Protein AF-A0A9D9MWS8-F1 (afdb_monomer)

Structure (mmCIF, N/CA/C/O backbone):
data_AF-A0A9D9MWS8-F1
#
_entry.id   AF-A0A9D9MWS8-F1
#
loop_
_atom_site.group_PDB
_atom_site.id
_atom_site.type_symbol
_atom_site.label_atom_id
_atom_site.label_alt_id
_atom_site.label_comp_id
_atom_site.label_asym_id
_atom_site.label_entity_id
_atom_site.label_seq_id
_atom_site.pdbx_PDB_ins_code
_atom_site.Cartn_x
_atom_site.Cartn_y
_atom_site.Cartn_z
_atom_site.occupancy
_atom_site.B_iso_or_equiv
_atom_site.auth_seq_id
_atom_site.auth_comp_id
_atom_site.auth_asym_id
_atom_site.auth_atom_id
_atom_site.pdbx_PDB_model_num
ATOM 1 N N . MET A 1 1 ? -21.512 22.684 15.738 1.00 29.98 1 MET A N 1
ATOM 2 C CA . MET A 1 1 ? -21.610 21.349 15.102 1.00 29.98 1 MET A CA 1
ATOM 3 C C . MET A 1 1 ? -20.592 20.355 15.660 1.00 29.98 1 MET A C 1
ATOM 5 O O . MET A 1 1 ? -20.959 19.199 15.787 1.00 29.98 1 MET A O 1
ATOM 9 N N . LYS A 1 2 ? -19.398 20.793 16.096 1.00 26.00 2 LYS A N 1
ATOM 10 C CA . LYS A 1 2 ? -18.322 19.929 16.624 1.00 26.00 2 LYS A CA 1
ATOM 11 C C . LYS A 1 2 ? -18.652 19.120 17.903 1.00 26.00 2 LYS A C 1
ATOM 13 O O . LYS A 1 2 ? -18.223 17.983 18.006 1.00 26.00 2 LYS A O 1
ATOM 18 N N . SER A 1 3 ? -19.479 19.621 18.828 1.00 32.94 3 SER A N 1
ATOM 19 C CA . SER A 1 3 ? -19.775 18.904 20.092 1.00 32.94 3 SER A CA 1
ATOM 20 C C . SER A 1 3 ? -20.740 17.712 19.962 1.00 32.94 3 SER A C 1
ATOM 22 O O . SER A 1 3 ? -20.752 16.847 20.826 1.00 32.94 3 SER A O 1
ATOM 24 N N . PHE A 1 4 ? -21.554 17.656 18.899 1.00 36.56 4 PHE A N 1
ATOM 25 C CA . PHE A 1 4 ? -22.531 16.574 18.685 1.00 36.56 4 PHE A CA 1
ATOM 26 C C . PHE A 1 4 ? -21.878 15.312 18.102 1.00 36.56 4 PHE A C 1
ATOM 28 O O . PHE A 1 4 ? -22.317 14.208 18.400 1.00 36.56 4 PHE A O 1
ATOM 35 N N . PHE A 1 5 ? -20.807 15.478 17.320 1.00 36.72 5 PHE A N 1
ATOM 36 C CA . PHE A 1 5 ? -20.044 14.359 16.770 1.00 36.72 5 PHE A CA 1
ATOM 37 C C . PHE A 1 5 ? -19.173 13.678 17.828 1.00 36.72 5 PHE A C 1
ATOM 39 O O . PHE A 1 5 ? -19.108 12.460 17.830 1.00 36.72 5 PHE A O 1
ATOM 46 N N . LEU A 1 6 ? -18.621 14.423 18.791 1.00 35.22 6 LEU A N 1
ATOM 47 C CA . LEU A 1 6 ? -17.736 13.875 19.833 1.00 35.22 6 LEU A CA 1
ATOM 48 C C . LEU A 1 6 ? -18.439 12.897 20.803 1.00 35.22 6 LEU A C 1
ATOM 50 O O . LEU A 1 6 ? -17.805 12.003 21.348 1.00 35.22 6 LEU A O 1
ATOM 54 N N . LEU A 1 7 ? -19.758 13.042 20.988 1.00 34.09 7 LEU A N 1
ATOM 55 C CA . LEU A 1 7 ? -20.591 12.156 21.821 1.00 34.09 7 LEU A CA 1
ATOM 56 C C . LEU A 1 7 ? -21.142 10.937 21.051 1.00 34.09 7 LEU A C 1
ATOM 58 O O . LEU A 1 7 ? -21.549 9.958 21.666 1.00 34.09 7 LEU A O 1
ATOM 62 N N . LEU A 1 8 ? -21.165 10.978 19.713 1.00 32.19 8 LEU A N 1
ATOM 63 C CA . LEU A 1 8 ? -21.684 9.902 18.849 1.00 32.19 8 LEU A CA 1
ATOM 64 C C . LEU A 1 8 ? -20.576 9.089 18.156 1.00 32.19 8 LEU A C 1
ATOM 66 O O . LEU A 1 8 ? -20.808 7.930 17.802 1.00 32.19 8 LEU A O 1
ATOM 70 N N . SER A 1 9 ? -19.375 9.656 18.005 1.00 32.34 9 SER A N 1
ATOM 71 C CA . SER A 1 9 ? -18.248 9.076 17.260 1.00 32.34 9 SER A CA 1
ATOM 72 C C . SER A 1 9 ? -17.602 7.858 17.920 1.00 32.34 9 SER A C 1
ATOM 74 O O . SER A 1 9 ? -16.717 7.253 17.333 1.00 32.34 9 SER A O 1
ATOM 76 N N . LEU A 1 10 ? -18.033 7.455 19.117 1.00 34.16 10 LEU A N 1
ATOM 77 C CA . LEU A 1 10 ? -17.405 6.341 19.830 1.00 34.16 10 LEU A CA 1
ATOM 78 C C . LEU A 1 10 ? -17.952 4.956 19.438 1.00 34.16 10 LEU A C 1
ATOM 80 O O . LEU A 1 10 ? -17.378 3.959 19.858 1.00 34.16 10 LEU A O 1
ATOM 84 N N . THR A 1 11 ? -19.043 4.850 18.670 1.00 31.91 11 THR A N 1
ATOM 85 C CA . THR A 1 11 ? -19.777 3.574 18.443 1.00 31.91 11 THR A CA 1
ATOM 86 C C . THR A 1 11 ? -19.325 2.747 17.236 1.00 31.91 11 THR A C 1
ATOM 88 O O . THR A 1 11 ? -20.030 1.828 16.826 1.00 31.91 11 THR A O 1
ATOM 91 N N . TRP A 1 12 ? -18.169 3.042 16.654 1.00 33.47 12 TRP A N 1
ATOM 92 C CA . TRP A 1 12 ? -17.664 2.291 15.511 1.00 33.47 12 TRP A CA 1
ATOM 93 C C . TRP A 1 12 ? -16.475 1.440 15.909 1.00 33.47 12 TRP A C 1
ATOM 95 O O . TRP A 1 12 ? -15.436 1.982 16.254 1.00 33.47 12 TRP A O 1
ATOM 105 N N . LEU A 1 13 ? -16.713 0.128 15.918 1.00 32.06 13 LEU A N 1
ATOM 106 C CA . LEU A 1 13 ? -15.832 -0.997 15.587 1.00 32.06 13 LEU A CA 1
ATOM 107 C C . LEU A 1 13 ? -16.563 -2.236 16.127 1.00 32.06 13 LEU A C 1
ATOM 109 O O . LEU A 1 13 ? -16.697 -2.406 17.336 1.00 32.06 13 LEU A O 1
ATOM 113 N N . GLY A 1 14 ? -17.152 -3.028 15.232 1.00 27.34 14 GLY A N 1
ATOM 114 C CA . GLY A 1 14 ? -17.621 -4.365 15.587 1.00 27.34 14 GLY A CA 1
ATOM 115 C C . GLY A 1 14 ? -16.433 -5.319 15.520 1.00 27.34 14 GLY A C 1
ATOM 116 O O . GLY A 1 14 ? -15.636 -5.201 14.595 1.00 27.34 14 GLY A O 1
ATOM 117 N N . THR A 1 15 ? -16.313 -6.233 16.479 1.00 29.95 15 THR A N 1
ATOM 118 C CA . THR A 1 15 ? -15.372 -7.363 16.424 1.00 29.95 15 THR A CA 1
ATOM 119 C C . THR A 1 15 ? -16.076 -8.642 16.904 1.00 29.95 15 THR A C 1
ATOM 121 O O . THR A 1 15 ? -17.167 -8.592 17.477 1.00 29.95 15 THR A O 1
ATOM 124 N N . THR A 1 16 ? -15.515 -9.802 16.567 1.00 33.25 16 THR A N 1
ATOM 125 C CA . THR A 1 16 ? -16.221 -11.085 16.399 1.00 33.25 16 THR A CA 1
ATOM 126 C C . THR A 1 16 ? -16.035 -12.163 17.488 1.00 33.25 16 THR A C 1
ATOM 128 O O . THR A 1 16 ? -16.491 -13.295 17.326 1.00 33.25 16 THR A O 1
ATOM 131 N N . PHE A 1 17 ? -15.529 -11.834 18.672 1.00 34.12 17 PHE A N 1
ATOM 132 C CA . PHE A 1 17 ? -15.634 -12.626 19.909 1.00 34.12 17 PHE A CA 1
ATOM 133 C C . PHE A 1 17 ? -16.738 -12.078 20.813 1.00 34.12 17 PHE A C 1
ATOM 135 O O . PHE A 1 17 ? -16.500 -11.544 21.899 1.00 34.12 17 PHE A O 1
ATOM 142 N N . ALA A 1 18 ? -17.989 -12.215 20.389 1.00 34.97 18 ALA A N 1
ATOM 143 C CA . ALA A 1 18 ? -19.103 -11.797 21.225 1.00 34.97 18 ALA A CA 1
ATOM 144 C C . ALA A 1 18 ? -19.160 -12.637 22.522 1.00 34.97 18 ALA A C 1
ATOM 146 O O . ALA A 1 18 ? -19.543 -13.810 22.508 1.00 34.97 18 ALA A O 1
ATOM 147 N N . GLN A 1 19 ? -18.846 -12.017 23.666 1.00 47.06 19 GLN A N 1
ATOM 148 C CA . GLN A 1 19 ? -19.588 -12.322 24.892 1.00 47.06 19 GLN A CA 1
ATOM 149 C C . GLN A 1 19 ? -21.074 -12.010 24.627 1.00 47.06 19 GLN A C 1
ATOM 151 O O . GLN A 1 19 ? -21.406 -11.223 23.735 1.00 47.06 19 GLN A O 1
ATOM 156 N N . VAL A 1 20 ? -21.985 -12.661 25.355 1.00 54.88 20 VAL A N 1
ATOM 157 C CA . VAL A 1 20 ? -23.431 -12.419 25.210 1.00 54.88 20 VAL A CA 1
ATOM 158 C C . VAL A 1 20 ? -23.704 -10.914 25.317 1.00 54.88 20 VAL A C 1
ATOM 160 O O . VAL A 1 20 ? -23.041 -10.227 26.081 1.00 54.88 20 VAL A O 1
ATOM 163 N N . GLN A 1 21 ? -24.665 -10.401 24.545 1.00 64.31 21 GLN A N 1
ATOM 164 C CA . GLN A 1 21 ? -25.151 -9.026 24.672 1.00 64.31 21 GLN A CA 1
ATOM 165 C C . GLN A 1 21 ? -25.339 -8.649 26.151 1.00 64.31 21 GLN A C 1
ATOM 167 O O . GLN A 1 21 ? -26.147 -9.268 26.850 1.00 64.31 21 GLN A O 1
ATOM 172 N N . GLU A 1 22 ? -24.635 -7.610 26.600 1.00 74.06 22 GLU A N 1
ATOM 173 C CA . GLU A 1 22 ? -24.729 -7.111 27.968 1.00 74.06 22 GLU A CA 1
ATOM 174 C C . GLU A 1 22 ? -25.483 -5.784 28.007 1.00 74.06 22 GLU A C 1
ATOM 176 O O . GLU A 1 22 ? -25.303 -4.893 27.174 1.00 74.06 22 GLU A O 1
ATOM 181 N N . HIS A 1 23 ? -26.374 -5.663 28.986 1.00 84.56 23 HIS A N 1
ATOM 182 C CA . HIS A 1 23 ? -27.202 -4.484 29.167 1.00 84.56 23 HIS A CA 1
ATOM 183 C C . HIS A 1 23 ? -27.100 -4.031 30.618 1.00 84.56 23 HIS A C 1
ATOM 185 O O . HIS A 1 23 ? -27.729 -4.607 31.508 1.00 84.56 23 HIS A O 1
ATOM 191 N N . PHE A 1 24 ? -26.323 -2.974 30.845 1.00 86.94 24 PHE A N 1
ATOM 192 C CA . PHE A 1 24 ? -26.159 -2.392 32.169 1.00 86.94 24 PHE A CA 1
ATOM 193 C C . PHE A 1 24 ? -27.267 -1.375 32.440 1.00 86.94 24 PHE A C 1
ATOM 195 O O . PHE A 1 24 ? -27.476 -0.419 31.687 1.00 86.94 24 PHE A O 1
ATOM 202 N N . LEU A 1 25 ? -27.962 -1.567 33.556 1.00 92.62 25 LEU A N 1
ATOM 203 C CA . LEU A 1 25 ? -28.856 -0.573 34.124 1.00 92.62 25 LEU A CA 1
ATOM 204 C C . LEU A 1 25 ? -28.097 0.199 35.204 1.00 92.62 25 LEU A C 1
ATOM 206 O O . LEU A 1 25 ? -27.806 -0.351 36.264 1.00 92.62 25 LEU A O 1
ATOM 210 N N . VAL A 1 26 ? -27.790 1.469 34.948 1.00 92.56 26 VAL A N 1
ATOM 211 C CA . VAL A 1 26 ? -27.115 2.331 35.925 1.00 92.56 26 VAL A CA 1
ATOM 212 C C . VAL A 1 26 ? -28.159 3.196 36.630 1.00 92.56 26 VAL A C 1
ATOM 214 O O . VAL A 1 26 ? -28.892 3.961 35.996 1.00 92.56 26 VAL A O 1
ATOM 217 N N . THR A 1 27 ? -28.275 3.045 37.946 1.00 93.00 27 THR A N 1
ATOM 218 C CA . THR A 1 27 ? -29.312 3.690 38.766 1.00 93.00 27 THR A CA 1
ATOM 219 C C . THR A 1 27 ? -28.691 4.573 39.839 1.00 93.00 27 THR A C 1
ATOM 221 O O . THR A 1 27 ? -27.552 4.383 40.255 1.00 93.00 27 THR A O 1
ATOM 224 N N . SER A 1 28 ? -29.444 5.566 40.303 1.00 89.50 28 SER A N 1
ATOM 225 C CA . SER A 1 28 ? -29.121 6.283 41.536 1.00 89.50 28 SER A CA 1
ATOM 226 C C . SER A 1 28 ? -30.407 6.663 42.239 1.00 89.50 28 SER A C 1
ATOM 228 O O . SER A 1 28 ? -31.305 7.257 41.644 1.00 89.50 28 SER A O 1
ATOM 230 N N . ASN A 1 29 ? -30.495 6.279 43.505 1.00 70.81 29 ASN A N 1
ATOM 231 C CA . ASN A 1 29 ? -31.633 6.519 44.389 1.00 70.81 29 ASN A CA 1
ATOM 232 C C . ASN A 1 29 ? -31.274 7.504 45.522 1.00 70.81 29 ASN A C 1
ATOM 234 O O . ASN A 1 29 ? -32.112 7.802 46.374 1.00 70.81 29 ASN A O 1
ATOM 238 N N . SER A 1 30 ? -30.038 8.010 45.532 1.00 63.66 30 SER A N 1
ATOM 239 C CA . SER A 1 30 ? -29.488 8.841 46.597 1.00 63.66 30 SER A CA 1
ATOM 240 C C . SER A 1 30 ? -29.810 10.324 46.431 1.00 63.66 30 SER A C 1
ATOM 242 O O . SER A 1 30 ? -29.819 10.874 45.331 1.00 63.66 30 SER A O 1
ATOM 244 N N . SER A 1 31 ? -30.002 10.992 47.569 1.00 67.25 31 SER A N 1
ATOM 245 C CA . SER A 1 31 ? -29.924 12.453 47.651 1.00 67.25 31 SER A CA 1
ATOM 246 C C . SER A 1 31 ? -28.453 12.862 47.611 1.00 67.25 31 SER A C 1
ATOM 248 O O . SER A 1 31 ? -27.676 12.422 48.455 1.00 67.25 31 SER A O 1
ATOM 250 N N . ILE A 1 32 ? -28.061 13.682 46.634 1.00 81.50 32 ILE A N 1
ATOM 251 C CA . ILE A 1 32 ? -26.681 14.168 46.538 1.00 81.50 32 ILE A CA 1
ATOM 252 C C . ILE A 1 32 ? -26.457 15.248 47.597 1.00 81.50 32 ILE A C 1
ATOM 254 O O . ILE A 1 32 ? -27.187 16.240 47.654 1.00 81.50 32 ILE A O 1
ATOM 258 N N . ARG A 1 33 ? -25.429 15.083 48.434 1.00 87.56 33 ARG A N 1
ATOM 259 C CA . ARG A 1 33 ? -25.051 16.079 49.445 1.00 87.56 33 ARG A CA 1
ATOM 260 C C . ARG A 1 33 ? -23.820 16.853 48.995 1.00 87.56 33 ARG A C 1
ATOM 262 O O . ARG A 1 33 ? -22.699 16.415 49.227 1.00 87.56 33 ARG A O 1
ATOM 269 N N . ILE A 1 34 ? -24.039 18.020 48.389 1.00 90.56 34 ILE A N 1
ATOM 270 C CA . ILE A 1 34 ? -22.967 18.937 47.977 1.00 90.56 34 ILE A CA 1
ATOM 271 C C . ILE A 1 34 ? -22.855 20.075 48.996 1.00 90.56 34 ILE A C 1
ATOM 273 O O . ILE A 1 34 ? -23.722 20.951 49.064 1.00 90.56 34 ILE A O 1
ATOM 277 N N . THR A 1 35 ? -21.796 20.058 49.802 1.00 91.94 35 THR A N 1
ATOM 278 C CA . THR A 1 35 ? -21.471 21.121 50.765 1.00 91.94 35 THR A CA 1
ATOM 279 C C . THR A 1 35 ? -20.337 22.023 50.289 1.00 91.94 35 THR A C 1
ATOM 281 O O . THR A 1 35 ? -20.228 23.145 50.781 1.00 91.94 35 THR A O 1
ATOM 284 N N . ASP A 1 36 ? -19.540 21.584 49.309 1.00 92.38 36 ASP A N 1
ATOM 285 C CA . ASP A 1 36 ? -18.512 22.423 48.695 1.00 92.38 36 ASP A CA 1
ATOM 286 C C . ASP A 1 36 ? -19.131 23.526 47.803 1.00 92.38 36 ASP A C 1
ATOM 288 O O . ASP A 1 36 ? -19.902 23.212 46.887 1.00 92.38 36 ASP A O 1
ATOM 292 N N . PRO A 1 37 ? -18.819 24.818 48.030 1.00 89.25 37 PRO A N 1
ATOM 293 C CA . PRO A 1 37 ? -19.424 25.916 47.276 1.00 89.25 37 PRO A CA 1
ATOM 294 C C . PRO A 1 37 ? -19.090 25.930 45.778 1.00 89.25 37 PRO A C 1
ATOM 296 O O . PRO A 1 37 ? -19.945 26.318 44.979 1.00 89.25 37 PRO A O 1
ATOM 299 N N . ILE A 1 38 ? -17.874 25.523 45.392 1.00 89.94 38 ILE A N 1
ATOM 300 C CA . ILE A 1 38 ? -17.428 25.521 43.990 1.00 89.94 38 ILE A CA 1
ATOM 301 C C . ILE A 1 38 ? -18.165 24.415 43.242 1.00 89.94 38 ILE A C 1
ATOM 303 O O . ILE A 1 38 ? -18.804 24.671 42.222 1.00 89.94 38 ILE A O 1
ATOM 307 N N . CYS A 1 39 ? -18.166 23.209 43.809 1.00 90.69 39 CYS A N 1
ATOM 308 C CA . CYS A 1 39 ? -18.868 22.056 43.253 1.00 90.69 39 CYS A CA 1
ATOM 309 C C . CYS A 1 39 ? -20.378 22.311 43.145 1.00 90.69 39 CYS A C 1
ATOM 311 O O . CYS A 1 39 ? -21.006 21.978 42.142 1.00 90.69 39 CYS A O 1
ATOM 313 N N . LYS A 1 40 ? -20.971 22.971 44.149 1.00 91.69 40 LYS A N 1
ATOM 314 C CA . LYS A 1 40 ? -22.394 23.331 44.125 1.00 91.69 40 LYS A CA 1
ATOM 315 C C . LYS A 1 40 ? -22.723 24.277 42.972 1.00 91.69 40 LYS A C 1
ATOM 317 O O . LYS A 1 40 ? -23.732 24.086 42.299 1.00 91.69 40 LYS A O 1
ATOM 322 N N . LYS A 1 41 ? -21.878 25.283 42.734 1.00 89.75 41 LYS A N 1
ATOM 323 C CA . LYS A 1 41 ? -22.038 26.202 41.602 1.00 89.75 41 LYS A CA 1
ATOM 324 C C . LYS A 1 41 ? -21.905 25.457 40.267 1.00 89.75 41 LYS A C 1
ATOM 326 O O . LYS A 1 41 ? -22.779 25.590 39.416 1.00 89.75 41 LYS A O 1
ATOM 331 N N . MET A 1 42 ? -20.876 24.620 40.137 1.00 89.69 42 MET A N 1
ATOM 332 C CA . MET A 1 42 ? -20.604 23.811 38.946 1.00 89.69 42 MET A CA 1
ATOM 333 C C . MET A 1 42 ? -21.784 22.896 38.576 1.00 89.69 42 MET A C 1
ATOM 335 O O . MET A 1 42 ? -22.166 22.808 37.405 1.00 89.69 42 MET A O 1
ATOM 339 N N . ALA A 1 43 ? -22.399 22.256 39.576 1.00 89.75 43 ALA A N 1
ATOM 340 C CA . ALA A 1 43 ? -23.573 21.406 39.403 1.00 89.75 43 ALA A CA 1
ATOM 341 C C . ALA A 1 43 ? -24.799 22.185 38.887 1.00 89.75 43 ALA A C 1
ATOM 343 O O . ALA A 1 43 ? -25.473 21.723 37.963 1.00 89.75 43 ALA A O 1
ATOM 344 N N . GLU A 1 44 ? -25.081 23.372 39.436 1.00 90.50 44 GLU A N 1
ATOM 345 C CA . GLU A 1 44 ? -26.219 24.206 39.009 1.00 90.50 44 GLU A CA 1
ATOM 346 C C . GLU A 1 44 ? -26.024 24.813 37.609 1.00 90.50 44 GLU A C 1
ATOM 348 O O . GLU A 1 44 ? -26.963 24.863 36.805 1.00 90.50 44 GLU A O 1
ATOM 353 N N . GLU A 1 45 ? -24.801 25.233 37.277 1.00 89.75 45 GLU A N 1
ATOM 354 C CA . GLU A 1 45 ? -24.467 25.732 35.937 1.00 89.75 45 GLU A CA 1
ATOM 355 C C . GLU A 1 45 ? -24.600 24.609 34.897 1.00 89.75 45 GLU A C 1
ATOM 357 O O . GLU A 1 45 ? -25.357 24.743 33.931 1.00 89.75 45 GLU A O 1
ATOM 362 N N . SER A 1 46 ? -23.999 23.444 35.159 1.00 88.88 46 SER A N 1
ATOM 363 C CA . SER A 1 46 ? -24.074 22.279 34.263 1.00 88.88 46 SER A CA 1
ATOM 364 C C . SER A 1 46 ? -25.508 21.775 34.072 1.00 88.88 46 SER A C 1
ATOM 366 O O . SER A 1 46 ? -25.881 21.349 32.978 1.00 88.88 46 SER A O 1
ATOM 368 N N . LYS A 1 47 ? -26.348 21.849 35.115 1.00 90.19 47 LYS A N 1
ATOM 369 C CA . LYS A 1 47 ? -27.784 21.524 35.045 1.00 90.19 47 LYS A CA 1
ATOM 370 C C . LYS A 1 47 ? -28.516 22.412 34.041 1.00 90.19 47 LYS A C 1
ATOM 372 O O . LYS A 1 47 ? -29.327 21.913 33.261 1.00 90.19 47 LYS A O 1
ATOM 377 N N . THR A 1 48 ? -28.237 23.712 34.054 1.00 88.19 48 THR A N 1
ATOM 378 C CA . THR A 1 48 ? -28.851 24.659 33.115 1.00 88.19 48 THR A CA 1
ATOM 379 C C . THR A 1 48 ? -28.405 24.354 31.687 1.00 88.19 48 THR A C 1
ATOM 381 O O . THR A 1 48 ? -29.229 24.250 30.776 1.00 88.19 48 THR A O 1
ATOM 384 N N . GLU A 1 49 ? -27.108 24.126 31.498 1.00 86.75 49 GLU A N 1
ATOM 385 C CA . GLU A 1 49 ? -26.519 23.866 30.187 1.00 86.75 49 GLU A CA 1
ATOM 386 C C . GLU A 1 49 ? -27.016 22.565 29.548 1.00 86.75 49 GLU A C 1
ATOM 388 O O . GLU A 1 49 ? -27.402 22.567 28.375 1.00 86.75 49 GLU A O 1
ATOM 393 N N . ILE A 1 50 ? -27.083 21.461 30.304 1.00 86.25 50 ILE A N 1
ATOM 394 C CA . ILE A 1 50 ? -27.563 20.185 29.755 1.00 86.25 50 ILE A CA 1
ATOM 395 C C . ILE A 1 50 ? -29.040 20.271 29.360 1.00 86.25 50 ILE A C 1
ATOM 397 O O . ILE A 1 50 ? -29.442 19.741 28.324 1.00 86.25 50 ILE A O 1
ATOM 401 N N . GLN A 1 51 ? -29.858 21.004 30.123 1.00 88.06 51 GLN A N 1
ATOM 402 C CA . GLN A 1 51 ? -31.264 21.229 29.784 1.00 88.06 51 GLN A CA 1
ATOM 403 C C . GLN A 1 51 ? -31.429 22.048 28.499 1.00 88.06 51 GLN A C 1
ATOM 405 O O . GLN A 1 51 ? -32.342 21.783 27.709 1.00 88.06 51 GLN A O 1
ATOM 410 N N . GLU A 1 52 ? -30.569 23.041 28.262 1.00 84.50 52 GLU A N 1
ATOM 411 C CA . GLU A 1 52 ? -30.544 23.761 26.988 1.00 84.50 52 GLU A CA 1
ATOM 412 C C . GLU A 1 52 ? -30.159 22.850 25.823 1.00 84.50 52 GLU A C 1
ATOM 414 O O . GLU A 1 52 ? -30.780 22.921 24.756 1.00 84.50 52 GLU A O 1
ATOM 419 N N . GLU A 1 53 ? -29.182 21.969 26.024 1.00 80.62 53 GLU A N 1
ATOM 420 C CA . GLU A 1 53 ? -28.737 21.051 24.982 1.00 80.62 53 GLU A CA 1
ATOM 421 C C . GLU A 1 53 ? -29.815 20.008 24.650 1.00 80.62 53 GLU A C 1
ATOM 423 O O . GLU A 1 53 ? -30.133 19.818 23.474 1.00 80.62 53 GLU A O 1
ATOM 428 N N . ILE A 1 54 ? -30.513 19.452 25.649 1.00 83.75 54 ILE A N 1
ATOM 429 C CA . ILE A 1 54 ? -31.684 18.587 25.418 1.00 83.75 54 ILE A CA 1
ATOM 430 C C . ILE A 1 54 ? -32.784 19.321 24.645 1.00 83.75 54 ILE A C 1
ATOM 432 O O . ILE A 1 54 ? -33.372 18.765 23.713 1.00 83.75 54 ILE A O 1
ATOM 436 N N . LYS A 1 55 ? -33.065 20.592 24.963 1.00 85.12 55 LYS A N 1
ATOM 437 C CA . LYS A 1 55 ? -34.043 21.388 24.198 1.00 85.12 55 LYS A CA 1
ATOM 438 C C . LYS A 1 55 ? -33.624 21.535 22.734 1.00 85.12 55 LYS A C 1
ATOM 440 O O . LYS A 1 55 ? -34.479 21.438 21.847 1.00 85.12 55 LYS A O 1
ATOM 445 N N . ARG A 1 56 ? -32.332 21.752 22.460 1.00 80.25 56 ARG A N 1
ATOM 446 C CA . ARG A 1 56 ? -31.793 21.813 21.090 1.00 80.25 56 ARG A CA 1
ATOM 447 C C . ARG A 1 56 ? -31.921 20.466 20.379 1.00 80.25 56 ARG A C 1
ATOM 449 O O . ARG A 1 56 ? -32.394 20.446 19.241 1.00 80.25 56 ARG A O 1
ATOM 456 N N . LEU A 1 57 ? -31.582 19.363 21.047 1.00 75.69 57 LEU A N 1
ATOM 457 C CA . LEU A 1 57 ? -31.712 18.001 20.519 1.00 75.69 57 LEU A CA 1
ATOM 458 C C . LEU A 1 57 ? -33.163 17.670 20.156 1.00 75.69 57 LEU A C 1
ATOM 460 O O . LEU A 1 57 ? -33.448 17.287 19.022 1.00 75.69 57 LEU A O 1
ATOM 464 N N . ASN A 1 58 ? -34.103 17.939 21.062 1.00 80.75 58 ASN A N 1
ATOM 465 C CA . ASN A 1 58 ? -35.529 17.702 20.832 1.00 80.75 58 ASN A CA 1
ATOM 466 C C . ASN A 1 58 ? -36.082 18.554 19.680 1.00 80.75 58 ASN A C 1
ATOM 468 O O . ASN A 1 58 ? -36.971 18.119 18.946 1.00 80.75 58 ASN A O 1
ATOM 472 N N . LYS A 1 59 ? -35.553 19.768 19.477 1.00 81.56 59 LYS A N 1
ATOM 473 C CA . LYS A 1 59 ? -35.922 20.618 18.336 1.00 81.56 59 LYS A CA 1
ATOM 474 C C . LYS A 1 59 ? -35.420 20.043 17.008 1.00 81.56 59 LYS A C 1
ATOM 476 O O . LYS A 1 59 ? -36.180 20.064 16.044 1.00 81.56 59 LYS A O 1
ATOM 481 N N . LYS A 1 60 ? -34.186 19.531 16.960 1.00 75.12 60 LYS A N 1
ATOM 482 C CA . LYS A 1 60 ? -33.620 18.857 15.776 1.00 75.12 60 LYS A CA 1
ATOM 483 C C . LYS A 1 60 ? -34.392 17.587 15.426 1.00 75.12 60 LYS A C 1
ATOM 485 O O . LYS A 1 60 ? -34.795 17.410 14.283 1.00 75.12 60 LYS A O 1
ATOM 490 N N . GLN A 1 61 ? -34.700 16.763 16.426 1.00 76.06 61 GLN A N 1
ATOM 491 C CA . GLN A 1 61 ? -35.508 15.559 16.236 1.00 76.06 61 GLN A CA 1
ATOM 492 C C . GLN A 1 61 ? -36.894 15.886 15.656 1.00 76.06 61 GLN A C 1
ATOM 494 O O . GLN A 1 61 ? -37.322 15.272 14.684 1.00 76.06 61 GLN A O 1
ATOM 499 N N . LYS A 1 62 ? -37.584 16.907 16.189 1.00 83.81 62 LYS A N 1
ATOM 500 C CA . LYS A 1 62 ? -38.892 17.353 15.665 1.00 83.81 62 LYS A CA 1
ATOM 501 C C . LYS A 1 62 ? -38.839 17.872 14.227 1.00 83.81 62 LYS A C 1
ATOM 503 O O . LYS A 1 62 ? -39.849 17.809 13.536 1.00 83.81 62 LYS A O 1
ATOM 508 N N . LYS A 1 63 ? -37.699 18.412 13.794 1.00 77.62 63 LYS A N 1
ATOM 509 C CA . LYS A 1 63 ? -37.487 18.896 12.423 1.00 77.62 63 LYS A CA 1
ATOM 510 C C . LYS A 1 63 ? -37.167 17.784 11.424 1.00 77.62 63 LYS A C 1
ATOM 512 O O . LYS A 1 63 ? -37.173 18.052 10.231 1.00 77.62 63 LYS A O 1
ATOM 517 N N . GLY A 1 64 ? -36.916 16.564 11.898 1.00 73.12 64 GLY A N 1
ATOM 518 C CA . GLY A 1 64 ? -36.460 15.454 11.064 1.00 73.12 64 GLY A CA 1
ATOM 519 C C . GLY A 1 64 ? -34.943 15.412 10.861 1.00 73.12 64 GLY A C 1
ATOM 520 O O . GLY A 1 64 ? -34.464 14.460 10.259 1.00 73.12 64 GLY A O 1
ATOM 521 N N . ASP A 1 65 ? -34.188 16.367 11.421 1.00 68.31 65 ASP A N 1
ATOM 522 C CA . ASP A 1 65 ? -32.717 16.410 11.341 1.00 68.31 65 ASP A CA 1
ATOM 523 C C . ASP A 1 65 ? -32.064 15.214 12.069 1.00 68.31 65 ASP A C 1
ATOM 525 O O . ASP A 1 65 ? -30.915 14.871 11.811 1.00 68.31 65 ASP A O 1
ATOM 529 N N . ILE A 1 66 ? -32.784 14.592 13.013 1.00 64.56 66 ILE A N 1
ATOM 530 C CA . ILE A 1 66 ? -32.384 13.363 13.712 1.00 64.56 66 ILE A CA 1
ATOM 531 C C . ILE A 1 66 ? -33.551 12.378 13.636 1.00 64.56 66 ILE A C 1
ATOM 533 O O . ILE A 1 66 ? -34.600 12.608 14.244 1.00 64.56 66 ILE A O 1
ATOM 537 N N . ASN A 1 67 ? -33.362 11.258 12.938 1.00 75.69 67 ASN A N 1
ATOM 538 C CA . ASN A 1 67 ? -34.335 10.171 12.891 1.00 75.69 67 ASN A CA 1
ATOM 539 C C . ASN A 1 67 ? -33.840 8.964 13.699 1.00 75.69 67 ASN A C 1
ATOM 541 O O . ASN A 1 67 ? -33.085 8.137 13.195 1.00 75.69 67 ASN A O 1
ATOM 545 N N . LEU A 1 68 ? -34.313 8.842 14.944 1.00 68.50 68 LEU A N 1
ATOM 546 C CA . LEU A 1 68 ? -33.905 7.771 15.865 1.00 68.50 68 LEU A CA 1
ATOM 547 C C . LEU A 1 68 ? -34.139 6.359 15.311 1.00 68.50 68 LEU A C 1
ATOM 549 O O . LEU A 1 68 ? -33.391 5.453 15.654 1.00 68.50 68 LEU A O 1
ATOM 553 N N . LYS A 1 69 ? -35.143 6.160 14.445 1.00 73.75 69 LYS A N 1
ATOM 554 C CA . LYS A 1 69 ? -35.435 4.839 13.862 1.00 73.75 69 LYS A CA 1
ATOM 555 C C . LYS A 1 69 ? -34.375 4.371 12.867 1.00 73.75 69 LYS A C 1
ATOM 557 O O . LYS A 1 69 ? -34.295 3.176 12.611 1.00 73.75 69 LYS A O 1
ATOM 562 N N . ASN A 1 70 ? -33.596 5.301 12.320 1.00 71.69 70 ASN A N 1
ATOM 563 C CA . ASN A 1 70 ? -32.522 5.008 11.375 1.00 71.69 70 ASN A CA 1
ATOM 564 C C . ASN A 1 70 ? -31.169 4.818 12.081 1.00 71.69 70 ASN A C 1
ATOM 566 O O . ASN A 1 70 ? -30.195 4.463 11.427 1.00 71.69 70 ASN A O 1
ATOM 570 N N . LEU A 1 71 ? -31.094 5.065 13.394 1.00 65.75 71 LEU A N 1
ATOM 571 C CA . LEU A 1 71 ? -29.882 4.855 14.183 1.00 65.75 71 LEU A CA 1
ATOM 572 C C . LEU A 1 71 ? -29.751 3.389 14.603 1.00 65.75 71 LEU A C 1
ATOM 574 O O . LEU A 1 71 ? -30.758 2.708 14.823 1.00 65.75 71 LEU A O 1
ATOM 578 N N . ARG A 1 72 ? -28.513 2.921 14.798 1.00 69.62 72 ARG A N 1
ATOM 579 C CA . ARG A 1 72 ? -28.253 1.609 15.413 1.00 69.62 72 ARG A CA 1
ATOM 580 C C . ARG A 1 72 ? -28.781 1.583 16.848 1.00 69.62 72 ARG A C 1
ATOM 582 O O . ARG A 1 72 ? -28.890 2.618 17.507 1.00 69.62 72 ARG A O 1
ATOM 589 N N . LEU A 1 73 ? -29.099 0.395 17.356 1.00 73.38 73 LEU A N 1
ATOM 590 C CA . LEU A 1 73 ? -29.719 0.244 18.674 1.00 73.38 73 LEU A CA 1
ATOM 591 C C . LEU A 1 73 ? -28.847 0.805 19.820 1.00 73.38 73 LEU A C 1
ATOM 593 O O . LEU A 1 73 ? -29.380 1.360 20.778 1.00 73.38 73 LEU A O 1
ATOM 597 N N . GLU A 1 74 ? -27.518 0.750 19.697 1.00 72.12 74 GLU A N 1
ATOM 598 C CA . GLU A 1 74 ? -26.582 1.322 20.681 1.00 72.12 74 GLU A CA 1
ATOM 599 C C . GLU A 1 74 ? -26.671 2.851 20.712 1.00 72.12 74 GLU A C 1
ATOM 601 O O . GLU A 1 74 ? -26.764 3.456 21.780 1.00 72.12 74 GLU A O 1
ATOM 606 N N . GLN A 1 75 ? -26.723 3.480 19.536 1.00 71.44 75 GLN A N 1
ATOM 607 C CA . GLN A 1 75 ? -26.867 4.929 19.394 1.00 71.44 75 GLN A CA 1
ATOM 608 C C . GLN A 1 75 ? -28.213 5.405 19.951 1.00 71.44 75 GLN A C 1
ATOM 610 O O . GLN A 1 75 ? -28.284 6.444 20.607 1.00 71.44 75 GLN A O 1
ATOM 615 N N . GLN A 1 76 ? -29.277 4.620 19.744 1.00 78.25 76 GLN A N 1
ATOM 616 C CA . GLN A 1 76 ? -30.572 4.874 20.376 1.00 78.25 76 GLN A CA 1
ATOM 617 C C . GLN A 1 76 ? -30.465 4.798 21.908 1.00 78.25 76 GLN A C 1
ATOM 619 O O . GLN A 1 76 ? -30.983 5.680 22.591 1.00 78.25 76 GLN A O 1
ATOM 624 N N . SER A 1 77 ? -29.761 3.795 22.449 1.00 80.50 77 SER A N 1
ATOM 625 C CA . SER A 1 77 ? -29.570 3.644 23.901 1.00 80.50 77 SER A CA 1
ATOM 626 C C . SER A 1 77 ? -28.813 4.818 24.526 1.00 80.50 77 SER A C 1
ATOM 628 O O . SER A 1 77 ? -29.226 5.348 25.556 1.00 80.50 77 SER A O 1
ATOM 630 N N . TYR A 1 78 ? -27.779 5.316 23.843 1.00 77.81 78 TYR A N 1
ATOM 631 C CA . TYR A 1 78 ? -27.013 6.473 24.300 1.00 77.81 78 TYR A CA 1
ATOM 632 C C . TYR A 1 78 ? -27.842 7.762 24.258 1.00 77.81 78 TYR A C 1
ATOM 634 O O . TYR A 1 78 ? -27.828 8.558 25.198 1.00 77.81 78 TYR A O 1
ATOM 642 N N . PHE A 1 79 ? -28.634 7.945 23.195 1.00 78.38 79 PHE A N 1
ATOM 643 C CA . PHE A 1 79 ? -29.546 9.081 23.090 1.00 78.38 79 PHE A CA 1
ATOM 644 C C . PHE A 1 79 ? -30.557 9.103 24.247 1.00 78.38 79 PHE A C 1
ATOM 646 O O . PHE A 1 79 ? -30.803 10.154 24.838 1.00 78.38 79 PHE A O 1
ATOM 653 N N . GLU A 1 80 ? -31.113 7.950 24.616 1.00 84.56 80 GLU A N 1
ATOM 654 C CA . GLU A 1 80 ? -32.045 7.824 25.743 1.00 84.56 80 GLU A CA 1
ATOM 655 C C . GLU A 1 80 ? -31.375 8.062 27.104 1.00 84.56 80 GLU A C 1
ATOM 657 O O . GLU A 1 80 ? -31.978 8.682 27.988 1.00 84.56 80 GLU A O 1
ATOM 662 N N . ALA A 1 81 ? -30.115 7.650 27.273 1.00 85.00 81 ALA A N 1
ATOM 663 C CA . ALA A 1 81 ? -29.327 7.978 28.459 1.00 85.00 81 ALA A CA 1
ATOM 664 C C . ALA A 1 81 ? -29.141 9.502 28.600 1.00 85.00 81 ALA A C 1
ATOM 666 O O . ALA A 1 81 ? -29.425 10.064 29.660 1.00 85.00 81 ALA A O 1
ATOM 667 N N . ILE A 1 82 ? -28.781 10.198 27.515 1.00 84.00 82 ILE A N 1
ATOM 668 C CA . ILE A 1 82 ? -28.665 11.667 27.487 1.00 84.00 82 ILE A CA 1
ATOM 669 C C . ILE A 1 82 ? -30.007 12.344 27.823 1.00 84.00 82 ILE A C 1
ATOM 671 O O . ILE A 1 82 ? -30.053 13.287 28.617 1.00 84.00 82 ILE A O 1
ATOM 675 N N . GLN A 1 83 ? -31.122 11.858 27.267 1.00 85.56 83 GLN A N 1
ATOM 676 C CA . GLN A 1 83 ? -32.457 12.382 27.587 1.00 85.56 83 GLN A CA 1
ATOM 677 C C . GLN A 1 83 ? -32.804 12.185 29.069 1.00 85.56 83 GLN A C 1
ATOM 679 O O . GLN A 1 83 ? -33.349 13.084 29.711 1.00 85.56 83 GLN A O 1
ATOM 684 N N . THR A 1 84 ? -32.461 11.026 29.633 1.00 88.94 84 THR A N 1
ATOM 685 C CA . THR A 1 84 ? -32.682 10.721 31.053 1.00 88.94 84 THR A CA 1
ATOM 686 C C . THR A 1 84 ? -31.858 11.635 31.957 1.00 88.94 84 THR A C 1
ATOM 688 O O . THR A 1 84 ? -32.404 12.178 32.923 1.00 88.94 84 THR A O 1
ATOM 691 N N . LEU A 1 85 ? -30.593 11.884 31.599 1.00 88.50 85 LEU A N 1
ATOM 692 C CA . LEU A 1 85 ? -29.747 12.872 32.261 1.00 88.50 85 LEU A CA 1
ATOM 693 C C . LEU A 1 85 ? -30.420 14.247 32.263 1.00 88.50 85 LEU A C 1
ATOM 695 O O . LEU A 1 85 ? -30.628 14.816 33.328 1.00 88.50 85 LEU A O 1
ATOM 699 N N . GLY A 1 86 ? -30.826 14.771 31.106 1.00 86.44 86 GLY A N 1
ATOM 700 C CA . GLY A 1 86 ? -31.411 16.112 31.050 1.00 86.44 86 GLY A CA 1
ATOM 701 C C . GLY A 1 86 ? -32.782 16.251 31.722 1.00 86.44 86 GLY A C 1
ATOM 702 O O . GLY A 1 86 ? -33.124 17.345 32.175 1.00 86.44 86 GLY A O 1
ATOM 703 N N . ASN A 1 87 ? -33.555 15.165 31.829 1.00 87.69 87 ASN A N 1
ATOM 704 C CA . ASN A 1 87 ? -34.840 15.155 32.535 1.00 87.69 87 ASN A CA 1
ATOM 705 C C . ASN A 1 87 ? -34.679 15.292 34.053 1.00 87.69 87 ASN A C 1
ATOM 707 O O . ASN A 1 87 ? -35.506 15.935 34.698 1.00 87.69 87 ASN A O 1
ATOM 711 N N . ASN A 1 88 ? -33.630 14.697 34.626 1.00 88.38 88 ASN A N 1
ATOM 712 C CA . ASN A 1 88 ? -33.311 14.854 36.041 1.00 88.38 88 ASN A CA 1
ATOM 713 C C . ASN A 1 88 ? -31.788 14.922 36.257 1.00 88.38 88 ASN A C 1
ATOM 715 O O . ASN A 1 88 ? -31.193 13.932 36.687 1.00 88.38 88 ASN A O 1
ATOM 719 N N . PRO A 1 89 ? -31.148 16.067 35.947 1.00 86.69 89 PRO A N 1
ATOM 720 C CA . PRO A 1 89 ? -29.689 16.168 35.970 1.00 86.69 89 PRO A CA 1
ATOM 721 C C . PRO A 1 89 ? -29.113 15.950 37.364 1.00 86.69 89 PRO A C 1
ATOM 723 O O . PRO A 1 89 ? -28.071 15.320 37.510 1.00 86.69 89 PRO A O 1
ATOM 726 N N . GLU A 1 90 ? -29.838 16.407 38.388 1.00 84.56 90 GLU A N 1
ATOM 727 C CA . GLU A 1 90 ? -29.399 16.420 39.783 1.00 84.56 90 GLU A CA 1
ATOM 728 C C . GLU A 1 90 ? -28.944 15.049 40.277 1.00 84.56 90 GLU A C 1
ATOM 730 O O . GLU A 1 90 ? -27.929 14.978 40.947 1.00 84.56 90 GLU A O 1
ATOM 735 N N . ILE A 1 91 ? -29.626 13.968 39.893 1.00 87.12 91 ILE A N 1
ATOM 736 C CA . ILE A 1 91 ? -29.266 12.604 40.314 1.00 87.12 91 ILE A CA 1
ATOM 737 C C . ILE A 1 91 ? -28.518 11.808 39.239 1.00 87.12 91 ILE A C 1
ATOM 739 O O . ILE A 1 91 ? -28.041 10.716 39.523 1.00 87.12 91 ILE A O 1
ATOM 743 N N . ASN A 1 92 ? -28.441 12.304 37.998 1.00 89.44 92 ASN A N 1
ATOM 744 C CA . ASN A 1 92 ? -27.978 11.516 36.851 1.00 89.44 92 ASN A CA 1
ATOM 745 C C . ASN A 1 92 ? -26.592 11.898 36.328 1.00 89.44 92 ASN A C 1
ATOM 747 O O . ASN A 1 92 ? -26.059 11.152 35.515 1.00 89.44 92 ASN A O 1
ATOM 751 N N . PHE A 1 93 ? -25.981 12.996 36.783 1.00 89.75 93 PHE A N 1
ATOM 752 C CA . PHE A 1 93 ? -24.629 13.370 36.344 1.00 89.75 93 PHE A CA 1
ATOM 753 C C . PHE A 1 93 ? -23.576 12.292 36.650 1.00 89.75 93 PHE A C 1
ATOM 755 O O . PHE A 1 93 ? -22.856 11.869 35.743 1.00 89.75 93 PHE A O 1
ATOM 762 N N . ALA A 1 94 ? -23.521 11.808 37.895 1.00 90.00 94 ALA A N 1
ATOM 763 C CA . ALA A 1 94 ? -22.612 10.729 38.288 1.00 90.00 94 ALA A CA 1
ATOM 764 C C . ALA A 1 94 ? -22.955 9.394 37.593 1.00 90.00 94 ALA A C 1
ATOM 766 O O . ALA A 1 94 ? -22.065 8.834 36.953 1.00 90.00 94 ALA A O 1
ATOM 767 N N . PRO A 1 95 ? -24.221 8.913 37.606 1.00 90.38 95 PRO A N 1
ATOM 768 C CA . PRO A 1 95 ? -24.627 7.740 36.833 1.00 90.38 95 PRO A CA 1
ATOM 769 C C . PRO A 1 95 ? -24.256 7.794 35.364 1.00 90.38 95 PRO A C 1
ATOM 771 O O . PRO A 1 95 ? -23.693 6.830 34.866 1.00 90.38 95 PRO A O 1
ATOM 774 N N . TYR A 1 96 ? -24.529 8.906 34.680 1.00 88.56 96 TYR A N 1
ATOM 775 C CA . TYR A 1 96 ? -24.200 9.067 33.268 1.00 88.56 96 TYR A CA 1
ATOM 776 C C . TYR A 1 96 ? -22.692 8.977 33.034 1.00 88.56 96 TYR A C 1
ATOM 778 O O . TYR A 1 96 ? -22.262 8.235 32.158 1.00 88.56 96 TYR A O 1
ATOM 786 N N . SER A 1 97 ? -21.895 9.685 33.837 1.00 87.75 97 SER A N 1
ATOM 787 C CA . SER A 1 97 ? -20.433 9.697 33.693 1.00 87.75 97 SER A CA 1
ATOM 788 C C . SER A 1 97 ? -19.827 8.314 33.948 1.00 87.75 97 SER A C 1
ATOM 790 O O . SER A 1 97 ? -18.927 7.896 33.222 1.00 87.75 97 SER A O 1
ATOM 792 N N . LEU A 1 98 ? -20.369 7.565 34.918 1.00 86.81 98 LEU A N 1
ATOM 793 C CA . LEU A 1 98 ? -19.964 6.183 35.161 1.00 86.81 98 LEU A CA 1
ATOM 794 C C . LEU A 1 98 ? -20.352 5.272 33.994 1.00 86.81 98 LEU A C 1
ATOM 796 O O . LEU A 1 98 ? -19.542 4.472 33.543 1.00 86.81 98 LEU A O 1
ATOM 800 N N . ALA A 1 99 ? -21.583 5.401 33.497 1.00 84.12 99 ALA A N 1
ATOM 801 C CA . ALA A 1 99 ? -22.076 4.651 32.345 1.00 84.12 99 ALA A CA 1
ATOM 802 C C . ALA A 1 99 ? -21.185 4.874 31.111 1.00 84.12 99 ALA A C 1
ATOM 804 O O . ALA A 1 99 ? -20.775 3.930 30.443 1.00 84.12 99 ALA A O 1
ATOM 805 N N . ASP A 1 100 ? -20.856 6.130 30.833 1.00 77.19 100 ASP A N 1
ATOM 806 C CA . ASP A 1 100 ? -20.018 6.547 29.714 1.00 77.19 100 ASP A CA 1
ATOM 807 C C . ASP A 1 100 ? -18.580 6.005 29.847 1.00 77.19 100 ASP A C 1
ATOM 809 O O . ASP A 1 100 ? -18.010 5.499 28.878 1.00 77.19 100 ASP A O 1
ATOM 813 N N . ALA A 1 101 ? -18.021 6.013 31.063 1.00 75.44 101 ALA A N 1
ATOM 814 C CA . ALA A 1 101 ? -16.744 5.367 31.368 1.00 75.44 101 ALA A CA 1
ATOM 815 C C . ALA A 1 101 ? -16.805 3.839 31.179 1.00 75.44 101 ALA A C 1
ATOM 817 O O . ALA A 1 101 ? -15.922 3.267 30.542 1.00 75.44 101 ALA A O 1
ATOM 818 N N . LEU A 1 102 ? -17.872 3.189 31.657 1.00 75.25 102 LEU A N 1
ATOM 819 C CA . LEU A 1 102 ? -18.096 1.753 31.489 1.00 75.25 102 LEU A CA 1
ATOM 820 C C . LEU A 1 102 ? -18.189 1.368 30.015 1.00 75.25 102 LEU A C 1
ATOM 822 O O . LEU A 1 102 ? -17.535 0.412 29.625 1.00 75.25 102 LEU A O 1
ATOM 826 N N . ILE A 1 103 ? -18.928 2.111 29.181 1.00 71.38 103 ILE A N 1
ATOM 827 C CA . ILE A 1 103 ? -18.940 1.858 27.732 1.00 71.38 103 ILE A CA 1
ATOM 828 C C . ILE A 1 103 ? -17.532 1.959 27.169 1.00 71.38 103 ILE A C 1
ATOM 830 O O . ILE A 1 103 ? -17.143 1.081 26.414 1.00 71.38 103 ILE A O 1
ATOM 834 N N . ARG A 1 104 ? -16.778 3.020 27.478 1.00 66.94 104 ARG A N 1
ATOM 835 C CA . ARG A 1 104 ? -15.450 3.210 26.878 1.00 66.94 104 ARG A CA 1
ATOM 836 C C . ARG A 1 104 ? -14.506 2.065 27.216 1.00 66.94 104 ARG A C 1
ATOM 838 O O . ARG A 1 104 ? -13.841 1.556 26.323 1.00 66.94 104 ARG A O 1
ATOM 845 N N . THR A 1 105 ? -14.492 1.641 28.474 1.00 65.31 105 THR A N 1
ATOM 846 C CA . THR A 1 105 ? -13.633 0.547 28.928 1.00 65.31 105 THR A CA 1
ATOM 847 C C . THR A 1 105 ? -14.141 -0.797 28.444 1.00 65.31 105 THR A C 1
ATOM 849 O O . THR A 1 105 ? -13.391 -1.544 27.832 1.00 65.31 105 THR A O 1
ATOM 852 N N . TYR A 1 106 ? -15.422 -1.104 28.644 1.00 64.56 106 TYR A N 1
ATOM 853 C CA . TYR A 1 106 ? -15.943 -2.410 28.270 1.00 64.56 106 TYR A CA 1
ATOM 854 C C . TYR A 1 106 ? -16.120 -2.587 26.769 1.00 64.56 106 TYR A C 1
ATOM 856 O O . TYR A 1 106 ? -16.039 -3.709 26.299 1.00 64.56 106 TYR A O 1
ATOM 864 N N . ARG A 1 107 ? -16.288 -1.526 25.974 1.00 60.62 107 ARG A N 1
ATOM 865 C CA . ARG A 1 107 ? -16.248 -1.640 24.504 1.00 60.62 107 ARG A CA 1
ATOM 866 C C . ARG A 1 107 ? -14.893 -2.165 24.029 1.00 60.62 107 ARG A C 1
ATOM 868 O O . ARG A 1 107 ? -14.834 -2.837 23.010 1.00 60.62 107 ARG A O 1
ATOM 875 N N . GLN A 1 108 ? -13.818 -1.898 24.771 1.00 50.78 108 GLN A N 1
ATOM 876 C CA . GLN A 1 108 ? -12.508 -2.481 24.488 1.00 50.78 108 GLN A CA 1
ATOM 877 C C . GLN A 1 108 ? -12.392 -3.939 24.955 1.00 50.78 108 GLN A C 1
ATOM 879 O O . GLN A 1 108 ? -11.436 -4.602 24.561 1.00 50.78 108 GLN A O 1
ATOM 884 N N . THR A 1 109 ? -13.320 -4.459 25.770 1.00 49.22 109 THR A N 1
ATOM 885 C CA . THR A 1 109 ? -13.243 -5.796 26.404 1.00 49.22 109 THR A CA 1
ATOM 886 C C . THR A 1 109 ? -14.369 -6.767 26.010 1.00 49.22 109 THR A C 1
ATOM 888 O O . THR A 1 109 ? -14.187 -7.981 26.089 1.00 49.22 109 THR A O 1
ATOM 891 N N . VAL A 1 110 ? -15.508 -6.259 25.535 1.00 51.31 110 VAL A N 1
ATOM 892 C CA . VAL A 1 110 ? -16.740 -6.989 25.208 1.00 51.31 110 VAL A CA 1
ATOM 893 C C . VAL A 1 110 ? -17.109 -6.683 23.766 1.00 51.31 110 VAL A C 1
ATOM 895 O O . VAL A 1 110 ? -17.366 -5.537 23.410 1.00 51.31 110 VAL A O 1
ATOM 898 N N . GLU A 1 111 ? -17.154 -7.722 22.938 1.00 51.47 111 GLU A N 1
ATOM 899 C CA . GLU A 1 111 ? -17.341 -7.558 21.490 1.00 51.47 111 GLU A CA 1
ATOM 900 C C . GLU A 1 111 ? -18.818 -7.631 21.059 1.00 51.47 111 GLU A C 1
ATOM 902 O O . GLU A 1 111 ? -19.173 -7.334 19.922 1.00 51.47 111 GLU A O 1
ATOM 907 N N . GLY A 1 112 ? -19.709 -7.983 21.994 1.00 55.44 112 GLY A N 1
ATOM 908 C CA . GLY A 1 112 ? -21.150 -7.817 21.830 1.00 55.44 112 GLY A CA 1
ATOM 909 C C . GLY A 1 112 ? -21.580 -6.362 22.066 1.00 55.44 112 GLY A C 1
ATOM 910 O O . GLY A 1 112 ? -20.913 -5.628 22.798 1.00 55.44 112 GLY A O 1
ATOM 911 N N . PRO A 1 113 ? -22.718 -5.926 21.498 1.00 58.66 113 PRO A N 1
ATOM 912 C CA . PRO A 1 113 ? -23.222 -4.585 21.742 1.00 58.66 113 PRO A CA 1
ATOM 913 C C . PRO A 1 113 ? -23.497 -4.393 23.238 1.00 58.66 113 PRO A C 1
ATOM 915 O O . PRO A 1 113 ? -24.300 -5.115 23.837 1.00 58.66 113 PRO A O 1
ATOM 918 N N . ILE A 1 114 ? -22.822 -3.409 23.833 1.00 70.31 114 ILE A N 1
ATOM 919 C CA . ILE A 1 114 ? -23.074 -2.977 25.206 1.00 70.31 114 ILE A CA 1
ATOM 920 C C . ILE A 1 114 ? -24.195 -1.957 25.175 1.00 70.31 114 ILE A C 1
ATOM 922 O O . ILE A 1 114 ? -24.064 -0.874 24.596 1.00 70.31 114 ILE A O 1
ATOM 926 N N . TYR A 1 115 ? -25.286 -2.288 25.847 1.00 78.19 115 TYR A N 1
ATOM 927 C CA . TYR A 1 115 ? -26.401 -1.378 26.016 1.00 78.19 115 TYR A CA 1
ATOM 928 C C . TYR A 1 115 ? -26.381 -0.755 27.397 1.00 78.19 115 TYR A C 1
ATOM 930 O O . TYR A 1 115 ? -26.084 -1.411 28.397 1.00 78.19 115 TYR A O 1
ATOM 938 N N . LEU A 1 116 ? -26.762 0.515 27.451 1.00 80.31 116 LEU A N 1
ATOM 939 C CA . LEU A 1 116 ? -26.945 1.225 28.701 1.00 80.31 116 LEU A CA 1
ATOM 940 C C . LEU A 1 116 ? -28.367 1.737 28.822 1.00 80.31 116 LEU A C 1
ATOM 942 O O . LEU A 1 116 ? -28.930 2.301 27.883 1.00 80.31 116 LEU A O 1
ATOM 946 N N . SER A 1 117 ? -28.895 1.621 30.030 1.00 88.31 117 SER A N 1
ATOM 947 C CA . SER A 1 117 ? -30.071 2.358 30.467 1.00 88.31 117 SER A CA 1
ATOM 948 C C . SER A 1 117 ? -29.734 3.132 31.734 1.00 88.31 117 SER A C 1
ATOM 950 O O . SER A 1 117 ? -29.080 2.606 32.632 1.00 88.31 117 SER A O 1
ATOM 952 N N . LEU A 1 118 ? -30.222 4.368 31.833 1.00 90.31 118 LEU A N 1
ATOM 953 C CA . LEU A 1 118 ? -30.164 5.150 33.066 1.00 90.31 118 LEU A CA 1
ATOM 954 C C . LEU A 1 118 ? -31.509 5.105 33.779 1.00 90.31 118 LEU A C 1
ATOM 956 O O . LEU A 1 118 ? -32.538 5.371 33.164 1.00 90.31 118 LEU A O 1
ATOM 960 N N . GLN A 1 119 ? -31.494 4.819 35.083 1.00 91.06 119 GLN A N 1
ATOM 961 C CA . GLN A 1 119 ? -32.644 4.764 36.004 1.00 91.06 119 GLN A CA 1
ATOM 962 C C . GLN A 1 119 ? -33.704 3.694 35.695 1.00 91.06 119 GLN A C 1
ATOM 964 O O . GLN A 1 119 ? -34.196 3.026 36.601 1.00 91.06 119 GLN A O 1
ATOM 969 N N . LYS A 1 120 ? -34.091 3.524 34.431 1.00 90.12 120 LYS A N 1
ATOM 970 C CA . LYS A 1 120 ? -35.042 2.520 33.956 1.00 90.12 120 LYS A CA 1
ATOM 971 C C . LYS A 1 120 ? -34.804 2.217 32.481 1.00 90.12 120 LYS A C 1
ATOM 973 O O . LYS A 1 120 ? -34.330 3.061 31.729 1.00 90.12 120 LYS A O 1
ATOM 978 N N . ILE A 1 121 ? -35.241 1.041 32.054 1.00 88.50 121 ILE A N 1
ATOM 979 C CA . ILE A 1 121 ? -35.194 0.631 30.650 1.00 88.50 121 ILE A CA 1
ATOM 980 C C . ILE A 1 121 ? -36.390 1.250 29.912 1.00 88.50 121 ILE A C 1
ATOM 982 O O . ILE A 1 121 ? -37.541 0.908 30.193 1.00 88.50 121 ILE A O 1
ATOM 986 N N . THR A 1 122 ? -36.137 2.175 28.982 1.00 83.19 122 THR A N 1
ATOM 987 C CA . THR A 1 122 ? -37.181 2.833 28.167 1.00 83.19 122 THR A CA 1
ATOM 988 C C . THR A 1 122 ? -37.311 2.227 26.770 1.00 83.19 122 THR A C 1
ATOM 990 O O . THR A 1 122 ? -38.422 2.116 26.242 1.00 83.19 122 THR A O 1
ATOM 993 N N . LEU A 1 123 ? -36.202 1.767 26.187 1.00 82.75 123 LEU A N 1
ATOM 994 C CA . LEU A 1 123 ? -36.167 1.118 24.878 1.00 82.75 123 LEU A CA 1
ATOM 995 C C . LEU A 1 123 ? -36.472 -0.375 24.996 1.00 82.75 123 LEU A C 1
ATOM 997 O O . LEU A 1 123 ? -35.628 -1.175 25.391 1.00 82.75 123 LEU A O 1
ATOM 1001 N N . LYS A 1 124 ? -37.680 -0.770 24.583 1.00 82.88 124 LYS A N 1
ATOM 1002 C CA . LYS A 1 124 ? -38.122 -2.177 24.610 1.00 82.88 124 LYS A CA 1
ATOM 1003 C C . LYS A 1 124 ? -37.225 -3.117 23.798 1.00 82.88 124 LYS A C 1
ATOM 1005 O O . LYS A 1 124 ? -37.125 -4.291 24.135 1.00 82.88 124 LYS A O 1
ATOM 1010 N N . SER A 1 125 ? -36.595 -2.608 22.742 1.00 80.62 125 SER A N 1
ATOM 1011 C CA . SER A 1 125 ? -35.678 -3.351 21.872 1.00 80.62 125 SER A CA 1
ATOM 1012 C C . SER A 1 125 ? -34.398 -3.812 22.576 1.00 80.62 125 SER A C 1
ATOM 1014 O O . SER A 1 125 ? -33.772 -4.742 22.085 1.00 80.62 125 SER A O 1
ATOM 1016 N N . LEU A 1 126 ? -34.030 -3.218 23.720 1.00 79.81 126 LEU A N 1
ATOM 1017 C CA . LEU A 1 126 ? -32.847 -3.616 24.496 1.00 79.81 126 LEU A CA 1
ATOM 1018 C C . LEU A 1 126 ? -33.051 -4.902 25.310 1.00 79.81 126 LEU A C 1
ATOM 1020 O O . LEU A 1 126 ? -32.081 -5.482 25.788 1.00 79.81 126 LEU A O 1
ATOM 1024 N N . GLY A 1 127 ? -34.299 -5.341 25.499 1.00 83.31 127 GLY A N 1
ATOM 1025 C CA . GLY A 1 127 ? -34.609 -6.443 26.407 1.00 83.31 127 GLY A CA 1
ATOM 1026 C C . GLY A 1 127 ? -34.350 -6.095 27.880 1.00 83.31 127 GLY A C 1
ATOM 1027 O O . GLY A 1 127 ? -34.268 -4.926 28.262 1.00 83.31 127 GLY A O 1
ATOM 1028 N N . ALA A 1 128 ? -34.277 -7.121 28.729 1.00 86.38 128 ALA A N 1
ATOM 1029 C CA . ALA A 1 128 ? -34.004 -6.954 30.156 1.00 86.38 128 ALA A CA 1
ATOM 1030 C C . ALA A 1 128 ? -32.527 -6.610 30.403 1.00 86.38 128 ALA A C 1
ATOM 1032 O O . ALA A 1 128 ? -31.651 -7.091 29.688 1.00 86.38 128 ALA A O 1
ATOM 1033 N N . ALA A 1 129 ? -32.260 -5.794 31.425 1.00 87.75 129 ALA A N 1
ATOM 1034 C CA . ALA A 1 129 ? -30.899 -5.549 31.884 1.00 87.75 129 ALA A CA 1
ATOM 1035 C C . ALA A 1 129 ? -30.328 -6.803 32.550 1.00 87.75 129 ALA A C 1
ATOM 1037 O O . ALA A 1 129 ? -31.047 -7.573 33.192 1.00 87.75 129 ALA A O 1
ATOM 1038 N N . THR A 1 130 ? -29.030 -6.993 32.377 1.00 86.50 130 THR A N 1
ATOM 1039 C CA . THR A 1 130 ? -28.280 -8.151 32.855 1.00 86.50 130 THR A CA 1
ATOM 1040 C C . THR A 1 130 ? -27.656 -7.870 34.218 1.00 86.50 130 THR A C 1
ATOM 1042 O O . THR A 1 130 ? -27.714 -8.710 35.119 1.00 86.50 130 THR A O 1
ATOM 1045 N N . LEU A 1 131 ? -27.165 -6.644 34.391 1.00 88.81 131 LEU A N 1
ATOM 1046 C CA . LEU A 1 131 ? -26.556 -6.125 35.606 1.00 88.81 131 LEU A CA 1
ATOM 1047 C C . LEU A 1 131 ? -27.203 -4.792 35.996 1.00 88.81 131 LEU A C 1
ATOM 1049 O O . LEU A 1 131 ? -27.501 -3.956 35.140 1.00 88.81 131 LEU A O 1
ATOM 1053 N N . GLU A 1 132 ? -27.397 -4.586 37.297 1.00 93.06 132 GLU A N 1
ATOM 1054 C CA . GLU A 1 132 ? -27.709 -3.273 37.868 1.00 93.06 132 GLU A CA 1
ATOM 1055 C C . GLU A 1 132 ? -26.469 -2.729 38.579 1.00 93.06 132 GLU A C 1
ATOM 1057 O O . GLU A 1 132 ? -25.884 -3.420 39.413 1.00 93.06 132 GLU A O 1
ATOM 1062 N N . ILE A 1 133 ? -26.096 -1.489 38.264 1.00 93.19 133 ILE A N 1
ATOM 1063 C CA . ILE A 1 133 ? -25.030 -0.739 38.931 1.00 93.19 133 ILE A CA 1
ATOM 1064 C C . ILE A 1 133 ? -25.676 0.484 39.583 1.00 93.19 133 ILE A C 1
ATOM 1066 O O . ILE A 1 133 ? -26.018 1.458 38.911 1.00 93.19 133 ILE A O 1
ATOM 1070 N N . SER A 1 134 ? -25.887 0.422 40.893 1.00 93.56 134 SER A N 1
ATOM 1071 C CA . SER A 1 134 ? -26.532 1.488 41.661 1.00 93.56 134 SER A CA 1
ATOM 1072 C C . SER A 1 134 ? -25.497 2.365 42.353 1.00 93.56 134 SER A C 1
ATOM 1074 O O . SER A 1 134 ? -24.674 1.850 43.104 1.00 93.56 134 SER A O 1
ATOM 1076 N N . ILE A 1 135 ? -25.575 3.679 42.159 1.00 93.19 135 ILE A N 1
ATOM 1077 C CA . ILE A 1 135 ? -24.783 4.664 42.904 1.00 93.19 135 ILE A CA 1
ATOM 1078 C C . ILE A 1 135 ? -25.618 5.222 44.057 1.00 93.19 135 ILE A C 1
ATOM 1080 O O . ILE A 1 135 ? -26.703 5.775 43.836 1.00 93.19 135 ILE A O 1
ATOM 1084 N N . ASN A 1 136 ? -25.066 5.122 45.263 1.00 91.44 136 ASN A N 1
ATOM 1085 C CA . ASN A 1 136 ? -25.668 5.544 46.518 1.00 91.44 136 ASN A CA 1
ATOM 1086 C C . ASN A 1 136 ? -24.726 6.485 47.290 1.00 91.44 136 ASN A C 1
ATOM 1088 O O . ASN A 1 136 ? -23.541 6.603 46.982 1.00 91.44 136 ASN A O 1
ATOM 1092 N N . ASP A 1 137 ? -25.281 7.147 48.309 1.00 89.25 137 ASP A N 1
ATOM 1093 C CA . ASP A 1 137 ? -24.538 7.907 49.324 1.00 89.25 137 ASP A CA 1
ATOM 1094 C C . ASP A 1 137 ? -23.521 8.924 48.772 1.00 89.25 137 ASP A C 1
ATOM 1096 O O . ASP A 1 137 ? -22.455 9.145 49.340 1.00 89.25 137 ASP A O 1
ATOM 1100 N N . ILE A 1 138 ? -23.881 9.595 47.670 1.00 92.50 138 ILE A N 1
ATOM 1101 C CA . ILE A 1 138 ? -23.027 10.609 47.043 1.00 92.50 138 ILE A CA 1
ATOM 1102 C C . ILE A 1 138 ? -22.851 11.815 47.976 1.00 92.50 138 ILE A C 1
ATOM 1104 O O . ILE A 1 138 ? -23.801 12.559 48.261 1.00 92.50 138 ILE A O 1
ATOM 1108 N N . GLN A 1 139 ? -21.606 12.060 48.376 1.00 93.25 139 GLN A N 1
ATOM 1109 C CA . GLN A 1 139 ? -21.200 13.195 49.193 1.00 93.25 139 GLN A CA 1
ATOM 1110 C C . GLN A 1 139 ? -20.065 13.957 48.513 1.00 93.25 139 GLN A C 1
ATOM 1112 O O . GLN A 1 139 ? -19.065 13.373 48.117 1.00 93.25 139 GLN A O 1
ATOM 1117 N N . VAL A 1 140 ? -20.202 15.280 48.421 1.00 93.44 140 VAL A N 1
ATOM 1118 C CA . VAL A 1 140 ? -19.158 16.180 47.919 1.00 93.44 140 VAL A CA 1
ATOM 1119 C C . VAL A 1 140 ? -18.969 17.317 48.912 1.00 93.44 140 VAL A C 1
ATOM 1121 O O . VAL A 1 140 ? -19.851 18.154 49.109 1.00 93.44 140 VAL A O 1
ATOM 1124 N N . SER A 1 141 ? -17.806 17.347 49.545 1.00 94.06 141 SER A N 1
ATOM 1125 C CA . SER A 1 141 ? -17.393 18.359 50.516 1.00 94.06 141 SER A CA 1
ATOM 1126 C C . SER A 1 141 ? -16.047 18.953 50.122 1.00 94.06 141 SER A C 1
ATOM 1128 O O . SER A 1 141 ? -15.367 18.415 49.256 1.00 94.06 141 SER A O 1
ATOM 1130 N N . SER A 1 142 ? -15.617 20.037 50.766 1.00 89.94 142 SER A N 1
ATOM 1131 C CA . SER A 1 142 ? -14.322 20.649 50.440 1.00 89.94 142 SER A CA 1
ATOM 1132 C C . SER A 1 142 ? -13.123 19.741 50.748 1.00 89.94 142 SER A C 1
ATOM 1134 O O . SER A 1 142 ? -12.055 19.928 50.172 1.00 89.94 142 SER A O 1
ATOM 1136 N N . SER A 1 143 ? -13.278 18.752 51.636 1.00 92.06 143 SER A N 1
ATOM 1137 C CA . SER A 1 143 ? -12.225 17.782 51.954 1.00 92.06 143 SER A CA 1
ATOM 1138 C C . SER A 1 143 ? -12.274 16.533 51.081 1.00 92.06 143 SER A C 1
ATOM 1140 O O . SER A 1 143 ? -11.226 16.018 50.704 1.00 92.06 143 SER A O 1
ATOM 1142 N N . GLU A 1 144 ? -13.470 16.033 50.778 1.00 95.31 144 GLU A N 1
ATOM 1143 C CA . GLU A 1 144 ? -13.666 14.688 50.231 1.00 95.31 144 GLU A CA 1
ATOM 1144 C C . GLU A 1 144 ? -14.905 14.614 49.340 1.00 95.31 144 GLU A C 1
ATOM 1146 O O . GLU A 1 144 ? -15.954 15.191 49.665 1.00 95.31 144 GLU A O 1
ATOM 1151 N N . SER A 1 145 ? -14.758 13.882 48.237 1.00 95.19 145 SER A N 1
ATOM 1152 C CA . SER A 1 145 ? -15.836 13.434 47.366 1.00 95.19 145 SER A CA 1
ATOM 1153 C C . SER A 1 145 ? -15.900 11.917 47.434 1.00 95.19 145 SER A C 1
ATOM 1155 O O . SER A 1 145 ? -14.869 11.263 47.298 1.00 95.19 145 SER A O 1
ATOM 1157 N N . ALA A 1 146 ? -17.087 11.365 47.671 1.00 95.12 146 ALA A N 1
ATOM 1158 C CA . ALA A 1 146 ? -17.271 9.937 47.877 1.00 95.12 146 ALA A CA 1
ATOM 1159 C C . ALA A 1 146 ? -18.640 9.446 47.391 1.00 95.12 146 ALA A C 1
ATOM 1161 O O . ALA A 1 146 ? -19.601 10.217 47.306 1.00 95.12 146 ALA A O 1
ATOM 1162 N N . MET A 1 147 ? -18.717 8.152 47.081 1.00 94.56 147 MET A N 1
ATOM 1163 C CA . MET A 1 147 ? -19.954 7.440 46.762 1.00 94.56 147 MET A CA 1
ATOM 1164 C C . MET A 1 147 ? -19.808 5.938 47.011 1.00 94.56 147 MET A C 1
ATOM 1166 O O . MET A 1 147 ? -18.707 5.392 46.924 1.00 94.56 147 MET A O 1
ATOM 1170 N N . ASP A 1 148 ? -20.936 5.266 47.216 1.00 93.81 148 ASP A N 1
ATOM 1171 C CA . ASP A 1 148 ? -21.013 3.809 47.217 1.00 93.81 148 ASP A CA 1
ATOM 1172 C C . ASP A 1 148 ? -21.590 3.312 45.893 1.00 93.81 148 ASP A C 1
ATOM 1174 O O . ASP A 1 148 ? -22.615 3.803 45.420 1.00 93.81 148 ASP A O 1
ATOM 1178 N N . VAL A 1 149 ? -20.960 2.303 45.300 1.00 94.06 149 VAL A N 1
ATOM 1179 C CA . VAL A 1 149 ? -21.434 1.648 44.079 1.00 94.06 149 VAL A CA 1
ATOM 1180 C C . VAL A 1 149 ? -21.777 0.202 44.381 1.00 94.06 149 VAL A C 1
ATOM 1182 O O . VAL A 1 149 ? -20.941 -0.560 44.859 1.00 94.06 149 VAL A O 1
ATOM 1185 N N . VAL A 1 150 ? -23.017 -0.183 44.094 1.00 94.38 150 VAL A N 1
ATOM 1186 C CA . VAL A 1 150 ? -23.542 -1.529 44.319 1.00 94.38 150 VAL A CA 1
ATOM 1187 C C . VAL A 1 150 ? -23.785 -2.211 42.983 1.00 94.38 150 VAL A C 1
ATOM 1189 O O . VAL A 1 150 ? -24.545 -1.704 42.163 1.00 94.38 150 VAL A O 1
ATOM 1192 N N . VAL A 1 151 ? -23.194 -3.384 42.785 1.00 93.56 151 VAL A N 1
ATOM 1193 C CA . VAL A 1 151 ? -23.358 -4.197 41.575 1.00 93.56 151 VAL A CA 1
ATOM 1194 C C . VAL A 1 151 ? -24.211 -5.422 41.892 1.00 93.56 151 VAL A C 1
ATOM 1196 O O . VAL A 1 151 ? -23.936 -6.154 42.847 1.00 93.56 151 VAL A O 1
ATOM 1199 N N . LYS A 1 152 ? -25.256 -5.654 41.092 1.00 93.19 152 LYS A N 1
ATOM 1200 C CA . LYS A 1 152 ? -26.189 -6.780 41.242 1.00 93.19 152 LYS A CA 1
ATOM 1201 C C . LYS A 1 152 ? -26.361 -7.545 39.941 1.00 93.19 152 LYS A C 1
ATOM 1203 O O . LYS A 1 152 ? -26.544 -6.941 38.885 1.00 93.19 152 LYS A O 1
ATOM 1208 N N . ASN A 1 153 ? -26.419 -8.872 40.048 1.00 90.38 153 ASN A N 1
ATOM 1209 C CA . ASN A 1 153 ? -26.796 -9.730 38.933 1.00 90.38 153 ASN A CA 1
ATOM 1210 C C . ASN A 1 153 ? -28.319 -9.806 38.807 1.00 90.38 153 ASN A C 1
ATOM 1212 O O . ASN A 1 153 ? -28.991 -10.373 39.669 1.00 90.38 153 ASN A O 1
ATOM 1216 N N . LEU A 1 154 ? -28.867 -9.249 37.727 1.00 89.44 154 LEU A N 1
ATOM 1217 C CA . LEU A 1 154 ? -30.304 -9.308 37.460 1.00 89.44 154 LEU A CA 1
ATOM 1218 C C . LEU A 1 154 ? -30.714 -10.628 36.792 1.00 89.44 154 LEU A C 1
ATOM 1220 O O . LEU A 1 154 ? -31.855 -11.057 36.964 1.00 89.44 154 LEU A O 1
ATOM 1224 N N . LYS A 1 155 ? -29.798 -11.307 36.081 1.00 85.94 155 LYS A N 1
ATOM 1225 C CA . LYS A 1 155 ? -30.032 -12.661 35.539 1.00 85.94 155 LYS A CA 1
ATOM 1226 C C . LYS A 1 155 ? -30.075 -13.708 36.653 1.00 85.94 155 LYS A C 1
ATOM 1228 O O . LYS A 1 155 ? -30.867 -14.646 36.582 1.00 85.94 155 LYS A O 1
ATOM 1233 N N . ASN A 1 156 ? -29.239 -13.549 37.679 1.00 85.19 156 ASN A N 1
ATOM 1234 C CA . ASN A 1 156 ? -29.174 -14.439 38.833 1.00 85.19 156 ASN A CA 1
ATOM 1235 C C . ASN A 1 156 ? -29.296 -13.666 40.161 1.00 85.19 156 ASN A C 1
ATOM 1237 O O . ASN A 1 156 ? -28.290 -13.426 40.831 1.00 85.19 156 ASN A O 1
ATOM 1241 N N . PRO A 1 157 ? -30.528 -13.345 40.600 1.00 84.19 157 PRO A N 1
ATOM 1242 C CA . PRO A 1 157 ? -30.765 -12.575 41.824 1.00 84.19 157 PRO A CA 1
ATOM 1243 C C . PRO A 1 157 ? -30.282 -13.249 43.118 1.00 84.19 157 PRO A C 1
ATOM 1245 O O . PRO A 1 157 ? -30.294 -12.618 44.171 1.00 84.19 157 PRO A O 1
ATOM 1248 N N . SER A 1 158 ? -29.907 -14.534 43.068 1.00 85.75 158 SER A N 1
ATOM 1249 C CA . SER A 1 158 ? -29.345 -15.247 44.221 1.00 85.75 158 SER A CA 1
ATOM 1250 C C . SER A 1 158 ? -27.872 -14.909 44.481 1.00 85.75 158 SER A C 1
ATOM 1252 O O . SER A 1 158 ? -27.388 -15.143 45.589 1.00 85.75 158 SER A O 1
ATOM 1254 N N . THR A 1 159 ? -27.169 -14.330 43.499 1.00 87.88 159 THR A N 1
ATOM 1255 C CA . THR A 1 159 ? -25.794 -13.856 43.672 1.00 87.88 159 THR A CA 1
ATOM 1256 C C . THR A 1 159 ? -25.773 -12.641 44.609 1.00 87.88 159 THR A C 1
ATOM 1258 O O . THR A 1 159 ? -26.477 -11.663 44.342 1.00 87.88 159 THR A O 1
ATOM 1261 N N . PRO A 1 160 ? -24.973 -12.656 45.694 1.00 89.56 160 PRO A N 1
ATOM 1262 C CA . PRO A 1 160 ? -24.868 -11.520 46.602 1.00 89.56 160 PRO A CA 1
ATOM 1263 C C . PRO A 1 160 ? -24.415 -10.253 45.877 1.00 89.56 160 PRO A C 1
ATOM 1265 O O . PRO A 1 160 ? -23.424 -10.271 45.144 1.00 89.56 160 PRO A O 1
ATOM 1268 N N . ALA A 1 161 ? -25.125 -9.151 46.125 1.00 91.00 161 ALA A N 1
ATOM 1269 C CA . ALA A 1 161 ? -24.709 -7.835 45.668 1.00 91.00 161 ALA A CA 1
ATOM 1270 C C . ALA A 1 161 ? -23.334 -7.487 46.248 1.00 91.00 161 ALA A C 1
ATOM 1272 O O . ALA A 1 161 ? -23.060 -7.771 47.416 1.00 91.00 161 ALA A O 1
ATOM 1273 N N . GLN A 1 162 ? -22.496 -6.851 45.440 1.00 93.88 162 GLN A N 1
ATOM 1274 C CA . GLN A 1 162 ? -21.188 -6.369 45.868 1.00 93.88 162 GLN A CA 1
ATOM 1275 C C . GLN A 1 162 ? -21.224 -4.852 45.975 1.00 93.88 162 GLN A C 1
ATOM 1277 O O . GLN A 1 162 ? -21.784 -4.193 45.102 1.00 93.88 162 GLN A O 1
ATOM 1282 N N . THR A 1 163 ? -20.618 -4.309 47.027 1.00 92.75 163 THR A N 1
ATOM 1283 C CA . THR A 1 163 ? -20.550 -2.865 47.269 1.00 92.75 163 THR A CA 1
ATOM 1284 C C . THR A 1 163 ? -19.099 -2.411 47.254 1.00 92.75 163 THR A C 1
ATOM 1286 O O . THR A 1 163 ? -18.252 -3.026 47.901 1.00 92.75 163 THR A O 1
ATOM 1289 N N . ILE A 1 164 ? -18.830 -1.318 46.549 1.00 94.31 164 ILE A N 1
ATOM 1290 C CA . ILE A 1 164 ? -17.531 -0.652 46.482 1.00 94.31 164 ILE A CA 1
ATOM 1291 C C . ILE A 1 164 ? -17.703 0.762 47.020 1.00 94.31 164 ILE A C 1
ATOM 1293 O O . ILE A 1 164 ? -18.592 1.480 46.567 1.00 94.31 164 ILE A O 1
ATOM 1297 N N . HIS A 1 165 ? -16.845 1.162 47.952 1.00 95.50 165 HIS A N 1
ATOM 1298 C CA . HIS A 1 165 ? -16.767 2.544 48.405 1.00 95.50 165 HIS A CA 1
ATOM 1299 C C . HIS A 1 165 ? -15.671 3.271 47.624 1.00 95.50 165 HIS A C 1
ATOM 1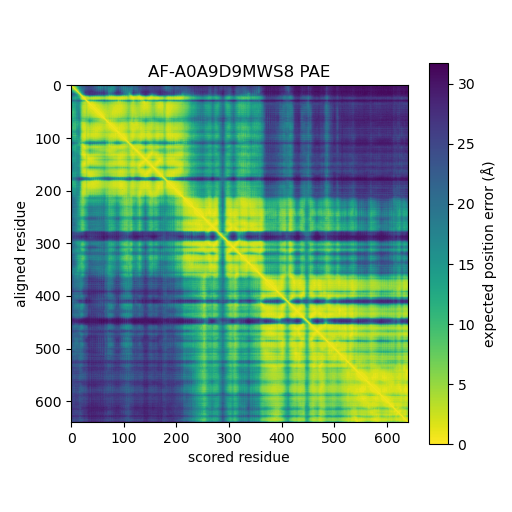301 O O . HIS A 1 165 ? -14.504 2.879 47.690 1.00 95.50 165 HIS A O 1
ATOM 1307 N N . PHE A 1 166 ? -16.036 4.327 46.902 1.00 95.69 166 PHE A N 1
ATOM 1308 C CA . PHE A 1 166 ? -15.089 5.212 46.231 1.00 95.69 166 PHE A CA 1
ATOM 1309 C C . PHE A 1 166 ? -14.973 6.522 46.996 1.00 95.69 166 PHE A C 1
ATOM 1311 O O . PHE A 1 166 ? -15.984 7.140 47.320 1.00 95.69 166 PHE A O 1
ATOM 1318 N N . SER A 1 167 ? -13.740 6.969 47.231 1.00 95.75 167 SER A N 1
ATOM 1319 C CA . SER A 1 167 ? -13.456 8.265 47.839 1.00 95.75 167 SER A CA 1
ATOM 1320 C C . SER A 1 167 ? -12.126 8.829 47.336 1.00 95.75 167 SER A C 1
ATOM 1322 O O . SER A 1 167 ? -11.153 8.089 47.165 1.00 95.75 167 SER A O 1
ATOM 1324 N N . CYS A 1 168 ? -12.075 10.147 47.136 1.00 94.88 168 CYS A N 1
ATOM 1325 C CA . CYS A 1 168 ? -10.832 10.887 46.957 1.00 94.88 168 CYS A CA 1
ATOM 1326 C C . CYS A 1 168 ? -10.942 12.330 47.488 1.00 94.88 168 CYS A C 1
ATOM 1328 O O . CYS A 1 168 ? -12.044 12.871 47.647 1.00 94.88 168 CYS A O 1
ATOM 1330 N N . PRO A 1 169 ? -9.805 13.011 47.735 1.00 94.44 169 PRO A N 1
ATOM 1331 C CA . PRO A 1 169 ? -9.824 14.417 48.116 1.00 94.44 169 PRO A CA 1
ATOM 1332 C C . PRO A 1 169 ? -10.404 15.297 47.001 1.00 94.44 169 PRO A C 1
ATOM 1334 O O . PRO A 1 169 ? -9.864 15.324 45.896 1.00 94.44 169 PRO A O 1
ATOM 1337 N N . THR A 1 170 ? -11.447 16.079 47.297 1.00 92.50 170 THR A N 1
ATOM 1338 C CA . THR A 1 170 ? -12.119 16.950 46.305 1.00 92.50 170 THR A CA 1
ATOM 1339 C C . THR A 1 170 ? -11.156 17.932 45.652 1.00 92.50 170 THR A C 1
ATOM 1341 O O . THR A 1 170 ? -11.254 18.199 44.460 1.00 92.50 170 THR A O 1
ATOM 1344 N N . GLY A 1 171 ? -10.177 18.428 46.415 1.00 87.56 171 GLY A N 1
ATOM 1345 C CA . GLY A 1 171 ? -9.162 19.343 45.903 1.00 87.56 171 GLY A CA 1
ATOM 1346 C C . GLY A 1 171 ? -8.395 18.791 44.700 1.00 87.56 171 GLY A C 1
ATOM 1347 O O . GLY A 1 171 ? -8.080 19.574 43.816 1.00 87.56 171 GLY A O 1
ATOM 1348 N N . ARG A 1 172 ? -8.156 17.471 44.614 1.00 84.69 172 ARG A N 1
ATOM 1349 C CA . ARG A 1 172 ? -7.470 16.862 43.458 1.00 84.69 172 ARG A CA 1
ATOM 1350 C C . ARG A 1 172 ? -8.281 17.000 42.174 1.00 84.69 172 ARG A C 1
ATOM 1352 O O . ARG A 1 172 ? -7.735 17.389 41.154 1.00 84.69 172 ARG A O 1
ATOM 1359 N N . LEU A 1 173 ? -9.589 16.787 42.266 1.00 87.94 173 LEU A N 1
ATOM 1360 C CA . LEU A 1 173 ? -10.523 16.880 41.140 1.00 87.94 173 LEU A CA 1
ATOM 1361 C C . LEU A 1 173 ? -10.686 18.314 40.626 1.00 87.94 173 LEU A C 1
ATOM 1363 O O . LEU A 1 173 ? -11.097 18.528 39.489 1.00 87.94 173 LEU A O 1
ATOM 1367 N N . LEU A 1 174 ? -10.409 19.302 41.482 1.00 84.00 174 LEU A N 1
ATOM 1368 C CA . LEU A 1 174 ? -10.537 20.724 41.169 1.00 84.00 174 LEU A CA 1
ATOM 1369 C C . LEU A 1 174 ? -9.251 21.340 40.596 1.00 84.00 174 LEU A C 1
ATOM 1371 O O . LEU A 1 174 ? -9.329 22.447 40.067 1.00 84.00 174 LEU A O 1
ATOM 1375 N N . LEU A 1 175 ? -8.099 20.658 40.683 1.00 73.56 175 LEU A N 1
ATOM 1376 C CA . LEU A 1 175 ? -6.833 21.151 40.120 1.00 73.56 175 LEU A CA 1
ATOM 1377 C C . LEU A 1 175 ? -6.933 21.286 38.593 1.00 73.56 175 LEU A C 1
ATOM 1379 O O . LEU A 1 175 ? -6.658 22.363 38.067 1.00 73.56 175 LEU A O 1
ATOM 1383 N N . ASP A 1 176 ? -7.447 20.252 37.923 1.00 60.16 176 ASP A N 1
ATOM 1384 C CA . ASP A 1 176 ? -7.564 20.204 36.457 1.00 60.16 176 ASP A CA 1
ATOM 1385 C C . ASP A 1 176 ? -8.894 20.777 35.928 1.00 60.16 176 ASP A C 1
ATOM 1387 O O . ASP A 1 176 ? -9.009 21.141 34.761 1.00 60.16 176 ASP A O 1
ATOM 1391 N N . ASN A 1 177 ? -9.906 20.932 36.792 1.00 58.38 177 ASN A N 1
ATOM 1392 C CA . ASN A 1 177 ? -11.229 21.451 36.412 1.00 58.38 177 ASN A CA 1
ATOM 1393 C C . ASN A 1 177 ? -11.418 22.962 36.642 1.00 58.38 177 ASN A C 1
ATOM 1395 O O . ASN A 1 177 ? -12.503 23.479 36.360 1.00 58.38 177 ASN A O 1
ATOM 1399 N N . SER A 1 178 ? -10.411 23.683 37.147 1.00 48.31 178 SER A N 1
ATOM 1400 C CA . SER A 1 178 ? -10.544 25.110 37.498 1.00 48.31 178 SER A CA 1
ATOM 1401 C C . SER A 1 178 ? -10.843 26.041 36.305 1.00 48.31 178 SER A C 1
ATOM 1403 O O . SER A 1 178 ? -11.445 27.093 36.519 1.00 48.31 178 SER A O 1
ATOM 1405 N N . ASP A 1 179 ? -10.550 25.601 35.073 1.00 51.19 179 ASP A N 1
ATOM 1406 C CA . ASP A 1 179 ? -10.887 26.262 33.794 1.00 51.19 179 ASP A CA 1
ATOM 1407 C C . ASP A 1 179 ? -11.878 25.454 32.922 1.00 51.19 179 ASP A C 1
ATOM 1409 O O . ASP A 1 179 ? -12.085 25.750 31.740 1.00 51.19 179 ASP A O 1
ATOM 1413 N N . SER A 1 180 ? -12.510 24.411 33.476 1.00 53.44 180 SER A N 1
ATOM 1414 C CA . SER A 1 180 ? -13.430 23.563 32.710 1.00 53.44 180 SER A CA 1
ATOM 1415 C C . SER A 1 180 ? -14.633 24.379 32.205 1.00 53.44 180 SER A C 1
ATOM 1417 O O . SER A 1 180 ? -15.365 24.997 32.974 1.00 53.44 180 SER A O 1
ATOM 1419 N N . GLY A 1 181 ? -14.793 24.429 30.877 1.00 64.75 181 GLY A N 1
ATOM 1420 C CA . GLY A 1 181 ? -15.860 25.161 30.190 1.00 64.75 181 GLY A CA 1
ATOM 1421 C C . GLY A 1 181 ? -17.257 24.553 30.401 1.00 64.75 181 GLY A C 1
ATOM 1422 O O . GLY A 1 181 ? -17.634 24.149 31.496 1.00 64.75 181 GLY A O 1
ATOM 1423 N N . ARG A 1 182 ? -18.072 24.489 29.338 1.00 68.31 182 ARG A N 1
ATOM 1424 C CA . ARG A 1 182 ? -19.430 23.911 29.414 1.00 68.31 182 ARG A CA 1
ATOM 1425 C C . ARG A 1 182 ? -19.425 22.493 30.005 1.00 68.31 182 ARG A C 1
ATOM 1427 O O . ARG A 1 182 ? -18.584 21.680 29.637 1.00 68.31 182 ARG A O 1
ATOM 1434 N N . LEU A 1 183 ? -20.440 22.183 30.809 1.00 79.06 183 LEU A N 1
ATOM 1435 C CA . LEU A 1 183 ? -20.723 20.900 31.455 1.00 79.06 183 LEU A CA 1
ATOM 1436 C C . LEU A 1 183 ? -19.632 20.434 32.433 1.00 79.06 183 LEU A C 1
ATOM 1438 O O . LEU A 1 183 ? -19.426 19.234 32.603 1.00 79.06 183 LEU A O 1
ATOM 1442 N N . ALA A 1 184 ? -18.982 21.371 33.123 1.00 83.81 184 ALA A N 1
ATOM 1443 C CA . ALA A 1 184 ? -17.926 21.119 34.105 1.00 83.81 184 ALA A CA 1
ATOM 1444 C C . ALA A 1 184 ? -18.258 20.024 35.144 1.00 83.81 184 ALA A C 1
ATOM 1446 O O . ALA A 1 184 ? -17.386 19.255 35.539 1.00 83.81 184 ALA A O 1
ATOM 1447 N N . TRP A 1 185 ? -19.527 19.870 35.541 1.00 89.75 185 TRP A N 1
ATOM 1448 C CA . TRP A 1 185 ? -19.930 18.839 36.504 1.00 89.75 185 TRP A CA 1
ATOM 1449 C C . TRP A 1 185 ? -19.890 17.411 35.936 1.00 89.75 185 TRP A C 1
ATOM 1451 O O . TRP A 1 185 ? -19.729 16.465 36.700 1.00 89.75 185 TRP A O 1
ATOM 1461 N N . LEU A 1 186 ? -20.003 17.228 34.613 1.00 85.25 186 LEU A N 1
ATOM 1462 C CA . LEU A 1 186 ? -19.734 15.930 33.974 1.00 85.25 186 LEU A CA 1
ATOM 1463 C C . LEU A 1 186 ? -18.237 15.612 34.004 1.00 85.25 186 LEU A C 1
ATOM 1465 O O . LEU A 1 186 ? -17.864 14.493 34.350 1.00 85.25 186 LEU A O 1
ATOM 1469 N N . ASN A 1 187 ? -17.391 16.600 33.702 1.00 83.12 187 ASN A N 1
ATOM 1470 C CA . ASN A 1 187 ? -15.937 16.432 33.736 1.00 83.12 187 ASN A CA 1
ATOM 1471 C C . ASN A 1 187 ? -15.455 16.096 35.150 1.00 83.12 187 ASN A C 1
ATOM 1473 O O . ASN A 1 187 ? -14.676 15.166 35.317 1.00 83.12 187 ASN A O 1
ATOM 1477 N N . PHE A 1 188 ? -15.999 16.766 36.171 1.00 90.00 188 PHE A N 1
ATOM 1478 C CA . PHE A 1 188 ? -15.723 16.456 37.575 1.00 90.00 188 PHE A CA 1
ATOM 1479 C C . PHE A 1 188 ? -15.928 14.969 37.905 1.00 90.00 188 PHE A C 1
ATOM 1481 O O . PHE A 1 188 ? -15.065 14.349 38.524 1.00 90.00 188 PHE A O 1
ATOM 1488 N N . TRP A 1 189 ? -17.048 14.374 37.478 1.00 90.25 189 TRP A N 1
ATOM 1489 C CA . TRP A 1 189 ? -17.298 12.948 37.709 1.00 90.25 189 TRP A CA 1
ATOM 1490 C C . TRP A 1 189 ? -16.425 12.044 36.838 1.00 90.25 189 TRP A C 1
ATOM 1492 O O . TRP A 1 189 ? -16.018 10.983 37.303 1.00 90.25 189 TRP A O 1
ATOM 1502 N N . GLY A 1 190 ? -16.109 12.456 35.608 1.00 86.50 190 GLY A N 1
ATOM 1503 C CA . GLY A 1 190 ? -15.122 11.775 34.768 1.00 86.50 190 GLY A CA 1
ATOM 1504 C C . GLY A 1 190 ? -13.769 11.648 35.472 1.00 86.50 190 GLY A C 1
ATOM 1505 O O . GLY A 1 190 ? -13.269 10.534 35.625 1.00 86.50 190 GLY A O 1
ATOM 1506 N N . GLU A 1 191 ? -13.244 12.763 35.983 1.00 86.50 191 GLU A N 1
ATOM 1507 C CA . GLU A 1 191 ? -11.994 12.806 36.753 1.00 86.50 191 GLU A CA 1
ATOM 1508 C C . GLU A 1 191 ? -12.085 12.002 38.049 1.00 86.50 191 GLU A C 1
ATOM 1510 O O . GLU A 1 191 ? -11.172 11.248 38.378 1.00 86.50 191 GLU A O 1
ATOM 1515 N N . PHE A 1 192 ? -13.214 12.083 38.764 1.00 92.00 192 PHE A N 1
ATOM 1516 C CA . PHE A 1 192 ? -13.431 11.279 39.967 1.00 92.00 192 PHE A CA 1
ATOM 1517 C C . PHE A 1 192 ? -13.250 9.785 39.688 1.00 92.00 192 PHE A C 1
ATOM 1519 O O . PHE A 1 192 ? -12.526 9.106 40.417 1.00 92.00 192 PHE A O 1
ATOM 1526 N N . PHE A 1 193 ? -13.872 9.268 38.624 1.00 90.25 193 PHE A N 1
ATOM 1527 C CA . PHE A 1 193 ? -13.779 7.850 38.281 1.00 90.25 193 PHE A CA 1
ATOM 1528 C C . PHE A 1 193 ? -12.385 7.431 37.805 1.00 90.25 193 PHE A C 1
ATOM 1530 O O . PHE A 1 193 ? -11.998 6.285 38.046 1.00 90.25 193 PHE A O 1
ATOM 1537 N N . GLN A 1 194 ? -11.628 8.334 37.178 1.00 86.19 194 GLN A N 1
ATOM 1538 C CA . GLN A 1 194 ? -10.229 8.092 36.823 1.00 86.19 194 GLN A CA 1
ATOM 1539 C C . GLN A 1 194 ? -9.332 8.046 38.067 1.00 86.19 194 GLN A C 1
ATOM 1541 O O . GLN A 1 194 ? -8.626 7.060 38.274 1.00 86.19 194 GLN A O 1
ATOM 1546 N N . GLU A 1 195 ? -9.421 9.049 38.945 1.00 89.88 195 GLU A N 1
ATOM 1547 C CA . GLU A 1 195 ? -8.579 9.173 40.145 1.00 89.88 195 GLU A CA 1
ATOM 1548 C C . GLU A 1 195 ? -8.763 7.989 41.106 1.00 89.88 195 GLU A C 1
ATOM 1550 O O . GLU A 1 195 ? -7.792 7.436 41.626 1.00 89.88 195 GLU A O 1
ATOM 1555 N N . VAL A 1 196 ? -10.007 7.540 41.315 1.00 91.56 196 VAL A N 1
ATOM 1556 C CA . VAL A 1 196 ? -10.292 6.373 42.174 1.00 91.56 196 VAL A CA 1
ATOM 1557 C C . VAL A 1 196 ? -10.088 5.035 41.458 1.00 91.56 196 VAL A C 1
ATOM 1559 O O . VAL A 1 196 ? -10.322 3.979 42.053 1.00 91.56 196 VAL A O 1
ATOM 1562 N N . LYS A 1 197 ? -9.673 5.053 40.183 1.00 89.25 197 LYS A N 1
ATOM 1563 C CA . LYS A 1 197 ? -9.540 3.868 39.325 1.00 89.25 197 LYS A CA 1
ATOM 1564 C C . LYS A 1 197 ? -10.804 3.009 39.336 1.00 89.25 197 LYS A C 1
ATOM 1566 O O . LYS A 1 197 ? -10.750 1.788 39.509 1.00 89.25 197 LYS A O 1
ATOM 1571 N N . ALA A 1 198 ? -11.962 3.657 39.205 1.00 87.56 198 ALA A N 1
ATOM 1572 C CA . ALA A 1 198 ? -13.261 3.019 39.393 1.00 87.56 198 ALA A CA 1
ATOM 1573 C C . ALA A 1 198 ? -13.444 1.804 38.479 1.00 87.56 198 ALA A C 1
ATOM 1575 O O . ALA A 1 198 ? -13.985 0.790 38.907 1.00 87.56 198 ALA A O 1
ATOM 1576 N N . LEU A 1 199 ? -12.954 1.890 37.242 1.00 82.56 199 LEU A N 1
ATOM 1577 C CA . LEU A 1 199 ? -13.123 0.856 36.225 1.00 82.56 199 LEU A CA 1
ATOM 1578 C C . LEU A 1 199 ? -12.324 -0.419 36.533 1.00 82.56 199 LEU A C 1
ATOM 1580 O O . LEU A 1 199 ? -12.900 -1.499 36.472 1.00 82.56 199 LEU A O 1
ATOM 1584 N N . GLU A 1 200 ? -11.062 -0.312 36.970 1.00 81.31 200 GLU A N 1
ATOM 1585 C CA . GLU A 1 200 ? -10.255 -1.478 37.389 1.00 81.31 200 GLU A CA 1
ATOM 1586 C C . GLU A 1 200 ? -10.908 -2.241 38.557 1.00 81.31 200 GLU A C 1
ATOM 1588 O O . GLU A 1 200 ? -10.790 -3.463 38.685 1.00 81.31 200 GLU A O 1
ATOM 1593 N N . GLN A 1 201 ? -11.575 -1.511 39.455 1.00 86.94 201 GLN A N 1
ATOM 1594 C CA . GLN A 1 201 ? -12.257 -2.091 40.611 1.00 86.94 201 GLN A CA 1
ATOM 1595 C C . GLN A 1 201 ? -13.622 -2.673 40.230 1.00 86.94 201 GLN A C 1
ATOM 1597 O O . GLN A 1 201 ? -13.956 -3.784 40.650 1.00 86.94 201 GLN A O 1
ATOM 1602 N N . LEU A 1 202 ? -14.391 -1.951 39.411 1.00 85.94 202 LEU A N 1
ATOM 1603 C CA . LEU A 1 202 ? -15.685 -2.402 38.911 1.00 85.94 202 LEU A CA 1
ATOM 1604 C C . LEU A 1 202 ? -15.551 -3.645 38.044 1.00 85.94 202 LEU A C 1
ATOM 1606 O O . LEU A 1 202 ? -16.395 -4.522 38.174 1.00 85.94 202 LEU A O 1
ATOM 1610 N N . GLU A 1 203 ? -14.488 -3.777 37.249 1.00 79.94 203 GLU A N 1
ATOM 1611 C CA . GLU A 1 203 ? -14.249 -4.978 36.446 1.00 79.94 203 GLU A CA 1
ATOM 1612 C C . GLU A 1 203 ? -14.161 -6.235 37.308 1.00 79.94 203 GLU A C 1
ATOM 1614 O O . GLU A 1 203 ? -14.897 -7.201 37.094 1.00 79.94 203 GLU A O 1
ATOM 1619 N N . LYS A 1 204 ? -13.354 -6.180 38.371 1.00 81.31 204 LYS A N 1
ATOM 1620 C CA . LYS A 1 204 ? -13.210 -7.285 39.329 1.00 81.31 204 LYS A CA 1
ATOM 1621 C C . LYS A 1 204 ? -14.537 -7.639 39.992 1.00 81.31 204 LYS A C 1
ATOM 1623 O O . LYS A 1 204 ? -14.842 -8.817 40.166 1.00 81.31 204 LYS A O 1
ATOM 1628 N N . VAL A 1 205 ? -15.321 -6.633 40.369 1.00 87.00 205 VAL A N 1
ATOM 1629 C CA . VAL A 1 205 ? -16.606 -6.839 41.042 1.00 87.00 205 VAL A CA 1
ATOM 1630 C C . VAL A 1 205 ? -17.669 -7.377 40.090 1.00 87.00 205 VAL A C 1
ATOM 1632 O O . VAL A 1 205 ? -18.376 -8.320 40.436 1.00 87.00 205 VAL A O 1
ATOM 1635 N N . ILE A 1 206 ? -17.759 -6.832 38.880 1.00 83.69 206 ILE A N 1
ATOM 1636 C CA . ILE A 1 206 ? -18.676 -7.303 37.843 1.00 83.69 206 ILE A CA 1
ATOM 1637 C C . ILE A 1 206 ? -18.391 -8.774 37.526 1.00 83.69 206 ILE A C 1
ATOM 1639 O O . ILE A 1 206 ? -19.330 -9.560 37.499 1.00 83.69 206 ILE A O 1
ATOM 1643 N N . MET A 1 207 ? -17.125 -9.184 37.412 1.00 77.88 207 MET A N 1
ATOM 1644 C CA . MET A 1 207 ? -16.762 -10.592 37.190 1.00 77.88 207 MET A CA 1
ATOM 1645 C C . MET A 1 207 ? -17.081 -11.521 38.367 1.00 77.88 207 MET A C 1
ATOM 1647 O O . MET A 1 207 ? -17.371 -12.699 38.170 1.00 77.88 207 MET A O 1
ATOM 1651 N N . GLN A 1 208 ? -17.031 -11.025 39.605 1.00 82.19 208 GLN A N 1
ATOM 1652 C CA . GLN A 1 208 ? -17.472 -11.805 40.768 1.00 82.19 208 GLN A CA 1
ATOM 1653 C C . GLN A 1 208 ? -18.990 -12.016 40.761 1.00 82.19 208 GLN A C 1
ATOM 1655 O O . GLN A 1 208 ? -19.478 -13.063 41.190 1.00 82.19 208 GLN A O 1
ATOM 1660 N N . VAL A 1 209 ? -19.731 -11.011 40.294 1.00 84.12 209 VAL A N 1
ATOM 1661 C CA . VAL A 1 209 ? -21.196 -11.003 40.259 1.00 84.12 209 VAL A CA 1
ATOM 1662 C C . VAL A 1 209 ? -21.740 -11.745 39.031 1.00 84.12 209 VAL A C 1
ATOM 1664 O O . VAL A 1 209 ? -22.789 -12.391 39.114 1.00 84.12 209 VAL A O 1
ATOM 1667 N N . ASP A 1 210 ? -21.028 -11.706 37.908 1.00 79.38 210 ASP A N 1
ATOM 1668 C CA . ASP A 1 210 ? -21.301 -12.470 36.695 1.00 79.38 210 ASP A CA 1
ATOM 1669 C C . ASP A 1 210 ? -20.015 -13.144 36.170 1.00 79.38 210 ASP A C 1
ATOM 1671 O O . ASP A 1 210 ? -19.268 -12.551 35.387 1.00 79.38 210 ASP A O 1
ATOM 1675 N N . PRO A 1 211 ? -19.753 -14.406 36.564 1.00 71.00 211 PRO A N 1
ATOM 1676 C CA . PRO A 1 211 ? -18.557 -15.134 36.147 1.00 71.00 211 PRO A CA 1
ATOM 1677 C C . PRO A 1 211 ? -18.594 -15.585 34.678 1.00 71.00 211 PRO A C 1
ATOM 1679 O O . PRO A 1 211 ? -17.666 -16.258 34.233 1.00 71.00 211 PRO A O 1
ATOM 1682 N N . SER A 1 212 ? -19.660 -15.276 33.925 1.00 70.56 212 SER A N 1
ATOM 1683 C CA . SER A 1 212 ? -19.689 -15.512 32.476 1.00 70.56 212 SER A CA 1
ATOM 1684 C C . SER A 1 212 ? -18.896 -14.468 31.681 1.00 70.56 212 SER A C 1
ATOM 1686 O O . SER A 1 212 ? -18.565 -14.715 30.521 1.00 70.56 212 SER A O 1
ATOM 1688 N N . LEU A 1 213 ? -18.544 -13.344 32.311 1.00 70.38 213 LEU A N 1
ATOM 1689 C CA . LEU A 1 213 ? -17.702 -12.298 31.738 1.00 70.38 213 LEU A CA 1
ATOM 1690 C C . LEU A 1 213 ? -16.215 -12.624 31.966 1.00 70.38 213 LEU A C 1
ATOM 1692 O O . LEU A 1 213 ? -15.833 -13.111 33.031 1.00 70.38 213 LEU A O 1
ATOM 1696 N N . VAL A 1 214 ? -15.362 -12.338 30.979 1.00 68.75 214 VAL A N 1
ATOM 1697 C CA . VAL A 1 214 ? -13.892 -12.452 31.089 1.00 68.75 214 VAL A CA 1
ATOM 1698 C C . VAL A 1 214 ? -13.218 -11.079 31.002 1.00 68.75 214 VAL A C 1
ATOM 1700 O O . VAL A 1 214 ? -13.755 -10.188 30.342 1.00 68.75 214 VAL A O 1
ATOM 1703 N N . THR A 1 215 ? -12.056 -10.914 31.655 1.00 66.69 215 THR A N 1
ATOM 1704 C CA . THR A 1 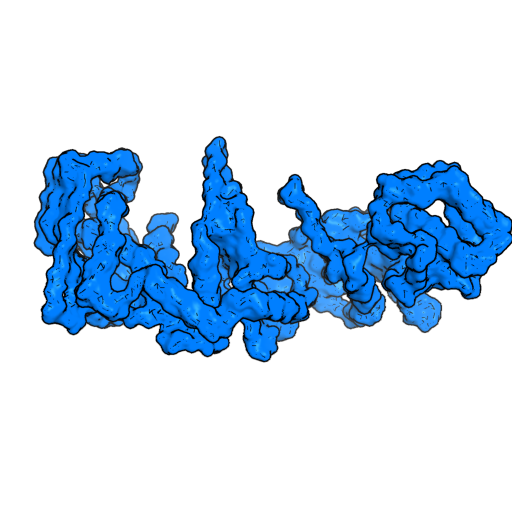215 ? -11.240 -9.685 31.560 1.00 66.69 215 THR A CA 1
ATOM 1705 C C . THR A 1 215 ? -10.690 -9.477 30.151 1.00 66.69 215 THR A C 1
ATOM 1707 O O . THR A 1 215 ? -10.579 -10.430 29.372 1.00 66.69 215 THR A O 1
ATOM 1710 N N . ALA A 1 216 ? -10.240 -8.248 29.870 1.00 68.88 216 ALA A N 1
ATOM 1711 C CA . ALA A 1 216 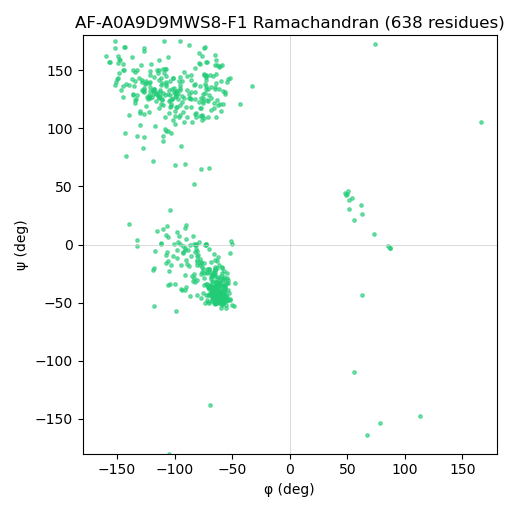? -9.424 -7.937 28.693 1.00 68.88 216 ALA A CA 1
ATOM 1712 C C . ALA A 1 216 ? -8.233 -8.902 28.553 1.00 68.88 216 ALA A C 1
ATOM 1714 O O . ALA A 1 216 ? -8.087 -9.560 27.527 1.00 68.88 216 ALA A O 1
ATOM 1715 N N . ASP A 1 217 ? -7.445 -9.053 29.623 1.00 71.50 217 ASP A N 1
ATOM 1716 C CA . ASP A 1 217 ? -6.246 -9.898 29.645 1.00 71.50 217 ASP A CA 1
ATOM 1717 C C . ASP A 1 217 ? -6.559 -11.371 29.351 1.00 71.50 217 ASP A C 1
ATOM 1719 O O . ASP A 1 217 ? -5.844 -12.034 28.599 1.00 71.50 217 ASP A O 1
ATOM 1723 N N . GLU A 1 218 ? -7.633 -11.909 29.938 1.00 74.19 218 GLU A N 1
ATOM 1724 C CA . GLU A 1 218 ? -8.017 -13.306 29.740 1.00 74.19 218 GLU A CA 1
ATOM 1725 C C . GLU A 1 218 ? -8.546 -13.539 28.323 1.00 74.19 218 GLU A C 1
ATOM 1727 O O . GLU A 1 218 ? -8.258 -14.573 27.718 1.00 74.19 218 GLU A O 1
ATOM 1732 N N . ARG A 1 219 ? -9.279 -12.580 27.755 1.00 73.56 219 ARG A N 1
ATOM 1733 C CA . ARG A 1 219 ? -9.699 -12.640 26.353 1.00 73.56 219 ARG A CA 1
ATOM 1734 C C . ARG A 1 219 ? -8.500 -12.565 25.413 1.00 73.56 219 ARG A C 1
ATOM 1736 O O . ARG A 1 219 ? -8.425 -13.366 24.482 1.00 73.56 219 ARG A O 1
ATOM 1743 N N . ASP A 1 220 ? -7.571 -11.646 25.638 1.00 76.88 220 ASP A N 1
ATOM 1744 C CA . ASP A 1 220 ? -6.373 -11.497 24.811 1.00 76.88 220 ASP A CA 1
ATOM 1745 C C . ASP A 1 220 ? -5.536 -12.782 24.854 1.00 76.88 220 ASP A C 1
ATOM 1747 O O . ASP A 1 220 ? -5.141 -13.305 23.813 1.00 76.88 220 ASP A O 1
ATOM 1751 N N . ARG A 1 221 ? -5.402 -13.390 26.040 1.00 82.38 221 ARG A N 1
ATOM 1752 C CA . ARG A 1 221 ? -4.791 -14.714 26.218 1.00 82.38 221 ARG A CA 1
ATOM 1753 C C . ARG A 1 221 ? -5.522 -15.801 25.426 1.00 82.38 221 ARG A C 1
ATOM 1755 O O . ARG A 1 221 ? -4.882 -16.613 24.759 1.00 82.38 221 ARG A O 1
ATOM 1762 N N . GLN A 1 222 ? -6.854 -15.840 25.482 1.00 80.88 222 GLN A N 1
ATOM 1763 C CA . GLN A 1 222 ? -7.657 -16.801 24.715 1.00 80.88 222 GLN A CA 1
ATOM 1764 C C . GLN A 1 222 ? -7.546 -16.579 23.202 1.00 80.88 222 GLN A C 1
ATOM 1766 O O . GLN A 1 222 ? -7.534 -17.551 22.446 1.00 80.88 222 GLN A O 1
ATOM 1771 N N . THR A 1 223 ? -7.452 -15.326 22.764 1.00 80.06 223 THR A N 1
ATOM 1772 C CA . THR A 1 223 ? -7.246 -14.946 21.363 1.00 80.06 223 THR A CA 1
ATOM 1773 C C . THR A 1 223 ? -5.885 -15.434 20.888 1.00 80.06 223 THR A C 1
ATOM 1775 O O . THR A 1 223 ? -5.808 -16.172 19.906 1.00 80.06 223 THR A O 1
ATOM 1778 N N . ASP A 1 224 ? -4.825 -15.138 21.639 1.00 84.19 224 ASP A N 1
ATOM 1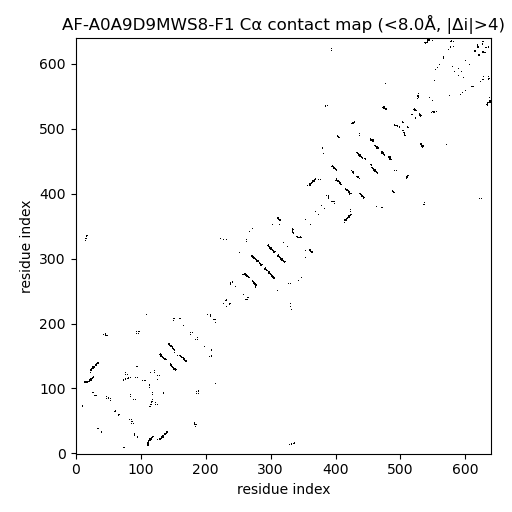779 C CA . ASP A 1 224 ? -3.463 -15.583 21.338 1.00 84.19 224 ASP A 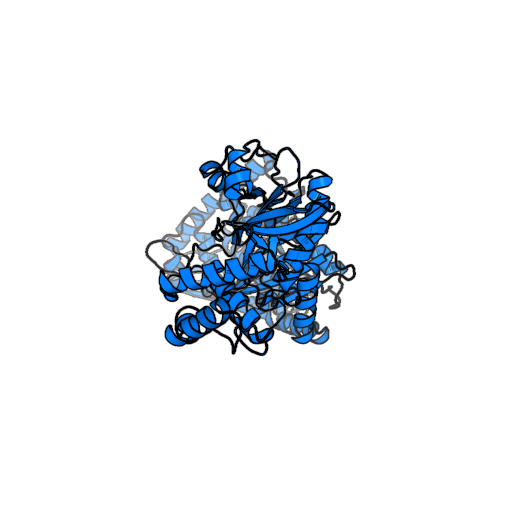CA 1
ATOM 1780 C C . ASP A 1 224 ? -3.372 -17.116 21.259 1.00 84.19 224 ASP A C 1
ATOM 1782 O O . ASP A 1 224 ? -2.726 -17.660 20.360 1.00 84.19 224 ASP A O 1
ATOM 1786 N N . GLU A 1 225 ? -4.071 -17.838 22.142 1.00 86.88 225 GLU A N 1
ATOM 1787 C CA . GLU A 1 225 ? -4.168 -19.299 22.074 1.00 86.88 225 GLU A CA 1
ATOM 1788 C C . GLU A 1 225 ? -4.840 -19.797 20.788 1.00 86.88 225 GLU A C 1
ATOM 1790 O O . GLU A 1 225 ? -4.390 -20.789 20.209 1.00 86.88 225 GLU A O 1
ATOM 1795 N N . VAL A 1 226 ? -5.928 -19.156 20.350 1.00 88.06 226 VAL A N 1
ATOM 1796 C CA . VAL A 1 226 ? -6.638 -19.523 19.114 1.00 88.06 226 VAL A CA 1
ATOM 1797 C C . VAL A 1 226 ? -5.764 -19.226 17.898 1.00 88.06 226 VAL A C 1
ATOM 1799 O O . VAL A 1 226 ? -5.559 -20.115 17.071 1.00 88.06 226 VAL A O 1
ATOM 1802 N N . LEU A 1 227 ? -5.182 -18.028 17.819 1.00 87.69 227 LEU A N 1
ATOM 1803 C CA . LEU A 1 227 ? -4.287 -17.624 16.732 1.00 87.69 227 LEU A CA 1
ATOM 1804 C C . LEU A 1 227 ? -3.068 -18.542 16.622 1.00 87.69 227 LEU A C 1
ATOM 1806 O O . LEU A 1 227 ? -2.705 -18.964 15.522 1.00 87.69 227 LEU A O 1
ATOM 1810 N N . SER A 1 228 ? -2.482 -18.908 17.765 1.00 88.12 228 SER A N 1
ATOM 1811 C CA . SER A 1 228 ? -1.367 -19.851 17.842 1.00 88.12 228 SER A CA 1
ATOM 1812 C C . SER A 1 228 ? -1.766 -21.248 17.355 1.00 88.12 228 SER A C 1
ATOM 1814 O O . SER A 1 228 ? -1.075 -21.827 16.517 1.00 88.12 228 SER A O 1
ATOM 1816 N N . LYS A 1 229 ? -2.923 -21.771 17.792 1.00 90.69 229 LYS A N 1
ATOM 1817 C CA . LYS A 1 229 ? -3.452 -23.072 17.333 1.00 90.69 229 LYS A CA 1
ATOM 1818 C C . LYS A 1 229 ? -3.750 -23.098 15.833 1.00 90.69 229 LYS A C 1
ATOM 1820 O O . LYS A 1 229 ? -3.571 -24.139 15.206 1.00 90.69 229 LYS A O 1
ATOM 1825 N N . LEU A 1 230 ? -4.207 -21.980 15.271 1.00 88.06 230 LEU A N 1
ATOM 1826 C CA . LEU A 1 230 ? -4.472 -21.828 13.838 1.00 88.06 230 LEU A CA 1
ATOM 1827 C C . LEU A 1 230 ? -3.199 -21.556 13.017 1.00 88.06 230 LEU A C 1
ATOM 1829 O O . LEU A 1 230 ? -3.233 -21.656 11.795 1.00 88.06 230 LEU A O 1
ATOM 1833 N N . GLY A 1 231 ? -2.080 -21.218 13.665 1.00 88.62 231 GLY A N 1
ATOM 1834 C CA . GLY A 1 231 ? -0.807 -20.920 13.009 1.00 88.62 231 GLY A CA 1
ATOM 1835 C C . GLY A 1 231 ? -0.753 -19.569 12.283 1.00 88.62 231 GLY A C 1
ATOM 1836 O O . GLY A 1 231 ? 0.231 -19.309 11.587 1.00 88.62 231 GLY A O 1
ATOM 1837 N N . LEU A 1 232 ? -1.760 -18.704 12.458 1.00 86.06 232 LEU A N 1
ATOM 1838 C CA . LEU A 1 232 ? -1.906 -17.424 11.742 1.00 86.06 232 LEU A CA 1
ATOM 1839 C C . LEU A 1 232 ? -0.828 -16.398 12.118 1.00 86.06 232 LEU A C 1
ATOM 1841 O O . LEU A 1 232 ? -0.446 -15.563 11.310 1.00 86.06 232 LEU A O 1
ATOM 1845 N N . THR A 1 233 ? -0.281 -16.484 13.329 1.00 83.38 233 THR A N 1
ATOM 1846 C CA . THR A 1 233 ? 0.799 -15.600 13.802 1.00 83.38 233 THR A CA 1
ATOM 1847 C C . THR A 1 233 ? 2.191 -16.215 13.633 1.00 83.38 233 THR A C 1
ATOM 1849 O O . THR A 1 233 ? 3.187 -15.666 14.107 1.00 83.38 233 THR A O 1
ATOM 1852 N N . SER A 1 234 ? 2.300 -17.367 12.961 1.00 87.38 234 SER A N 1
ATOM 1853 C CA . SER A 1 234 ? 3.595 -18.002 12.717 1.00 87.38 234 SER A CA 1
ATOM 1854 C C . SER A 1 234 ? 4.405 -17.242 11.660 1.00 87.38 234 SER A C 1
ATOM 1856 O O . SER A 1 234 ? 3.868 -16.749 10.667 1.00 87.38 234 SER A O 1
ATOM 1858 N N . LYS A 1 235 ? 5.735 -17.207 11.828 1.00 88.88 235 LYS A N 1
ATOM 1859 C CA . LYS A 1 235 ? 6.647 -16.606 10.836 1.00 88.88 235 LYS A CA 1
ATOM 1860 C C . LYS A 1 235 ? 6.509 -17.249 9.454 1.00 88.88 235 LYS A C 1
ATOM 1862 O O . LYS A 1 235 ? 6.649 -16.566 8.446 1.00 88.88 235 LYS A O 1
ATOM 1867 N N . GLU A 1 236 ? 6.246 -18.555 9.411 1.00 91.81 236 GLU A N 1
ATOM 1868 C CA . GLU A 1 236 ? 6.070 -19.293 8.160 1.00 91.81 236 GLU A CA 1
ATOM 1869 C C . GLU A 1 236 ? 4.792 -18.870 7.427 1.00 91.81 236 GLU A C 1
ATOM 1871 O O . GLU A 1 236 ? 4.850 -18.610 6.226 1.00 91.81 236 GLU A O 1
ATOM 1876 N N . TYR A 1 237 ? 3.664 -18.764 8.139 1.00 91.50 237 TYR A N 1
ATOM 1877 C CA . TYR A 1 237 ? 2.402 -18.297 7.563 1.00 91.50 237 TYR A CA 1
ATOM 1878 C C . TYR A 1 237 ? 2.548 -16.882 6.998 1.00 91.50 237 TYR A C 1
ATOM 1880 O O . TYR A 1 237 ? 2.249 -16.658 5.826 1.00 91.50 237 TYR A O 1
ATOM 1888 N N . LEU A 1 238 ? 3.099 -15.961 7.796 1.00 91.56 238 LEU A N 1
ATOM 1889 C CA . LEU A 1 238 ? 3.313 -14.577 7.382 1.00 91.56 238 LEU A CA 1
ATOM 1890 C C . LEU A 1 238 ? 4.239 -14.486 6.162 1.00 91.56 238 LEU A C 1
ATOM 1892 O O . LEU A 1 238 ? 3.896 -13.835 5.184 1.00 91.56 238 LEU A O 1
ATOM 1896 N N . SER A 1 239 ? 5.380 -15.184 6.173 1.00 88.75 239 SER A N 1
ATOM 1897 C CA . SER A 1 239 ? 6.327 -15.156 5.051 1.00 88.75 239 SER A CA 1
ATOM 1898 C C . SER A 1 239 ? 5.702 -15.672 3.754 1.00 88.75 239 SER A C 1
ATOM 1900 O O . SER A 1 239 ? 5.869 -15.042 2.711 1.00 88.75 239 SER A O 1
ATOM 1902 N N . LYS A 1 240 ? 4.979 -16.801 3.804 1.00 95.06 240 LYS A N 1
ATOM 1903 C CA . LYS A 1 240 ? 4.322 -17.378 2.620 1.00 95.06 240 LYS A CA 1
ATOM 1904 C C . LYS A 1 240 ? 3.191 -16.488 2.114 1.00 95.06 240 LYS A C 1
ATOM 1906 O O . LYS A 1 240 ? 3.095 -16.258 0.911 1.00 95.06 240 LYS A O 1
ATOM 1911 N N . GLY A 1 241 ? 2.363 -15.971 3.023 1.00 94.50 241 GLY A N 1
ATOM 1912 C CA . GLY A 1 241 ? 1.265 -15.071 2.679 1.00 94.50 241 GLY A CA 1
ATOM 1913 C C . GLY A 1 241 ? 1.769 -13.772 2.054 1.00 94.50 241 GLY A C 1
ATOM 1914 O O . GLY A 1 241 ? 1.282 -13.374 1.002 1.00 94.50 241 GLY A O 1
ATOM 1915 N N . THR A 1 242 ? 2.805 -13.151 2.620 1.00 93.00 242 THR A N 1
ATOM 1916 C CA . THR A 1 242 ? 3.407 -11.929 2.064 1.00 93.00 242 THR A CA 1
ATOM 1917 C C . THR A 1 242 ? 4.026 -12.164 0.683 1.00 93.00 242 THR A C 1
ATOM 1919 O O . THR A 1 242 ? 3.872 -11.329 -0.208 1.00 93.00 242 THR A O 1
ATOM 1922 N N . GLU A 1 243 ? 4.693 -13.301 0.458 1.00 91.94 243 GLU A N 1
ATOM 1923 C CA . GLU A 1 243 ? 5.229 -13.654 -0.865 1.00 91.94 243 GLU A CA 1
ATOM 1924 C C . GLU A 1 243 ? 4.110 -13.871 -1.898 1.00 91.94 243 GLU A C 1
ATOM 1926 O O . GLU A 1 243 ? 4.190 -13.367 -3.023 1.00 91.94 243 GLU A O 1
ATOM 1931 N N . GLN A 1 244 ? 3.030 -14.557 -1.511 1.00 96.38 244 GLN A N 1
ATOM 1932 C CA . GLN A 1 244 ? 1.859 -14.753 -2.366 1.00 96.38 244 GLN A CA 1
ATOM 1933 C C . GLN A 1 244 ? 1.160 -13.424 -2.682 1.00 96.38 244 GLN A C 1
ATOM 1935 O O . GLN A 1 244 ? 0.857 -13.162 -3.846 1.00 96.38 244 GLN A O 1
ATOM 1940 N N . ALA A 1 245 ? 0.974 -12.552 -1.689 1.00 95.06 245 ALA A N 1
ATOM 1941 C CA . ALA A 1 245 ? 0.410 -11.219 -1.882 1.00 95.06 245 ALA A CA 1
ATOM 1942 C C . ALA A 1 245 ? 1.262 -10.382 -2.846 1.00 95.06 245 ALA A C 1
ATOM 1944 O O . ALA A 1 245 ? 0.730 -9.820 -3.801 1.00 95.06 245 ALA A O 1
ATOM 1945 N N . ARG A 1 246 ? 2.593 -10.378 -2.677 1.00 89.69 246 ARG A N 1
ATOM 1946 C CA . ARG A 1 246 ? 3.526 -9.702 -3.595 1.00 89.69 246 ARG A CA 1
ATOM 1947 C C . ARG A 1 246 ? 3.371 -10.202 -5.031 1.00 89.69 246 ARG A C 1
ATOM 1949 O O . ARG A 1 246 ? 3.405 -9.410 -5.966 1.00 89.69 246 ARG A O 1
ATOM 1956 N N . LYS A 1 247 ? 3.186 -11.511 -5.222 1.00 88.94 247 LYS A N 1
ATOM 1957 C CA . LYS A 1 247 ? 2.966 -12.106 -6.547 1.00 88.94 247 LYS A CA 1
ATOM 1958 C C . LYS A 1 247 ? 1.620 -11.695 -7.156 1.00 88.94 247 LYS A C 1
ATOM 1960 O O . LYS A 1 247 ? 1.573 -11.430 -8.355 1.00 88.94 247 LYS A O 1
ATOM 1965 N N . LEU A 1 248 ? 0.546 -11.673 -6.364 1.00 91.31 248 LEU A N 1
ATOM 1966 C CA . LEU A 1 248 ? -0.812 -11.329 -6.814 1.00 91.31 248 LEU A CA 1
ATOM 1967 C C . LEU A 1 248 ? -0.965 -9.840 -7.144 1.00 91.31 248 LEU A C 1
ATOM 1969 O O . LEU A 1 248 ? -1.651 -9.483 -8.103 1.00 91.31 248 LEU A O 1
ATOM 1973 N N . LEU A 1 249 ? -0.292 -8.989 -6.372 1.00 88.50 249 LEU A N 1
ATOM 1974 C CA . LEU A 1 249 ? -0.366 -7.533 -6.470 1.00 88.50 249 LEU A CA 1
ATOM 1975 C C . LEU A 1 249 ? 0.796 -6.928 -7.275 1.00 88.50 249 LEU A C 1
ATOM 1977 O O . LEU A 1 249 ? 0.951 -5.715 -7.300 1.00 88.50 249 LEU A O 1
ATOM 1981 N N . LYS A 1 250 ? 1.601 -7.744 -7.968 1.00 79.56 250 LYS A N 1
ATOM 1982 C CA . LYS A 1 250 ? 2.774 -7.288 -8.741 1.00 79.56 250 LYS A CA 1
ATOM 1983 C C . LYS A 1 250 ? 2.456 -6.236 -9.816 1.00 79.56 250 LYS A C 1
ATOM 1985 O O . LYS A 1 250 ? 3.332 -5.470 -10.191 1.00 79.56 250 LYS A O 1
ATOM 1990 N N . ASP A 1 251 ? 1.226 -6.254 -10.333 1.00 72.81 251 ASP A N 1
ATOM 1991 C CA . ASP A 1 251 ? 0.764 -5.375 -11.412 1.00 72.81 251 ASP A CA 1
ATOM 1992 C C . ASP A 1 251 ? 0.002 -4.153 -10.856 1.00 72.81 251 ASP A C 1
ATOM 1994 O O . ASP A 1 251 ? -0.514 -3.346 -11.627 1.00 72.81 251 ASP A O 1
ATOM 1998 N N . VAL A 1 252 ? -0.103 -4.020 -9.526 1.00 79.44 252 VAL A N 1
ATOM 1999 C CA . VAL A 1 252 ? -0.707 -2.857 -8.869 1.00 79.44 252 VAL A CA 1
ATOM 2000 C C . VAL A 1 252 ? 0.313 -1.715 -8.882 1.00 79.44 252 VAL A C 1
ATOM 2002 O O . VAL A 1 252 ? 1.368 -1.846 -8.263 1.00 79.44 252 VAL A O 1
ATOM 2005 N N . PRO A 1 253 ? 0.030 -0.584 -9.553 1.00 70.31 253 PRO A N 1
ATOM 2006 C CA . PRO A 1 253 ? 0.968 0.527 -9.690 1.00 70.31 253 PRO A CA 1
ATOM 2007 C C . PRO A 1 253 ? 0.933 1.439 -8.452 1.00 70.31 253 PRO A C 1
ATOM 2009 O O . PRO A 1 253 ? 0.735 2.649 -8.563 1.00 70.31 253 PRO A O 1
ATOM 2012 N N . TYR A 1 254 ? 1.073 0.846 -7.266 1.00 74.19 254 TYR A N 1
ATOM 2013 C CA . TYR A 1 254 ? 1.057 1.532 -5.978 1.00 74.19 254 TYR A CA 1
ATOM 2014 C C . TYR A 1 254 ? 2.027 0.852 -5.019 1.00 74.19 254 TYR A C 1
ATOM 2016 O O . TYR A 1 254 ? 2.087 -0.377 -4.944 1.00 74.19 254 TYR A O 1
ATOM 2024 N N . GLN A 1 255 ? 2.799 1.654 -4.290 1.00 72.50 255 GLN A N 1
ATOM 2025 C CA . GLN A 1 255 ? 3.828 1.139 -3.399 1.00 72.50 255 GLN A CA 1
ATOM 2026 C C . GLN A 1 255 ? 3.183 0.545 -2.143 1.00 72.50 255 GLN A C 1
ATOM 2028 O O . GLN A 1 255 ? 2.681 1.262 -1.284 1.00 72.50 255 GLN A O 1
ATOM 2033 N N . ILE A 1 256 ? 3.215 -0.783 -2.034 1.00 79.31 256 ILE A N 1
ATOM 2034 C CA . ILE A 1 256 ? 2.751 -1.513 -0.850 1.00 79.31 256 ILE A CA 1
ATOM 2035 C C . ILE A 1 256 ? 3.983 -1.891 -0.012 1.00 79.31 256 ILE A C 1
ATOM 2037 O O . ILE A 1 256 ? 4.899 -2.530 -0.546 1.00 79.31 256 ILE A O 1
ATOM 2041 N N . PRO A 1 257 ? 4.036 -1.556 1.292 1.00 81.38 257 PRO A N 1
ATOM 2042 C CA . PRO A 1 257 ? 5.201 -1.800 2.146 1.00 81.38 257 PRO A CA 1
ATOM 2043 C C . PRO A 1 257 ? 5.294 -3.275 2.579 1.00 81.38 257 PRO A C 1
ATOM 2045 O O . PRO A 1 257 ? 5.178 -3.622 3.752 1.00 81.38 257 PRO A O 1
ATOM 2048 N N . PHE A 1 258 ? 5.513 -4.183 1.622 1.00 84.25 258 PHE A N 1
ATOM 2049 C CA . PHE A 1 258 ? 5.560 -5.634 1.855 1.00 84.25 258 PHE A CA 1
ATOM 2050 C C . PHE A 1 258 ? 6.629 -6.072 2.872 1.00 84.25 258 PHE A C 1
ATOM 2052 O O . PHE A 1 258 ? 6.512 -7.143 3.461 1.00 84.25 258 PHE A O 1
ATOM 2059 N N . ASN A 1 259 ? 7.685 -5.280 3.068 1.00 81.62 259 ASN A N 1
ATOM 2060 C CA . ASN A 1 259 ? 8.730 -5.515 4.071 1.00 81.62 259 ASN A CA 1
ATOM 2061 C C . ASN A 1 259 ? 8.283 -5.199 5.511 1.00 81.62 259 ASN A C 1
ATOM 2063 O O . ASN A 1 259 ? 8.940 -5.645 6.447 1.00 81.62 259 ASN A O 1
ATOM 2067 N N . GLN A 1 260 ? 7.183 -4.465 5.684 1.00 87.12 260 GLN A N 1
ATOM 2068 C CA . GLN A 1 260 ? 6.621 -4.068 6.978 1.00 87.12 260 GLN A CA 1
ATOM 2069 C C . GLN A 1 260 ? 5.327 -4.828 7.316 1.00 87.12 260 GLN A C 1
ATOM 2071 O O . GLN A 1 260 ? 4.640 -4.488 8.279 1.00 87.12 260 GLN A O 1
ATOM 2076 N N . VAL A 1 261 ? 4.959 -5.843 6.524 1.00 90.12 261 VAL A N 1
ATOM 2077 C CA . VAL A 1 261 ? 3.729 -6.621 6.729 1.00 90.12 261 VAL A CA 1
ATOM 2078 C C . VAL A 1 261 ? 3.860 -7.513 7.964 1.00 90.12 261 VAL A C 1
ATOM 2080 O O . VAL A 1 261 ? 4.752 -8.355 8.050 1.00 90.12 261 VAL A O 1
ATOM 2083 N N . ILE A 1 262 ? 2.926 -7.343 8.896 1.00 91.25 262 ILE A N 1
ATOM 2084 C CA . ILE A 1 262 ? 2.805 -8.066 10.169 1.00 91.25 262 ILE A CA 1
ATOM 2085 C C . ILE A 1 262 ? 1.505 -8.881 10.276 1.00 91.25 262 ILE A C 1
ATOM 2087 O O . ILE A 1 262 ? 1.341 -9.653 11.220 1.00 91.25 262 ILE A O 1
ATOM 2091 N N . GLY A 1 263 ? 0.597 -8.759 9.303 1.00 92.62 263 GLY A N 1
ATOM 2092 C CA . GLY A 1 263 ? -0.620 -9.566 9.205 1.00 92.62 263 GLY A CA 1
ATOM 2093 C C . GLY A 1 263 ? -1.056 -9.787 7.758 1.00 92.62 263 GLY A C 1
ATOM 2094 O O . GLY A 1 263 ? -0.894 -8.893 6.928 1.00 92.62 263 GLY A O 1
ATOM 2095 N N . VAL A 1 264 ? -1.586 -10.975 7.444 1.00 95.94 264 VAL A N 1
ATOM 2096 C CA . VAL A 1 264 ? -2.031 -11.319 6.083 1.00 95.94 264 VAL A CA 1
ATOM 2097 C C . VAL A 1 264 ? -3.243 -12.256 6.062 1.00 95.94 264 VAL A C 1
ATOM 2099 O O . VAL A 1 264 ? -3.256 -13.306 6.710 1.00 95.94 264 VAL A O 1
ATOM 2102 N N . PHE A 1 265 ? -4.231 -11.904 5.242 1.00 96.06 265 PHE A N 1
ATOM 2103 C CA . PHE A 1 265 ? -5.294 -12.789 4.777 1.00 96.06 265 PHE A CA 1
ATOM 2104 C C . PHE A 1 265 ? -5.358 -12.775 3.251 1.00 96.06 265 PHE A C 1
ATOM 2106 O O . PHE A 1 265 ? -5.259 -11.723 2.621 1.00 96.06 265 PHE A O 1
ATOM 2113 N N . ILE A 1 266 ? -5.535 -13.957 2.663 1.00 96.00 266 ILE A N 1
ATOM 2114 C CA . ILE A 1 266 ? -5.738 -14.152 1.227 1.00 96.00 266 ILE A CA 1
ATOM 2115 C C . ILE A 1 266 ? -6.900 -15.128 1.076 1.00 96.00 266 ILE A C 1
ATOM 2117 O O . ILE A 1 266 ? -6.885 -16.221 1.646 1.00 96.00 266 ILE A O 1
ATOM 2121 N N . SER A 1 267 ? -7.913 -14.708 0.330 1.00 94.88 267 SER A N 1
ATOM 2122 C CA . SER A 1 267 ? -9.062 -15.542 -0.032 1.00 94.88 267 SER A CA 1
ATOM 2123 C C . SER A 1 267 ? -8.652 -16.717 -0.921 1.00 94.88 267 SER A C 1
ATOM 2125 O O . SER A 1 267 ? -7.662 -16.656 -1.653 1.00 94.88 267 SER A O 1
ATOM 2127 N N . LYS A 1 268 ? -9.428 -17.802 -0.895 1.00 93.38 268 LYS A N 1
ATOM 2128 C CA . LYS A 1 268 ? -9.154 -19.008 -1.699 1.00 93.38 268 LYS A CA 1
ATOM 2129 C C . LYS A 1 268 ? -9.207 -18.763 -3.203 1.00 93.38 268 LYS A C 1
ATOM 2131 O O . LYS A 1 268 ? -8.547 -19.487 -3.943 1.00 93.38 268 LYS A O 1
ATOM 2136 N N . ASP A 1 269 ? -10.013 -17.803 -3.648 1.00 93.75 269 ASP A N 1
ATOM 2137 C CA . ASP A 1 269 ? -10.125 -17.407 -5.056 1.00 93.75 269 ASP A CA 1
ATOM 2138 C C . ASP A 1 269 ? -9.085 -16.350 -5.473 1.00 93.75 269 ASP A C 1
ATOM 2140 O O . ASP A 1 269 ? -9.042 -15.941 -6.638 1.00 93.75 269 ASP A O 1
ATOM 2144 N N . GLU A 1 270 ? -8.237 -15.928 -4.528 1.00 94.50 270 GLU A N 1
ATOM 2145 C CA . GLU A 1 270 ? -7.195 -14.920 -4.697 1.00 94.50 270 GLU A CA 1
ATOM 2146 C C . GLU A 1 270 ? -7.726 -13.568 -5.214 1.00 94.50 270 GLU A C 1
ATOM 2148 O O . GLU A 1 270 ? -6.958 -12.780 -5.766 1.00 94.50 270 GLU A O 1
ATOM 2153 N N . GLN A 1 271 ? -9.028 -13.282 -5.058 1.00 93.62 271 GLN A N 1
ATOM 2154 C CA . GLN A 1 271 ? -9.638 -12.012 -5.478 1.00 93.62 271 GLN A CA 1
ATOM 2155 C C . GLN A 1 271 ? -9.701 -10.983 -4.346 1.00 93.62 271 GLN A C 1
ATOM 2157 O O . GLN A 1 271 ? -9.876 -9.795 -4.611 1.00 93.62 271 GLN A O 1
ATOM 2162 N N . LYS A 1 272 ? -9.566 -11.422 -3.091 1.00 95.19 272 LYS A N 1
ATOM 2163 C CA . LYS A 1 272 ? -9.572 -10.572 -1.891 1.00 95.19 272 LYS A CA 1
ATOM 2164 C C . LYS A 1 272 ? -8.343 -10.815 -1.028 1.00 95.19 272 LYS A C 1
ATOM 2166 O O . LYS A 1 272 ? -7.995 -11.971 -0.761 1.00 95.19 272 LYS A O 1
ATOM 2171 N N . LEU A 1 273 ? -7.695 -9.739 -0.594 1.00 96.44 273 LEU A N 1
ATOM 2172 C CA . LEU A 1 273 ? -6.563 -9.776 0.328 1.00 96.44 273 LEU A CA 1
ATOM 2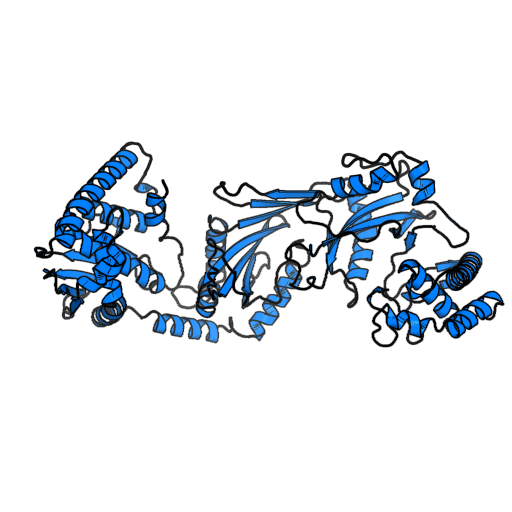173 C C . LEU A 1 273 ? -6.744 -8.719 1.419 1.00 96.44 273 LEU A C 1
ATOM 2175 O O . LEU A 1 273 ? -7.278 -7.645 1.159 1.00 96.44 273 LEU A O 1
ATOM 2179 N N . SER A 1 274 ? -6.237 -9.000 2.614 1.00 96.00 274 SER A N 1
ATOM 2180 C CA . SER A 1 274 ? -6.015 -7.991 3.649 1.00 96.00 274 SER A CA 1
ATOM 2181 C C . SER A 1 274 ? -4.574 -8.084 4.118 1.00 96.00 274 SER A C 1
ATOM 2183 O O . SER A 1 274 ? -4.092 -9.180 4.404 1.00 96.00 274 SER A O 1
ATOM 2185 N N . LEU A 1 275 ? -3.888 -6.951 4.209 1.00 95.25 275 LEU A N 1
ATOM 2186 C CA . LEU A 1 275 ? -2.539 -6.838 4.748 1.00 95.25 275 LEU A CA 1
ATOM 2187 C C . LEU A 1 275 ? -2.554 -5.849 5.910 1.00 95.25 275 LEU A C 1
ATOM 2189 O O . LEU A 1 275 ? -3.177 -4.796 5.826 1.00 95.25 275 LEU A O 1
ATOM 2193 N N . LEU A 1 276 ? -1.835 -6.165 6.978 1.00 93.00 276 LEU A N 1
ATOM 2194 C CA . LEU A 1 276 ? -1.532 -5.224 8.049 1.00 93.00 276 LEU A CA 1
ATOM 2195 C C . LEU A 1 276 ? -0.046 -4.898 7.979 1.00 93.00 276 LEU A C 1
ATOM 2197 O O . LEU A 1 276 ? 0.772 -5.808 8.112 1.00 93.00 276 LEU A O 1
ATOM 2201 N N . SER A 1 277 ? 0.305 -3.630 7.783 1.00 90.50 277 SER A N 1
ATOM 2202 C CA . SER A 1 277 ? 1.685 -3.144 7.881 1.00 90.50 277 SER A CA 1
ATOM 2203 C C . SER A 1 277 ? 1.873 -2.299 9.135 1.00 90.50 277 SER A C 1
ATOM 2205 O O . SER A 1 277 ? 0.926 -1.656 9.583 1.00 90.50 277 SER A O 1
ATOM 2207 N N . GLY A 1 278 ? 3.084 -2.275 9.690 1.00 83.62 278 GLY A N 1
ATOM 2208 C CA . GLY A 1 278 ? 3.413 -1.413 10.825 1.00 83.62 278 GLY A CA 1
ATOM 2209 C C . GLY A 1 278 ? 4.816 -0.827 10.742 1.00 83.62 278 GLY A C 1
ATOM 2210 O O . GLY A 1 278 ? 5.760 -1.544 10.408 1.00 83.62 278 GLY A O 1
ATOM 2211 N N . SER A 1 279 ? 4.942 0.457 11.077 1.00 69.69 279 SER A N 1
ATOM 2212 C CA . SER A 1 279 ? 6.217 1.159 11.233 1.00 69.69 279 SER A CA 1
ATOM 2213 C C . SER A 1 279 ? 6.492 1.416 12.718 1.00 69.69 279 SER A C 1
ATOM 2215 O O . SER A 1 279 ? 5.589 1.624 13.529 1.00 69.69 279 SER A O 1
ATOM 2217 N N . SER A 1 280 ? 7.766 1.358 13.100 1.00 55.94 280 SER A N 1
ATOM 2218 C CA . SER A 1 280 ? 8.221 1.693 14.455 1.00 55.94 280 SER A CA 1
ATOM 2219 C C . SER A 1 280 ? 8.586 3.171 14.615 1.00 55.94 280 SER A C 1
ATOM 2221 O O . SER A 1 280 ? 9.120 3.542 15.658 1.00 55.94 280 SER A O 1
ATOM 2223 N N . GLU A 1 281 ? 8.374 3.997 13.588 1.00 50.34 281 GLU A N 1
ATOM 2224 C CA . GLU A 1 281 ? 8.801 5.394 13.608 1.00 50.34 281 GLU A CA 1
ATOM 2225 C C . GLU A 1 281 ? 7.727 6.294 14.232 1.00 50.34 281 GLU A C 1
ATOM 2227 O O . GLU A 1 281 ? 6.575 6.256 13.799 1.00 50.34 281 GLU A O 1
ATOM 2232 N N . PRO A 1 282 ? 8.076 7.087 15.260 1.00 46.44 282 PRO A N 1
ATOM 2233 C CA . PRO A 1 282 ? 7.147 8.021 15.874 1.00 46.44 282 PRO A CA 1
ATOM 2234 C C . PRO A 1 282 ? 6.851 9.181 14.917 1.00 46.44 282 PRO A C 1
ATOM 2236 O O . PRO A 1 282 ? 7.762 9.847 14.427 1.00 46.44 282 PRO A O 1
ATOM 2239 N N . GLU A 1 283 ? 5.571 9.464 14.691 1.00 41.12 283 GLU A N 1
ATOM 2240 C CA . GLU A 1 283 ? 5.154 10.684 14.003 1.00 41.12 283 GLU A CA 1
ATOM 2241 C C . GLU A 1 283 ? 5.271 11.861 14.987 1.00 41.12 283 GLU A C 1
ATOM 2243 O O . GLU A 1 283 ? 4.557 11.928 15.991 1.00 41.12 283 GLU A O 1
ATOM 2248 N N . ILE A 1 284 ? 6.213 12.773 14.734 1.00 45.06 284 ILE A N 1
ATOM 2249 C CA . ILE A 1 284 ? 6.371 14.000 15.523 1.00 45.06 284 ILE A CA 1
ATOM 2250 C C . ILE A 1 284 ? 5.271 14.969 15.091 1.00 45.06 284 ILE A C 1
ATOM 2252 O O . ILE A 1 284 ? 5.296 15.489 13.975 1.00 45.06 284 ILE A O 1
ATOM 2256 N N . GLN A 1 285 ? 4.299 15.218 15.969 1.00 38.28 285 GLN A N 1
ATOM 2257 C CA . GLN A 1 285 ? 3.315 16.275 15.758 1.00 38.28 285 GLN A CA 1
ATOM 2258 C C . GLN A 1 285 ? 3.789 17.560 16.438 1.00 38.28 285 GLN A C 1
ATOM 2260 O O . GLN A 1 285 ? 4.115 17.575 17.624 1.00 38.28 285 GLN A O 1
ATOM 2265 N N . TYR A 1 286 ? 3.814 18.647 15.669 1.00 36.84 286 TYR A N 1
ATOM 2266 C CA . TYR A 1 286 ? 4.082 19.986 16.181 1.00 36.84 286 TYR A CA 1
ATOM 2267 C C . TYR A 1 286 ? 2.752 20.687 16.461 1.00 36.84 286 TYR A C 1
ATOM 2269 O O . TYR A 1 286 ? 2.026 21.025 15.524 1.00 36.84 286 TYR A O 1
ATOM 2277 N N . ASP A 1 287 ? 2.446 20.927 17.736 1.00 30.50 287 ASP A N 1
ATOM 2278 C CA . ASP A 1 287 ? 1.379 21.844 18.150 1.00 30.50 287 ASP A CA 1
ATOM 2279 C C . ASP A 1 287 ? 2.027 23.081 18.796 1.00 30.50 287 ASP A C 1
ATOM 2281 O O . ASP A 1 287 ? 2.318 23.121 19.989 1.00 30.50 287 ASP A O 1
ATOM 2285 N N . GLY A 1 288 ? 2.350 24.088 17.977 1.00 48.47 288 GLY A N 1
ATOM 2286 C CA . GLY A 1 288 ? 3.090 25.277 18.421 1.00 48.47 288 GLY A CA 1
ATOM 2287 C C . GLY A 1 288 ? 4.604 25.063 18.582 1.00 48.47 288 GLY A C 1
ATOM 2288 O O . GLY A 1 288 ? 5.201 24.244 17.889 1.00 48.47 288 GLY A O 1
ATOM 2289 N N . GLU A 1 289 ? 5.243 25.859 19.453 1.00 39.97 289 GLU A N 1
ATOM 2290 C CA . GLU A 1 289 ? 6.692 25.783 19.749 1.00 39.97 289 GLU A CA 1
ATOM 2291 C C . GLU A 1 289 ? 7.083 24.561 20.609 1.00 39.97 289 GLU A C 1
ATOM 2293 O O . GLU A 1 289 ? 8.264 24.384 20.905 1.00 39.97 289 GLU A O 1
ATOM 2298 N N . GLU A 1 290 ? 6.130 23.713 21.011 1.00 37.34 290 GLU A N 1
ATOM 2299 C CA . GLU A 1 290 ? 6.406 22.511 21.799 1.00 37.34 290 GLU A CA 1
ATOM 2300 C C . GLU A 1 290 ? 6.342 21.247 20.932 1.00 37.34 290 GLU A C 1
ATOM 2302 O O . GLU A 1 290 ? 5.338 20.918 20.301 1.00 37.34 290 GLU A O 1
ATOM 2307 N N . GLU A 1 291 ? 7.464 20.533 20.906 1.00 39.91 291 GLU A N 1
ATOM 2308 C CA . GLU A 1 291 ? 7.607 19.227 20.275 1.00 39.91 291 GLU A CA 1
ATOM 2309 C C . GLU A 1 291 ? 6.960 18.165 21.174 1.00 39.91 291 GLU A C 1
ATOM 2311 O O . GLU A 1 291 ? 7.492 17.825 22.234 1.00 39.91 291 GLU A O 1
ATOM 2316 N N . ILE A 1 292 ? 5.803 17.635 20.766 1.00 42.25 292 ILE A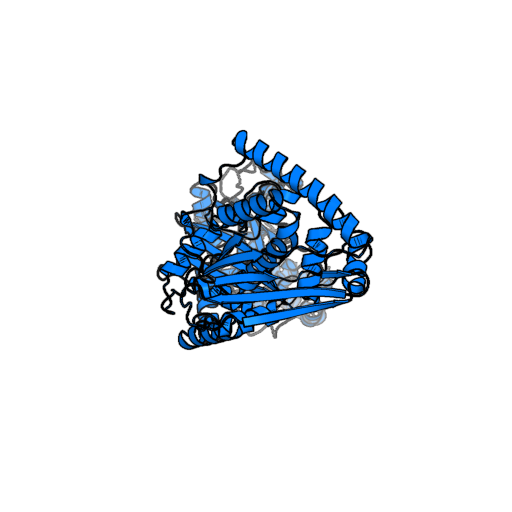 N 1
ATOM 2317 C CA . ILE A 1 292 ? 5.139 16.539 21.477 1.00 42.25 292 ILE A CA 1
ATOM 2318 C C . ILE A 1 292 ? 5.337 15.253 20.672 1.00 42.25 292 ILE A C 1
ATOM 2320 O O . ILE A 1 292 ? 4.625 14.957 19.715 1.00 42.25 292 ILE A O 1
ATOM 2324 N N . SER A 1 293 ? 6.334 14.466 21.073 1.00 43.12 293 SER A N 1
ATOM 2325 C CA . SER A 1 293 ? 6.556 13.115 20.551 1.00 43.12 293 SER A CA 1
ATOM 2326 C C . SER A 1 293 ? 5.629 12.131 21.274 1.00 43.12 293 SER A C 1
ATOM 2328 O O . SER A 1 293 ? 5.866 11.798 22.440 1.00 43.12 293 SER A O 1
ATOM 2330 N N . TYR A 1 294 ? 4.621 11.601 20.581 1.00 48.00 294 TYR A N 1
ATOM 2331 C CA . TYR A 1 294 ? 3.909 10.409 21.039 1.00 48.00 294 TYR A CA 1
ATOM 2332 C C . TYR A 1 294 ? 4.602 9.165 20.470 1.00 48.00 294 TYR A C 1
ATOM 2334 O O . TYR A 1 294 ? 4.658 8.974 19.258 1.00 48.00 294 TYR A O 1
ATOM 2342 N N . LEU A 1 295 ? 5.121 8.299 21.347 1.00 52.47 295 LEU A N 1
ATOM 2343 C CA . LEU A 1 295 ? 5.611 6.955 21.006 1.00 52.47 295 LEU A CA 1
ATOM 2344 C C . LEU A 1 295 ? 4.421 6.044 20.650 1.00 52.47 295 LEU A C 1
ATOM 2346 O O . LEU A 1 295 ? 4.095 5.117 21.388 1.00 52.47 295 LEU A O 1
ATOM 2350 N N . ASN A 1 296 ? 3.733 6.337 19.550 1.00 63.38 296 ASN A N 1
ATOM 2351 C CA . ASN A 1 296 ? 2.632 5.523 19.054 1.00 63.38 296 ASN A CA 1
ATOM 2352 C C . ASN A 1 296 ? 3.139 4.630 17.921 1.00 63.38 296 ASN A C 1
ATOM 2354 O O . ASN A 1 296 ? 3.771 5.097 16.979 1.00 63.38 296 ASN A O 1
ATOM 2358 N N . PHE A 1 297 ? 2.837 3.339 18.010 1.00 70.88 297 PHE A N 1
ATOM 2359 C CA . PHE A 1 297 ? 2.961 2.407 16.903 1.00 70.88 297 PHE A CA 1
ATOM 2360 C C . PHE A 1 297 ? 1.960 2.799 15.814 1.00 70.88 297 PHE A C 1
ATOM 2362 O O . PHE A 1 297 ? 0.748 2.858 16.059 1.00 70.88 297 PHE A O 1
ATOM 2369 N N . GLN A 1 298 ? 2.476 3.068 14.617 1.00 79.81 298 GLN A N 1
ATOM 2370 C CA . GLN A 1 298 ? 1.669 3.366 13.446 1.00 79.81 298 GLN A CA 1
ATOM 2371 C C . GLN A 1 298 ? 1.475 2.088 12.637 1.00 79.81 298 GLN A C 1
ATOM 2373 O O . GLN A 1 298 ? 2.412 1.337 12.359 1.00 79.81 298 GLN A O 1
ATOM 2378 N N . SER A 1 299 ? 0.233 1.839 12.246 1.00 85.25 299 SER A N 1
ATOM 2379 C CA . SER A 1 299 ? -0.116 0.711 11.395 1.00 85.25 299 SER A CA 1
ATOM 2380 C C . SER A 1 299 ? -1.093 1.115 10.311 1.00 85.25 299 SER A C 1
ATOM 2382 O O . SER A 1 299 ? -1.916 2.010 10.498 1.00 85.25 299 SER A O 1
ATOM 2384 N N . THR A 1 300 ? -1.015 0.423 9.182 1.00 87.25 300 THR A N 1
ATOM 2385 C CA . THR A 1 300 ? -1.948 0.593 8.074 1.00 87.25 300 THR A CA 1
ATOM 2386 C C . THR A 1 300 ? -2.583 -0.747 7.762 1.00 87.25 300 THR A C 1
ATOM 2388 O O . THR A 1 300 ? -1.893 -1.745 7.530 1.00 87.25 300 THR A O 1
ATOM 2391 N N . ARG A 1 301 ? -3.914 -0.769 7.764 1.00 90.31 301 ARG A N 1
ATOM 2392 C CA . ARG A 1 301 ? -4.696 -1.904 7.285 1.00 90.31 301 ARG A CA 1
ATOM 2393 C C . ARG A 1 301 ? -5.030 -1.654 5.825 1.00 90.31 301 ARG A C 1
ATOM 2395 O O . ARG A 1 301 ? -5.627 -0.634 5.506 1.00 90.31 301 ARG A O 1
ATOM 2402 N N . TRP A 1 302 ? -4.636 -2.583 4.968 1.00 92.75 302 TRP A N 1
ATOM 2403 C CA . TRP A 1 302 ? -4.845 -2.557 3.528 1.00 92.75 302 TRP A CA 1
ATOM 2404 C C . TRP A 1 302 ? -5.800 -3.677 3.148 1.00 92.75 302 TRP A C 1
ATOM 2406 O O . TRP A 1 302 ? -5.536 -4.835 3.459 1.00 92.75 302 TRP A O 1
ATOM 2416 N N . ASN A 1 303 ? -6.862 -3.358 2.431 1.00 94.12 303 ASN A N 1
ATOM 2417 C CA . ASN A 1 303 ? -7.780 -4.317 1.846 1.00 94.12 303 ASN A CA 1
ATOM 2418 C C . ASN A 1 303 ? -7.700 -4.189 0.323 1.00 94.12 303 ASN A C 1
ATOM 2420 O O . ASN A 1 303 ? -7.761 -3.091 -0.224 1.00 94.12 303 ASN A O 1
ATOM 2424 N N . PHE A 1 304 ? -7.557 -5.317 -0.362 1.00 93.81 304 PHE A N 1
ATOM 2425 C CA . PHE A 1 304 ? -7.489 -5.398 -1.815 1.00 93.81 304 PHE A CA 1
ATOM 2426 C C . PHE A 1 304 ? -8.645 -6.242 -2.313 1.00 93.81 304 PHE A C 1
ATOM 2428 O O . PHE A 1 304 ? -8.863 -7.348 -1.816 1.00 93.81 304 PHE A O 1
ATOM 2435 N N . GLU A 1 305 ? -9.349 -5.750 -3.321 1.00 92.25 305 GLU A N 1
ATOM 2436 C CA . GLU A 1 305 ? -10.463 -6.463 -3.931 1.00 92.25 305 GLU A CA 1
ATOM 2437 C C . GLU A 1 305 ? -10.389 -6.359 -5.450 1.00 92.25 305 GLU A C 1
ATOM 2439 O O . GLU A 1 305 ? -10.263 -5.269 -6.004 1.00 92.25 305 GLU A O 1
ATOM 2444 N N . LYS A 1 306 ? -10.474 -7.494 -6.140 1.00 89.44 306 LYS A N 1
ATOM 2445 C CA . LYS A 1 306 ? -10.467 -7.533 -7.598 1.00 89.44 306 LYS A CA 1
ATOM 2446 C C . LYS A 1 306 ? -11.895 -7.501 -8.144 1.00 89.44 306 LYS A C 1
ATOM 2448 O O . LYS A 1 306 ? -12.647 -8.456 -7.965 1.00 89.44 306 LYS A O 1
ATOM 2453 N N . LYS A 1 307 ? -12.257 -6.422 -8.843 1.00 84.94 307 LYS A N 1
ATOM 2454 C CA . LYS A 1 307 ? -13.554 -6.234 -9.520 1.00 84.94 307 LYS A CA 1
ATOM 2455 C C . LYS A 1 307 ? -13.323 -6.008 -11.004 1.00 84.94 307 LYS A C 1
ATOM 2457 O O . LYS A 1 307 ? -12.437 -5.252 -11.386 1.00 84.94 307 LYS A O 1
ATOM 2462 N N . ASP A 1 308 ? -14.072 -6.719 -11.844 1.00 81.50 308 ASP A N 1
ATOM 2463 C CA . ASP A 1 308 ? -13.996 -6.598 -13.308 1.00 81.50 308 ASP A CA 1
ATOM 2464 C C . ASP A 1 308 ? -12.570 -6.720 -13.885 1.00 81.50 308 ASP A C 1
ATOM 2466 O O . ASP A 1 308 ? -12.235 -6.148 -14.917 1.00 81.50 308 ASP A O 1
ATOM 2470 N N . GLY A 1 309 ? -11.707 -7.496 -13.218 1.00 77.38 309 GLY A N 1
ATOM 2471 C CA . GLY A 1 309 ? -10.310 -7.693 -13.613 1.00 77.38 309 GLY A CA 1
ATOM 2472 C C . GLY A 1 309 ? -9.319 -6.662 -13.060 1.00 77.38 309 GLY A C 1
ATOM 2473 O O . GLY A 1 309 ? -8.115 -6.856 -13.239 1.00 77.38 309 GLY A O 1
ATOM 2474 N N . HIS A 1 310 ? -9.786 -5.645 -12.334 1.00 80.19 310 HIS A N 1
ATOM 2475 C CA . HIS A 1 310 ? -8.985 -4.558 -11.771 1.00 80.19 310 HIS A CA 1
ATOM 2476 C C . HIS A 1 310 ? -8.936 -4.620 -10.243 1.00 80.19 310 HIS A C 1
ATOM 2478 O O . HIS A 1 310 ? -9.907 -4.999 -9.593 1.00 80.19 310 HIS A O 1
ATOM 2484 N N . TRP A 1 311 ? -7.788 -4.267 -9.663 1.00 87.06 311 TRP A N 1
ATOM 2485 C CA . TRP A 1 311 ? -7.623 -4.187 -8.214 1.00 87.06 311 TRP A CA 1
ATOM 2486 C C . TRP A 1 311 ? -8.147 -2.851 -7.685 1.00 87.06 311 TRP A C 1
ATOM 2488 O O . TRP A 1 311 ? -7.778 -1.796 -8.190 1.00 87.06 311 TRP A O 1
ATOM 2498 N N . HIS A 1 312 ? -8.956 -2.914 -6.638 1.00 87.75 312 HIS A N 1
ATOM 2499 C CA . HIS A 1 312 ? -9.341 -1.797 -5.785 1.00 87.75 312 HIS A CA 1
ATOM 2500 C C . HIS A 1 312 ? -8.574 -1.905 -4.474 1.00 87.75 312 HIS A C 1
ATOM 2502 O O . HIS A 1 312 ? -8.408 -3.015 -3.959 1.00 87.75 312 HIS A O 1
ATOM 2508 N N . ILE A 1 313 ? -8.117 -0.774 -3.937 1.00 90.94 313 ILE A N 1
ATOM 2509 C CA . ILE A 1 313 ? -7.424 -0.732 -2.645 1.00 90.94 313 ILE A CA 1
ATOM 2510 C C . ILE A 1 313 ? -8.234 0.122 -1.689 1.00 90.94 313 ILE A C 1
ATOM 2512 O O . ILE A 1 313 ? -8.627 1.235 -2.023 1.00 90.94 313 ILE A O 1
ATOM 2516 N N . TYR A 1 314 ? -8.420 -0.376 -0.481 1.00 90.12 314 TYR A N 1
ATOM 2517 C CA . TYR A 1 314 ? -8.966 0.374 0.633 1.00 90.12 314 TYR A CA 1
ATOM 2518 C C . TYR A 1 314 ? -7.936 0.366 1.750 1.00 90.12 314 TYR A C 1
ATOM 2520 O O . TYR A 1 314 ? -7.340 -0.676 2.023 1.00 90.12 314 TYR A O 1
ATOM 2528 N N . TYR A 1 315 ? -7.691 1.501 2.394 1.00 88.38 315 TYR A N 1
ATOM 2529 C CA . TYR A 1 315 ? -6.726 1.543 3.486 1.00 88.38 315 TYR A CA 1
ATOM 2530 C C . TYR A 1 315 ? -7.130 2.485 4.611 1.00 88.38 315 TYR A C 1
ATOM 2532 O O . TYR A 1 315 ? -7.788 3.499 4.391 1.00 88.38 315 TYR A O 1
ATOM 2540 N N . SER A 1 316 ? -6.706 2.153 5.825 1.00 85.00 316 SER A N 1
ATOM 2541 C CA . SER A 1 316 ? -6.934 2.960 7.023 1.00 85.00 316 SER A CA 1
ATOM 2542 C C . SER A 1 316 ? -5.697 2.969 7.912 1.00 85.00 316 SER A C 1
ATOM 2544 O O . SER A 1 316 ? -5.051 1.939 8.132 1.00 85.00 316 SER A O 1
ATOM 2546 N N . ASN A 1 317 ? -5.371 4.150 8.433 1.00 81.81 317 ASN A N 1
ATOM 2547 C CA . ASN A 1 317 ? -4.241 4.344 9.333 1.00 81.81 317 ASN A CA 1
ATOM 2548 C C . ASN A 1 317 ? -4.719 4.284 10.783 1.00 81.81 317 ASN A C 1
ATOM 2550 O O . ASN A 1 317 ? -5.722 4.896 11.145 1.00 81.81 317 ASN A O 1
ATOM 2554 N N . HIS A 1 318 ? -3.979 3.551 11.606 1.00 73.62 318 HIS A N 1
ATOM 2555 C CA . HIS A 1 318 ? -4.273 3.324 13.011 1.00 73.62 318 HIS A CA 1
ATOM 2556 C C . HIS A 1 318 ? -3.049 3.650 13.863 1.00 73.62 318 HIS A C 1
ATOM 2558 O O . HIS A 1 318 ? -1.944 3.179 13.585 1.00 73.62 318 HIS A O 1
ATOM 2564 N N . TYR A 1 319 ? -3.282 4.408 14.933 1.00 71.06 319 TYR A N 1
ATOM 2565 C CA . TYR A 1 319 ? -2.278 4.779 15.925 1.00 71.06 319 TYR A CA 1
ATOM 2566 C C . TYR A 1 319 ? -2.629 4.128 17.256 1.00 71.06 319 TYR A C 1
ATOM 2568 O O . TYR A 1 319 ? -3.743 4.287 17.758 1.00 71.06 319 TYR A O 1
ATOM 2576 N N . THR A 1 320 ? -1.689 3.387 17.831 1.00 66.44 320 THR A N 1
ATOM 2577 C CA . THR A 1 320 ? -1.876 2.730 19.128 1.00 66.44 320 THR A CA 1
ATOM 2578 C C . THR A 1 320 ? -0.565 2.661 19.899 1.00 66.44 320 THR A C 1
ATOM 2580 O O . THR A 1 320 ? 0.509 2.715 19.313 1.00 66.44 320 THR A O 1
ATOM 2583 N N . ALA A 1 321 ? -0.637 2.500 21.216 1.00 62.62 321 ALA A N 1
ATOM 2584 C CA . ALA A 1 321 ? 0.535 2.222 22.039 1.00 62.62 321 ALA A CA 1
ATOM 2585 C C . ALA A 1 321 ? 0.956 0.735 22.006 1.00 62.62 321 ALA A C 1
ATOM 2587 O O . ALA A 1 321 ? 2.087 0.420 22.369 1.00 62.62 321 ALA A O 1
ATOM 2588 N N . ASP A 1 322 ? 0.073 -0.182 21.579 1.00 71.44 322 ASP A N 1
ATOM 2589 C CA . ASP A 1 322 ? 0.317 -1.632 21.607 1.00 71.44 322 ASP A CA 1
ATOM 2590 C C . ASP A 1 322 ? 0.100 -2.295 20.238 1.00 71.44 322 ASP A C 1
ATOM 2592 O O . ASP A 1 322 ? -1.025 -2.414 19.744 1.00 71.44 322 ASP A O 1
ATOM 2596 N N . SER A 1 323 ? 1.192 -2.782 19.644 1.00 73.94 323 SER A N 1
ATOM 2597 C CA . SER A 1 323 ? 1.185 -3.472 18.352 1.00 73.94 323 SER A CA 1
ATOM 2598 C C . SER A 1 323 ? 0.490 -4.836 18.398 1.00 73.94 323 SER A C 1
ATOM 2600 O O . SER A 1 323 ? -0.090 -5.253 17.392 1.00 73.94 323 SER A O 1
ATOM 2602 N N . LEU A 1 324 ? 0.481 -5.525 19.549 1.00 79.06 324 LEU A N 1
ATOM 2603 C CA . LEU A 1 324 ? -0.184 -6.825 19.687 1.00 79.06 324 LEU A CA 1
ATOM 2604 C C . LEU A 1 324 ? -1.698 -6.684 19.573 1.00 79.06 324 LEU A C 1
ATOM 2606 O O . LEU A 1 324 ? -2.337 -7.488 18.893 1.00 79.06 324 LEU A O 1
ATOM 2610 N N . THR A 1 325 ? -2.259 -5.631 20.165 1.00 76.69 325 THR A N 1
ATOM 2611 C CA . THR A 1 325 ? -3.686 -5.314 20.057 1.00 76.69 325 THR A CA 1
ATOM 2612 C C . THR A 1 325 ? -4.128 -5.166 18.593 1.00 76.69 325 THR A C 1
ATOM 2614 O O . THR A 1 325 ? -5.175 -5.693 18.212 1.00 76.69 325 THR A O 1
ATOM 2617 N N . VAL A 1 326 ? -3.318 -4.537 17.731 1.00 79.69 326 VAL A N 1
ATOM 2618 C CA . VAL A 1 326 ? -3.647 -4.391 16.296 1.00 79.69 326 VAL A CA 1
ATOM 2619 C C . VAL A 1 326 ? -3.614 -5.730 15.570 1.00 79.69 326 VAL A C 1
ATOM 2621 O O . VAL A 1 326 ? -4.509 -6.028 14.783 1.00 79.69 326 VAL A O 1
ATOM 2624 N N . VAL A 1 327 ? -2.606 -6.561 15.847 1.00 84.75 327 VAL A N 1
ATOM 2625 C CA . VAL A 1 327 ? -2.482 -7.892 15.232 1.00 84.75 327 VAL A CA 1
ATOM 2626 C C . VAL A 1 327 ? -3.650 -8.793 15.637 1.00 84.75 327 VAL A C 1
ATOM 2628 O O . VAL A 1 327 ? -4.211 -9.481 14.782 1.00 84.75 327 VAL A O 1
ATOM 2631 N N . ARG A 1 328 ? -4.050 -8.766 16.917 1.00 84.31 328 ARG A N 1
ATOM 2632 C CA . ARG A 1 328 ? -5.235 -9.484 17.412 1.00 84.31 328 ARG A CA 1
ATOM 2633 C C . ARG A 1 328 ? -6.488 -9.017 16.681 1.00 84.31 328 ARG A C 1
ATOM 2635 O O . ARG A 1 328 ? -7.179 -9.844 16.099 1.00 84.31 328 ARG A O 1
ATOM 2642 N N . SER A 1 329 ? -6.724 -7.705 16.638 1.00 81.56 329 SER A N 1
ATOM 2643 C CA . SER A 1 329 ? -7.870 -7.110 15.939 1.00 81.56 329 SER A CA 1
ATOM 2644 C C . SER A 1 329 ? -7.931 -7.524 14.464 1.00 81.56 329 SER A C 1
ATOM 2646 O O . SER A 1 329 ? -8.971 -7.970 13.983 1.00 81.56 329 SER A O 1
ATOM 2648 N N . PHE A 1 330 ? -6.794 -7.483 13.761 1.00 87.88 330 PHE A N 1
ATOM 2649 C CA . PHE A 1 330 ? -6.709 -7.884 12.358 1.00 87.88 330 PHE A CA 1
ATOM 2650 C C . PHE A 1 330 ? -7.132 -9.340 12.133 1.00 87.88 330 PHE A C 1
ATOM 2652 O O . PHE A 1 330 ? -7.969 -9.606 11.273 1.00 87.88 330 PHE A O 1
ATOM 2659 N N . TYR A 1 331 ? -6.578 -10.291 12.893 1.00 88.25 331 TYR A N 1
ATOM 2660 C CA . TYR A 1 331 ? -6.892 -11.709 12.695 1.00 88.25 331 TYR A CA 1
ATOM 2661 C C . TYR A 1 331 ? -8.252 -12.120 13.259 1.00 88.25 331 TYR A C 1
ATOM 2663 O O . TYR A 1 331 ? -8.856 -13.072 12.752 1.00 88.25 331 TYR A O 1
ATOM 2671 N N . ASN A 1 332 ? -8.749 -11.401 14.266 1.00 83.50 332 ASN A N 1
ATOM 2672 C CA . ASN A 1 332 ? -10.062 -11.648 14.847 1.00 83.50 332 ASN A CA 1
ATOM 2673 C C . ASN A 1 332 ? -11.177 -11.517 13.817 1.00 83.50 332 ASN A C 1
ATOM 2675 O O . ASN A 1 332 ? -12.137 -12.271 13.920 1.00 83.50 332 ASN A O 1
ATOM 2679 N N . ALA A 1 333 ? -10.987 -10.715 12.765 1.00 83.38 333 ALA A N 1
ATOM 2680 C CA . ALA A 1 333 ? -11.965 -10.576 11.692 1.00 83.38 333 ALA A CA 1
ATOM 2681 C C . ALA A 1 333 ? -12.383 -11.905 11.041 1.00 83.38 333 ALA A C 1
ATOM 2683 O O . ALA A 1 333 ? -13.499 -12.062 10.553 1.00 83.38 333 ALA A O 1
ATOM 2684 N N . GLY A 1 334 ? -11.487 -12.895 11.036 1.00 83.12 334 GLY A N 1
ATOM 2685 C CA . GLY A 1 334 ? -11.771 -14.224 10.505 1.00 83.12 334 GLY A CA 1
ATOM 2686 C C . GLY A 1 334 ? -12.315 -15.220 11.523 1.00 83.12 334 GLY A C 1
ATOM 2687 O O . GLY A 1 334 ? -12.606 -16.346 11.137 1.00 83.12 334 GLY A O 1
ATOM 2688 N N . ILE A 1 335 ? -12.420 -14.888 12.809 1.00 82.50 335 ILE A N 1
ATOM 2689 C CA . ILE A 1 335 ? -12.725 -15.856 13.871 1.00 82.50 335 ILE A CA 1
ATOM 2690 C C . ILE A 1 335 ? -14.182 -15.713 14.299 1.00 82.50 335 ILE A C 1
ATOM 2692 O O . ILE A 1 335 ? -14.599 -14.675 14.783 1.00 82.50 335 ILE A O 1
ATOM 2696 N N . GLY A 1 336 ? -14.977 -16.770 14.139 1.00 68.88 336 GLY A N 1
ATOM 2697 C CA . GLY A 1 336 ? -16.366 -16.784 14.597 1.00 68.88 336 GLY A CA 1
ATOM 2698 C C . GLY A 1 336 ? -16.509 -16.926 16.115 1.00 68.88 336 GLY A C 1
ATOM 2699 O O . GLY A 1 336 ? -15.581 -17.320 16.824 1.00 68.88 336 GLY A O 1
ATOM 2700 N N . SER A 1 337 ? -17.733 -16.726 16.612 1.00 68.75 337 SER A N 1
ATOM 2701 C CA . SER A 1 337 ? -18.083 -16.888 18.034 1.00 68.75 337 SER A CA 1
ATOM 2702 C C . SER A 1 337 ? -17.814 -18.296 18.592 1.00 68.75 337 SER A C 1
ATOM 2704 O O . SER A 1 337 ? -17.715 -18.484 19.802 1.00 68.75 337 SER A O 1
ATOM 2706 N N . ASP A 1 338 ? -17.700 -19.306 17.726 1.00 72.88 338 ASP A N 1
ATOM 2707 C CA . ASP A 1 338 ? -17.320 -20.679 18.075 1.00 72.88 338 ASP A CA 1
ATOM 2708 C C . ASP A 1 338 ? -15.793 -20.891 18.162 1.00 72.88 338 ASP A C 1
ATOM 2710 O O . ASP A 1 338 ? -15.332 -22.024 18.340 1.00 72.88 338 ASP A O 1
ATOM 2714 N N . LYS A 1 339 ? -15.015 -19.805 18.064 1.00 73.69 339 LYS A N 1
ATOM 2715 C CA . LYS A 1 339 ? -13.547 -19.763 18.079 1.00 73.69 339 LYS A CA 1
ATOM 2716 C C . LYS A 1 339 ? -12.895 -20.500 16.905 1.00 73.69 339 LYS A C 1
ATOM 2718 O O . LYS A 1 339 ? -11.764 -20.978 17.028 1.00 73.69 339 LYS A O 1
ATOM 2723 N N . ARG A 1 340 ? -13.587 -20.621 15.767 1.00 81.25 340 ARG A N 1
ATOM 2724 C CA . ARG A 1 340 ? -13.032 -21.183 14.527 1.00 81.25 340 ARG A CA 1
ATOM 2725 C C . ARG A 1 340 ? -12.837 -20.107 13.474 1.00 81.25 340 ARG A C 1
ATOM 2727 O O . ARG A 1 340 ? -13.622 -19.170 13.382 1.00 81.25 340 ARG A O 1
ATOM 2734 N N . TYR A 1 341 ? -11.810 -20.285 12.649 1.00 86.38 341 TYR A N 1
ATOM 2735 C CA . TYR A 1 341 ? -11.612 -19.436 11.481 1.00 86.38 341 TYR A CA 1
ATOM 2736 C C . TYR A 1 341 ? -12.641 -19.747 10.386 1.00 86.38 341 TYR A C 1
ATOM 2738 O O . TYR A 1 341 ? -12.849 -20.911 10.029 1.00 86.38 341 TYR A O 1
ATOM 2746 N N . SER A 1 342 ? -13.225 -18.692 9.828 1.00 89.31 342 SER A N 1
ATOM 2747 C CA . SER A 1 342 ? -14.074 -18.685 8.649 1.00 89.31 342 SER A CA 1
ATOM 2748 C C . SER A 1 342 ? -13.648 -17.537 7.739 1.00 89.31 342 SER A C 1
ATOM 2750 O O . SER A 1 342 ? -13.696 -16.368 8.114 1.00 89.31 342 SER A O 1
ATOM 2752 N N . GLU A 1 343 ? -13.277 -17.878 6.510 1.00 90.81 343 GLU A N 1
ATOM 2753 C CA . GLU A 1 343 ? -12.977 -16.897 5.466 1.00 90.81 343 GLU A CA 1
ATOM 2754 C C . GLU A 1 343 ? -14.184 -15.999 5.165 1.00 90.81 343 GLU A C 1
ATOM 2756 O O . GLU A 1 343 ? -14.016 -14.807 4.946 1.00 90.81 343 GLU A O 1
ATOM 2761 N N . GLU A 1 344 ? -15.401 -16.549 5.223 1.00 88.00 344 GLU A N 1
ATOM 2762 C CA . GLU A 1 344 ? -16.643 -15.793 5.024 1.00 88.00 344 GLU A CA 1
ATOM 2763 C C . GLU A 1 344 ? -16.806 -14.683 6.070 1.00 88.00 344 GLU A C 1
ATOM 2765 O O . GLU A 1 344 ? -17.220 -13.579 5.725 1.00 88.00 344 GLU A O 1
ATOM 2770 N N . ASN A 1 345 ? -16.429 -14.942 7.328 1.00 84.56 345 ASN A N 1
ATOM 2771 C CA . ASN A 1 345 ? -16.504 -13.931 8.384 1.00 84.56 345 ASN A CA 1
ATOM 2772 C C . ASN A 1 345 ? -15.568 -12.763 8.075 1.00 84.56 345 ASN A C 1
ATOM 2774 O O . ASN A 1 345 ? -16.014 -11.619 8.036 1.00 84.56 345 ASN A O 1
ATOM 2778 N N . TRP A 1 346 ? -14.305 -13.070 7.765 1.00 90.56 346 TRP A N 1
ATOM 2779 C CA . TRP A 1 346 ? -13.318 -12.046 7.430 1.00 90.56 346 TRP A CA 1
ATOM 2780 C C . TRP A 1 346 ? -13.727 -11.246 6.193 1.00 90.56 346 TRP A C 1
ATOM 2782 O O . TRP A 1 346 ? -13.634 -10.022 6.207 1.00 90.56 346 TRP A O 1
ATOM 2792 N N . VAL A 1 347 ? -14.206 -11.909 5.137 1.00 87.19 347 VAL A N 1
ATOM 2793 C CA . VAL A 1 347 ? -14.650 -11.225 3.915 1.00 87.19 347 VAL A CA 1
ATOM 2794 C C . VAL A 1 347 ? -15.824 -10.287 4.202 1.00 87.19 347 VAL A C 1
ATOM 2796 O O . VAL A 1 347 ? -15.793 -9.145 3.751 1.00 87.19 347 VAL A O 1
ATOM 2799 N N . ASN A 1 348 ? -16.818 -10.723 4.979 1.00 81.94 348 ASN A N 1
ATOM 2800 C CA . ASN A 1 348 ? -17.966 -9.887 5.337 1.00 81.94 348 ASN A CA 1
ATOM 2801 C C . ASN A 1 348 ? -17.559 -8.671 6.184 1.00 81.94 348 ASN A C 1
ATOM 2803 O O . ASN A 1 348 ? -18.067 -7.570 5.969 1.00 81.94 348 ASN A O 1
ATOM 2807 N N . GLU A 1 349 ? -16.641 -8.848 7.137 1.00 78.69 349 GLU A N 1
ATOM 2808 C CA . GLU A 1 349 ? -16.108 -7.728 7.918 1.00 78.69 349 GLU A CA 1
ATOM 2809 C C . GLU A 1 349 ? -15.316 -6.748 7.056 1.00 78.69 349 GLU A C 1
ATOM 2811 O O . GLU A 1 349 ? -15.525 -5.541 7.143 1.00 78.69 349 GLU A O 1
ATOM 2816 N N . ASN A 1 350 ? -14.451 -7.264 6.186 1.00 81.44 350 ASN A N 1
ATOM 2817 C CA . ASN A 1 350 ? -13.658 -6.470 5.255 1.00 81.44 350 ASN A CA 1
ATOM 2818 C C . ASN A 1 350 ? -14.562 -5.649 4.316 1.00 81.44 350 ASN A C 1
ATOM 2820 O O . ASN A 1 350 ? -14.348 -4.455 4.130 1.00 81.44 350 ASN A O 1
ATOM 2824 N N . GLU A 1 351 ? -15.639 -6.238 3.789 1.00 80.62 351 GLU A N 1
ATOM 2825 C CA . GLU A 1 351 ? -16.627 -5.500 2.993 1.00 80.62 351 GLU A CA 1
ATOM 2826 C C . GLU A 1 351 ? -17.302 -4.375 3.789 1.00 80.62 351 GLU A C 1
ATOM 2828 O O . GLU A 1 351 ? -17.493 -3.278 3.262 1.00 80.62 351 GLU A O 1
ATOM 2833 N N . ALA A 1 352 ? -17.626 -4.606 5.064 1.00 75.88 352 ALA A N 1
ATOM 2834 C CA . ALA A 1 352 ? -18.186 -3.570 5.928 1.00 75.88 352 ALA A CA 1
ATOM 2835 C C . ALA A 1 352 ? -17.181 -2.436 6.211 1.00 75.88 352 ALA A C 1
ATOM 2837 O O . ALA A 1 352 ? -17.571 -1.268 6.229 1.00 75.88 352 ALA A O 1
ATOM 2838 N N . GLU A 1 353 ? -15.900 -2.764 6.399 1.00 77.69 353 GLU A N 1
ATOM 2839 C CA . GLU A 1 353 ? -14.805 -1.800 6.572 1.00 77.69 353 GLU A CA 1
ATOM 2840 C C . GLU A 1 353 ? -14.541 -0.966 5.312 1.00 77.69 353 GLU A C 1
ATOM 2842 O O . GLU A 1 353 ? -14.338 0.244 5.404 1.00 77.69 353 GLU A O 1
ATOM 2847 N N . ASN A 1 354 ? -14.589 -1.579 4.130 1.00 78.69 354 ASN A N 1
ATOM 2848 C CA . ASN A 1 354 ? -14.349 -0.884 2.861 1.00 78.69 354 ASN A CA 1
ATOM 2849 C C . ASN A 1 354 ? -15.442 0.145 2.539 1.00 78.69 354 ASN A C 1
ATOM 2851 O O . ASN A 1 354 ? -15.194 1.115 1.830 1.00 78.69 354 ASN A O 1
ATOM 2855 N N . LEU A 1 355 ? -16.658 -0.057 3.058 1.00 75.69 355 LEU A N 1
ATOM 2856 C CA . LEU A 1 355 ? -17.780 0.883 2.933 1.00 75.69 355 LEU A CA 1
ATOM 2857 C C . LEU A 1 355 ? -17.748 2.004 3.981 1.00 75.69 355 LEU A C 1
ATOM 2859 O O . LEU A 1 355 ? -18.665 2.825 4.050 1.00 75.69 355 LEU A O 1
ATOM 2863 N N . SER A 1 356 ? -16.733 1.999 4.835 1.00 69.88 356 SER A N 1
ATOM 2864 C CA . SER A 1 356 ? -16.677 2.788 6.047 1.00 69.88 356 SER A CA 1
ATOM 2865 C C . SER A 1 356 ? -15.927 4.110 5.817 1.00 69.88 356 SER A C 1
ATOM 2867 O O . SER A 1 356 ? -14.945 4.137 5.083 1.00 69.88 356 SER A O 1
ATOM 2869 N N . GLU A 1 357 ? -16.340 5.210 6.462 1.00 67.19 357 GLU A N 1
ATOM 2870 C CA . GLU A 1 357 ? -15.679 6.529 6.314 1.00 67.19 357 GLU A CA 1
ATOM 2871 C C . GLU A 1 357 ? -14.229 6.544 6.842 1.00 67.19 357 GLU A C 1
ATOM 2873 O O . GLU A 1 357 ? -13.476 7.480 6.590 1.00 67.19 357 GLU A O 1
ATOM 2878 N N . LEU A 1 358 ? -13.832 5.509 7.591 1.00 71.06 358 LEU A N 1
ATOM 2879 C CA . LEU A 1 358 ? -12.479 5.352 8.129 1.00 71.06 358 LEU A CA 1
ATOM 2880 C C . LEU A 1 358 ? -11.486 4.809 7.095 1.00 71.06 358 LEU A C 1
ATOM 2882 O O . LEU A 1 358 ? -10.280 4.848 7.339 1.00 71.06 358 LEU A O 1
ATOM 2886 N N . PHE A 1 359 ? -11.980 4.268 5.979 1.00 77.44 359 PHE A N 1
ATOM 2887 C CA . PHE A 1 359 ? -11.152 3.717 4.918 1.00 77.44 359 PHE A CA 1
ATOM 2888 C C . PHE A 1 359 ? -11.116 4.666 3.726 1.00 77.44 359 PHE A C 1
ATOM 2890 O O . PHE A 1 359 ? -12.134 5.009 3.129 1.00 77.44 359 PHE A O 1
ATOM 2897 N N . ASN A 1 360 ? -9.902 5.045 3.351 1.00 82.31 360 ASN A N 1
ATOM 2898 C CA . ASN A 1 360 ? -9.631 5.711 2.091 1.00 82.31 360 ASN A CA 1
ATOM 2899 C C . ASN A 1 360 ? -9.715 4.682 0.964 1.00 82.31 360 ASN A C 1
ATOM 2901 O O . ASN A 1 360 ? -9.341 3.523 1.150 1.00 82.31 360 ASN A O 1
ATOM 2905 N N . HIS A 1 361 ? -10.164 5.106 -0.212 1.00 86.25 361 HIS A N 1
ATOM 2906 C CA . HIS A 1 361 ? -10.301 4.245 -1.382 1.00 86.25 361 HIS A CA 1
ATOM 2907 C C . HIS A 1 361 ? -9.374 4.720 -2.498 1.00 86.25 361 HIS A C 1
ATOM 2909 O O . HIS A 1 361 ? -9.383 5.892 -2.863 1.00 86.25 361 HIS A O 1
ATOM 2915 N N . ILE A 1 362 ? -8.596 3.804 -3.063 1.00 84.50 362 ILE A N 1
ATOM 2916 C CA . ILE A 1 362 ? -7.778 4.041 -4.245 1.00 84.50 362 ILE A CA 1
ATOM 2917 C C . ILE A 1 362 ? -8.360 3.250 -5.414 1.00 84.50 362 ILE A C 1
ATOM 2919 O O . ILE A 1 362 ? -8.499 2.024 -5.359 1.00 84.50 362 ILE A O 1
ATOM 2923 N N . GLU A 1 363 ? -8.643 3.965 -6.496 1.00 82.31 363 GLU A N 1
ATOM 2924 C CA . GLU A 1 363 ? -9.130 3.425 -7.757 1.00 82.31 363 GLU A CA 1
ATOM 2925 C C . GLU A 1 363 ? -8.068 3.611 -8.850 1.00 82.31 363 GLU A C 1
ATOM 2927 O O . GLU A 1 363 ? -7.587 4.723 -9.085 1.00 82.31 363 GLU A O 1
ATOM 2932 N N . PHE A 1 364 ? -7.723 2.531 -9.556 1.00 81.88 364 PHE A N 1
ATOM 2933 C CA . PHE A 1 364 ? -6.895 2.604 -10.763 1.00 81.88 364 PHE A CA 1
ATOM 2934 C C . PHE A 1 364 ? -7.794 2.531 -11.993 1.00 81.88 364 PHE A C 1
ATOM 2936 O O . PHE A 1 364 ? -8.372 1.489 -12.300 1.00 81.88 364 PHE A O 1
ATOM 2943 N N . VAL A 1 365 ? -7.896 3.642 -12.716 1.00 82.62 365 VAL A N 1
ATOM 2944 C CA . VAL A 1 365 ? -8.704 3.753 -13.931 1.00 82.62 365 VAL A CA 1
ATOM 2945 C C . VAL A 1 365 ? -7.779 3.686 -15.134 1.00 82.62 365 VAL A C 1
ATOM 2947 O O . VAL A 1 365 ? -6.845 4.475 -15.237 1.00 82.62 365 VAL A O 1
ATOM 2950 N N . HIS A 1 366 ? -8.038 2.771 -16.067 1.00 83.75 366 HIS A N 1
ATOM 2951 C CA . HIS A 1 366 ? -7.299 2.725 -17.326 1.00 83.75 366 HIS A CA 1
ATOM 2952 C C . HIS A 1 366 ? -8.161 3.267 -18.465 1.00 83.75 366 HIS A C 1
ATOM 2954 O O . HIS A 1 366 ? -9.156 2.658 -18.857 1.00 83.75 366 HIS A O 1
ATOM 2960 N N . GLU A 1 367 ? -7.769 4.405 -19.026 1.00 87.06 367 GLU A N 1
ATOM 2961 C CA . GLU A 1 367 ? -8.403 4.950 -20.220 1.00 87.06 367 GLU A CA 1
ATOM 2962 C C . GLU A 1 367 ? -8.021 4.134 -21.456 1.00 87.06 367 GLU A C 1
ATOM 2964 O O . GLU A 1 367 ? -6.905 3.618 -21.582 1.00 87.06 367 GLU A O 1
ATOM 2969 N N . ALA A 1 368 ? -8.960 4.016 -22.394 1.00 85.06 368 ALA A N 1
ATOM 2970 C CA . ALA A 1 368 ? -8.708 3.331 -23.649 1.00 85.06 368 ALA A CA 1
ATOM 2971 C C . ALA A 1 368 ? -7.709 4.123 -24.510 1.00 85.06 368 ALA A C 1
ATOM 2973 O O . ALA A 1 368 ? -7.834 5.336 -24.689 1.00 85.06 368 ALA A O 1
ATOM 2974 N N . ALA A 1 369 ? -6.748 3.411 -25.093 1.00 88.44 369 ALA A N 1
ATOM 2975 C CA . ALA A 1 369 ? -5.875 3.922 -26.141 1.00 88.44 369 ALA A CA 1
ATOM 2976 C C . ALA A 1 369 ? -6.228 3.265 -27.482 1.00 88.44 369 ALA A C 1
ATOM 2978 O O . ALA A 1 369 ? -7.080 2.375 -27.555 1.00 88.44 369 ALA A O 1
ATOM 2979 N N . THR A 1 370 ? -5.580 3.694 -28.565 1.00 91.12 370 THR A N 1
ATOM 2980 C CA . THR A 1 370 ? -5.772 3.033 -29.862 1.00 91.12 370 THR A CA 1
ATOM 2981 C C . THR A 1 370 ? -5.263 1.588 -29.812 1.00 91.12 370 THR A C 1
ATOM 2983 O O . THR A 1 370 ? -4.266 1.293 -29.153 1.00 91.12 370 THR A O 1
ATOM 2986 N N . VAL A 1 371 ? -5.915 0.681 -30.549 1.00 93.12 371 VAL A N 1
ATOM 2987 C CA . VAL A 1 371 ? -5.510 -0.739 -30.616 1.00 93.12 371 VAL A CA 1
ATOM 2988 C C . VAL A 1 371 ? -4.054 -0.889 -31.068 1.00 93.12 371 VAL A C 1
ATOM 2990 O O . VAL A 1 371 ? -3.344 -1.766 -30.583 1.00 93.12 371 VAL A O 1
ATOM 2993 N N . GLU A 1 372 ? -3.592 -0.021 -31.970 1.00 93.38 372 GLU A N 1
ATOM 2994 C CA . GLU A 1 372 ? -2.203 0.007 -32.436 1.00 93.38 372 GLU A CA 1
ATOM 2995 C C . GLU A 1 372 ? -1.235 0.346 -31.298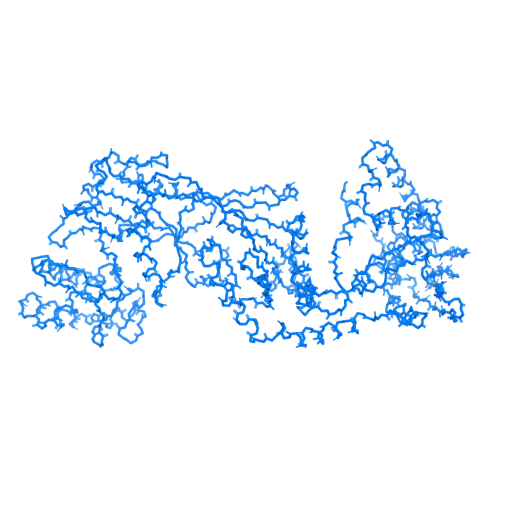 1.00 93.38 372 GLU A C 1
ATOM 2997 O O . GLU A 1 372 ? -0.289 -0.405 -31.067 1.00 93.38 372 GLU A O 1
ATOM 3002 N N . THR A 1 373 ? -1.507 1.419 -30.547 1.00 94.56 373 THR A N 1
ATOM 3003 C CA . THR A 1 373 ? -0.697 1.834 -29.393 1.00 94.56 373 THR A CA 1
ATOM 3004 C C . THR A 1 373 ? -0.612 0.727 -28.347 1.00 94.56 373 THR A C 1
ATOM 3006 O O . THR A 1 373 ? 0.485 0.348 -27.936 1.00 94.56 373 THR A O 1
ATOM 3009 N N . GLN A 1 374 ? -1.760 0.152 -27.975 1.00 92.25 374 GLN A N 1
ATOM 3010 C CA . GLN A 1 374 ? -1.830 -0.947 -27.007 1.00 92.25 374 GLN A CA 1
ATOM 3011 C C . GLN A 1 374 ? -1.046 -2.173 -27.486 1.00 92.25 374 GLN A C 1
ATOM 3013 O O . GLN A 1 374 ? -0.334 -2.808 -26.710 1.00 92.25 374 GLN A O 1
ATOM 3018 N N . THR A 1 375 ? -1.152 -2.501 -28.778 1.00 94.06 375 THR A N 1
ATOM 3019 C CA . THR A 1 375 ? -0.442 -3.642 -29.366 1.00 94.06 375 THR A CA 1
ATOM 3020 C C . THR A 1 375 ? 1.065 -3.419 -29.319 1.00 94.06 375 THR A C 1
ATOM 3022 O O . THR A 1 375 ? 1.767 -4.267 -28.780 1.00 94.06 375 THR A O 1
ATOM 3025 N N . LEU A 1 376 ? 1.560 -2.272 -29.797 1.00 96.12 376 LEU A N 1
ATOM 3026 C CA . LEU A 1 376 ? 2.994 -1.961 -29.808 1.00 96.12 376 LEU A CA 1
ATOM 3027 C C . LEU A 1 376 ? 3.594 -1.942 -28.399 1.00 96.12 376 LEU A C 1
ATOM 3029 O O . LEU A 1 376 ? 4.660 -2.517 -28.177 1.00 96.12 376 LEU A O 1
ATOM 3033 N N . ILE A 1 377 ? 2.909 -1.328 -27.429 1.00 95.06 377 ILE A N 1
ATOM 3034 C CA . ILE A 1 377 ? 3.369 -1.327 -26.036 1.00 95.06 377 ILE A CA 1
ATOM 3035 C C . ILE A 1 377 ? 3.435 -2.760 -25.506 1.00 95.06 377 ILE A C 1
ATOM 3037 O O . ILE A 1 377 ? 4.461 -3.165 -24.959 1.00 95.06 377 ILE A O 1
ATOM 3041 N N . ARG A 1 378 ? 2.380 -3.554 -25.700 1.00 92.69 378 ARG A N 1
ATOM 3042 C CA . ARG A 1 378 ? 2.289 -4.910 -25.153 1.00 92.69 378 ARG A CA 1
ATOM 3043 C C . ARG A 1 378 ? 3.251 -5.903 -25.807 1.00 92.69 378 ARG A C 1
ATOM 3045 O O . ARG A 1 378 ? 3.724 -6.806 -25.118 1.00 92.69 378 ARG A O 1
ATOM 3052 N N . THR A 1 379 ? 3.519 -5.788 -27.108 1.00 94.56 379 THR A N 1
ATOM 3053 C CA . THR A 1 379 ? 4.359 -6.756 -27.836 1.00 94.56 379 THR A CA 1
ATOM 3054 C C . THR A 1 379 ? 5.821 -6.337 -27.915 1.00 94.56 379 THR A C 1
ATOM 3056 O O . THR A 1 379 ? 6.689 -7.193 -27.760 1.00 94.56 379 THR A O 1
ATOM 3059 N N . GLU A 1 380 ? 6.110 -5.044 -28.088 1.00 96.00 380 GLU A N 1
ATOM 3060 C CA . GLU A 1 380 ? 7.472 -4.569 -28.372 1.00 96.00 380 GLU A CA 1
ATOM 3061 C C . GLU A 1 380 ? 8.159 -3.925 -27.159 1.00 96.00 380 GLU A C 1
ATOM 3063 O O . GLU A 1 380 ? 9.373 -4.058 -26.993 1.00 96.00 380 GLU A O 1
ATOM 3068 N N . ILE A 1 381 ? 7.407 -3.236 -26.291 1.00 95.75 381 ILE A N 1
ATOM 3069 C CA . ILE A 1 381 ? 7.981 -2.435 -25.194 1.00 95.75 381 ILE A CA 1
ATOM 3070 C C . ILE A 1 381 ? 7.941 -3.187 -23.864 1.00 95.75 381 ILE A C 1
ATOM 3072 O O . ILE A 1 381 ? 8.987 -3.413 -23.247 1.00 95.75 381 ILE A O 1
ATOM 3076 N N . GLN A 1 382 ? 6.749 -3.603 -23.423 1.00 91.81 382 GLN A N 1
ATOM 3077 C CA . GLN A 1 382 ? 6.541 -4.227 -22.116 1.00 91.81 382 GLN A CA 1
ATOM 3078 C C . GLN A 1 382 ? 7.451 -5.439 -21.882 1.00 91.81 382 GLN A C 1
ATOM 3080 O O . GLN A 1 382 ? 8.111 -5.469 -20.842 1.00 91.81 382 GLN A O 1
ATOM 3085 N N . PRO A 1 383 ? 7.583 -6.405 -22.816 1.00 91.31 383 PRO A N 1
ATOM 3086 C CA . PRO A 1 383 ? 8.427 -7.573 -22.586 1.00 91.31 383 PRO A CA 1
ATOM 3087 C C . PRO A 1 383 ? 9.907 -7.210 -22.421 1.00 91.31 383 PRO A C 1
ATOM 3089 O O . PRO A 1 383 ? 10.612 -7.833 -21.626 1.00 91.31 383 PRO A O 1
ATOM 3092 N N . LYS A 1 384 ? 10.385 -6.188 -23.145 1.00 91.38 384 LYS A N 1
ATOM 3093 C CA . LYS A 1 384 ? 11.780 -5.733 -23.088 1.00 91.38 384 LYS A CA 1
ATOM 3094 C C . LYS A 1 384 ? 12.090 -5.025 -21.772 1.00 91.38 384 LYS A C 1
ATOM 3096 O O . LYS A 1 384 ? 13.077 -5.375 -21.125 1.00 91.38 384 LYS A O 1
ATOM 3101 N N . LEU A 1 385 ? 11.240 -4.087 -21.349 1.00 91.38 385 LEU A N 1
ATOM 3102 C CA . LEU A 1 385 ? 11.427 -3.367 -20.086 1.00 91.38 385 LEU A CA 1
ATOM 3103 C C . LEU A 1 385 ? 11.216 -4.272 -18.868 1.00 91.38 385 LEU A C 1
ATOM 3105 O O . LEU A 1 385 ? 12.035 -4.249 -17.955 1.00 91.38 385 LEU A O 1
ATOM 3109 N N . ALA A 1 386 ? 10.197 -5.138 -18.876 1.00 88.69 386 ALA A N 1
ATOM 3110 C CA . ALA A 1 386 ? 9.968 -6.087 -17.785 1.00 88.69 386 ALA A CA 1
ATOM 3111 C C . ALA A 1 386 ? 11.156 -7.045 -17.602 1.00 88.69 386 ALA A C 1
ATOM 3113 O O . ALA A 1 386 ? 11.595 -7.285 -16.477 1.00 88.69 386 ALA A O 1
ATOM 3114 N N . LYS A 1 387 ? 11.729 -7.551 -18.706 1.00 88.12 387 LYS A N 1
ATOM 3115 C CA . LYS A 1 387 ? 12.941 -8.378 -18.653 1.00 88.12 387 LYS A CA 1
ATOM 3116 C C . LYS A 1 387 ? 14.112 -7.602 -18.051 1.00 88.12 387 LYS A C 1
ATOM 3118 O O . LYS A 1 387 ? 14.762 -8.129 -17.154 1.00 88.12 387 LYS A O 1
ATOM 3123 N N . LEU A 1 388 ? 14.342 -6.362 -18.491 1.00 86.44 388 LEU A N 1
ATOM 3124 C CA . LEU A 1 388 ? 15.405 -5.502 -17.963 1.00 86.44 388 LEU A CA 1
ATOM 3125 C C . LEU A 1 388 ? 15.242 -5.241 -16.456 1.00 86.44 388 LEU A C 1
ATOM 3127 O O . LEU A 1 388 ? 16.203 -5.376 -15.706 1.00 86.44 388 LEU A O 1
ATOM 3131 N N . PHE A 1 389 ? 14.035 -4.909 -15.996 1.00 85.81 389 PHE A N 1
ATOM 3132 C CA . PHE A 1 389 ? 13.788 -4.551 -14.594 1.00 85.81 389 PHE A CA 1
ATOM 3133 C C . PHE A 1 389 ? 13.762 -5.755 -13.646 1.00 85.81 389 PHE A C 1
ATOM 3135 O O . PHE A 1 389 ? 14.108 -5.631 -12.467 1.00 85.81 389 PHE A O 1
ATOM 3142 N N . SER A 1 390 ? 13.474 -6.946 -14.183 1.00 82.38 390 SER A N 1
ATOM 3143 C CA . SER A 1 390 ? 13.612 -8.213 -13.458 1.00 82.38 390 SER A CA 1
ATOM 3144 C C . SER A 1 390 ? 15.066 -8.599 -13.153 1.00 82.38 390 SER A C 1
ATOM 3146 O O . SER A 1 390 ? 15.304 -9.461 -12.307 1.00 82.38 390 SER A O 1
ATOM 3148 N N . GLU A 1 391 ? 16.054 -7.971 -13.804 1.00 81.00 391 GLU A N 1
ATOM 3149 C CA . GLU A 1 391 ? 17.463 -8.199 -13.489 1.00 81.00 391 GLU A CA 1
ATOM 3150 C C . GLU A 1 391 ? 17.758 -7.702 -12.065 1.00 81.00 391 GLU A C 1
ATOM 3152 O O . GLU A 1 391 ? 17.375 -6.591 -11.683 1.00 81.00 391 GLU A O 1
ATOM 3157 N N . GLY A 1 392 ? 18.467 -8.515 -11.271 1.00 68.38 392 GLY A N 1
ATOM 3158 C CA . GLY A 1 392 ? 18.726 -8.230 -9.851 1.00 68.38 392 GLY A CA 1
ATOM 3159 C C . GLY A 1 392 ? 19.367 -6.864 -9.589 1.00 68.38 392 GLY A C 1
ATOM 3160 O O . GLY A 1 392 ? 19.151 -6.282 -8.535 1.00 68.38 392 GLY A O 1
ATOM 3161 N N . ASN A 1 393 ? 20.065 -6.314 -10.583 1.00 69.88 393 ASN A N 1
ATOM 3162 C CA . ASN A 1 393 ? 20.815 -5.067 -10.476 1.00 69.88 393 ASN A CA 1
ATOM 3163 C C . ASN A 1 393 ? 20.150 -3.871 -11.179 1.00 69.88 393 ASN A C 1
ATOM 3165 O O . ASN A 1 393 ? 20.775 -2.820 -11.300 1.00 69.88 393 ASN A O 1
ATOM 3169 N N . SER A 1 394 ? 18.928 -4.024 -11.698 1.00 77.12 394 SER A N 1
ATOM 3170 C CA . SER A 1 394 ? 18.169 -2.885 -12.226 1.00 77.12 394 SER A CA 1
ATOM 3171 C C . SER A 1 394 ? 17.837 -1.911 -11.096 1.00 77.12 394 SER A C 1
ATOM 3173 O O . SER A 1 394 ? 17.376 -2.361 -10.050 1.00 77.12 394 SER A O 1
ATOM 3175 N N . ALA A 1 395 ? 18.018 -0.607 -11.334 1.00 77.12 395 ALA A N 1
ATOM 3176 C CA . ALA A 1 395 ? 17.616 0.463 -10.414 1.00 77.12 395 ALA A CA 1
ATOM 3177 C C . ALA A 1 395 ? 16.090 0.544 -10.231 1.00 77.12 395 ALA A C 1
ATOM 3179 O O . ALA A 1 395 ? 15.619 1.002 -9.196 1.00 77.12 395 ALA A O 1
ATOM 3180 N N . TYR A 1 396 ? 15.336 0.056 -11.219 1.00 84.19 396 TYR A N 1
ATOM 3181 C CA . TYR A 1 396 ? 13.878 0.116 -11.256 1.00 84.19 396 TYR A CA 1
ATOM 3182 C C . TYR A 1 396 ? 13.253 -1.278 -11.175 1.00 84.19 396 TYR A C 1
ATOM 3184 O O . TYR A 1 396 ? 13.843 -2.236 -11.694 1.00 84.19 396 TYR A O 1
ATOM 3192 N N . ASP A 1 397 ? 12.077 -1.406 -10.556 1.00 77.81 397 ASP A N 1
ATOM 3193 C CA . ASP A 1 397 ? 11.302 -2.659 -10.497 1.00 77.81 397 ASP A CA 1
ATOM 3194 C C . ASP A 1 397 ? 10.075 -2.672 -11.410 1.00 77.81 397 ASP A C 1
ATOM 3196 O O . ASP A 1 397 ? 9.760 -3.716 -11.986 1.00 77.81 397 ASP A O 1
ATOM 3200 N N . HIS A 1 398 ? 9.412 -1.534 -11.590 1.00 82.25 398 HIS A N 1
ATOM 3201 C CA . HIS A 1 398 ? 8.234 -1.418 -12.432 1.00 82.25 398 HIS A CA 1
ATOM 3202 C C . HIS A 1 398 ? 8.171 -0.078 -13.166 1.00 82.25 398 HIS A C 1
ATOM 3204 O O . HIS A 1 398 ? 8.926 0.860 -12.904 1.00 82.25 398 HIS A O 1
ATOM 3210 N N . PHE A 1 399 ? 7.238 0.008 -14.113 1.00 89.19 399 PHE A N 1
ATOM 3211 C CA . PHE A 1 399 ? 6.962 1.226 -14.860 1.00 89.19 399 PHE A CA 1
ATOM 3212 C C . PHE A 1 399 ? 5.476 1.364 -15.170 1.00 89.19 399 PHE A C 1
ATOM 3214 O O . PHE A 1 399 ? 4.754 0.368 -15.223 1.00 89.19 399 PHE A O 1
ATOM 3221 N N . CYS A 1 400 ? 5.017 2.593 -15.384 1.00 89.06 400 CYS A N 1
ATOM 3222 C CA . CYS A 1 400 ? 3.631 2.875 -15.747 1.00 89.06 400 CYS A CA 1
ATOM 3223 C C . CYS A 1 400 ? 3.497 4.163 -16.574 1.00 89.06 400 CYS A C 1
ATOM 3225 O O . CYS A 1 400 ? 4.436 4.953 -16.701 1.00 89.06 400 CYS A O 1
ATOM 3227 N N . GLN A 1 401 ? 2.304 4.374 -17.137 1.00 91.50 401 GLN A N 1
ATOM 3228 C CA . GLN A 1 401 ? 1.920 5.608 -17.827 1.00 91.50 401 GLN A CA 1
ATOM 3229 C C . GLN A 1 401 ? 0.719 6.256 -17.126 1.00 91.50 401 GLN A C 1
ATOM 3231 O O . GLN A 1 401 ? -0.414 6.217 -17.608 1.00 91.50 401 GLN A O 1
ATOM 3236 N N . ARG A 1 402 ? 0.970 6.817 -15.936 1.00 89.50 402 ARG A N 1
ATOM 3237 C CA . ARG A 1 402 ? -0.033 7.541 -15.144 1.00 89.50 402 ARG A CA 1
ATOM 3238 C C . ARG A 1 402 ? -0.239 8.951 -15.700 1.00 89.50 402 ARG A C 1
ATOM 3240 O O . ARG A 1 402 ? 0.633 9.801 -15.569 1.00 89.50 402 ARG A O 1
ATOM 3247 N N . ILE A 1 403 ? -1.400 9.217 -16.289 1.00 87.06 403 ILE A N 1
ATOM 3248 C CA . ILE A 1 403 ? -1.732 10.518 -16.883 1.00 87.06 403 ILE A CA 1
ATOM 3249 C C . ILE A 1 403 ? -2.285 11.526 -15.873 1.00 87.06 403 ILE A C 1
ATOM 3251 O O . ILE A 1 403 ? -2.108 12.722 -16.077 1.00 87.06 403 ILE A O 1
ATOM 3255 N N . SER A 1 404 ? -2.916 11.089 -14.779 1.00 81.19 404 SER A N 1
ATOM 3256 C CA . SER A 1 404 ? -3.298 11.995 -13.685 1.00 81.19 404 SER A CA 1
ATOM 3257 C C . SER A 1 404 ? -3.542 11.269 -12.360 1.00 81.19 404 SER A C 1
ATOM 3259 O O . SER A 1 404 ? -3.761 10.056 -12.330 1.00 81.19 404 SER A O 1
ATOM 3261 N N . GLN A 1 405 ? -3.523 12.038 -11.270 1.00 75.56 405 GLN A N 1
ATOM 3262 C CA . GLN A 1 405 ? -4.035 11.658 -9.955 1.00 75.56 405 GLN A CA 1
ATOM 3263 C C . GLN A 1 405 ? -5.121 12.668 -9.568 1.00 75.56 405 GLN A C 1
ATOM 3265 O O . GLN A 1 405 ? -4.888 13.877 -9.604 1.00 75.56 405 GLN A O 1
ATOM 3270 N N . GLN A 1 406 ? -6.309 12.182 -9.222 1.00 72.81 406 GLN A N 1
ATOM 3271 C CA . GLN A 1 406 ? -7.412 12.996 -8.719 1.00 72.81 406 GLN A CA 1
ATOM 3272 C C . GLN A 1 406 ? -7.683 12.608 -7.270 1.00 72.81 406 GLN A C 1
ATOM 3274 O O . GLN A 1 406 ? -7.877 11.434 -6.972 1.00 72.81 406 GLN A O 1
ATOM 3279 N N . THR A 1 407 ? -7.717 13.587 -6.376 1.00 63.97 407 THR A N 1
ATOM 3280 C CA . THR A 1 407 ? -8.111 13.409 -4.976 1.00 63.97 407 THR A CA 1
ATOM 3281 C C . THR A 1 407 ? -9.461 14.084 -4.759 1.00 63.97 407 THR A C 1
ATOM 3283 O O . THR A 1 407 ? -9.647 15.243 -5.146 1.00 63.97 407 THR A O 1
ATOM 3286 N N . SER A 1 408 ? -10.428 13.389 -4.152 1.00 58.06 408 SER A N 1
ATOM 3287 C CA . SER A 1 408 ? -11.576 14.095 -3.572 1.00 58.06 408 SER A CA 1
ATOM 3288 C C . SER A 1 408 ? -11.095 14.952 -2.394 1.00 58.06 408 SER A C 1
ATOM 3290 O O . SER A 1 408 ? -10.117 14.631 -1.718 1.00 58.06 408 SER A O 1
ATOM 3292 N N . SER A 1 409 ? -11.716 16.118 -2.200 1.00 48.50 409 SER A N 1
ATOM 3293 C CA . SER A 1 409 ? -11.266 17.087 -1.195 1.00 48.50 409 SER A CA 1
ATOM 3294 C C . SER A 1 409 ? -11.323 16.510 0.226 1.00 48.50 409 SER A C 1
ATOM 3296 O O . SER A 1 409 ? -12.208 15.713 0.521 1.00 48.50 409 SER A O 1
ATOM 3298 N N . TYR A 1 410 ? -10.469 17.011 1.131 1.00 45.81 410 TYR A N 1
ATOM 3299 C CA . TYR A 1 410 ? -10.439 16.686 2.575 1.00 45.81 410 TYR A CA 1
ATOM 3300 C C . TYR A 1 410 ? -11.785 16.835 3.321 1.00 45.81 410 TYR A C 1
ATOM 3302 O O . TYR A 1 410 ? -11.869 16.499 4.500 1.00 45.81 410 TYR A O 1
ATOM 3310 N N . TRP A 1 411 ? -12.816 17.375 2.668 1.00 43.78 411 TRP A N 1
ATOM 3311 C CA . TRP A 1 411 ? -14.119 17.698 3.244 1.00 43.78 411 TRP A CA 1
ATOM 3312 C C . TRP A 1 411 ? -15.267 16.819 2.727 1.00 43.78 411 TRP A C 1
ATOM 3314 O O . TRP A 1 411 ? -16.400 17.043 3.147 1.00 43.78 411 TRP A O 1
ATOM 3324 N N . ASP A 1 412 ? -14.997 15.865 1.829 1.00 41.53 412 ASP A N 1
ATOM 3325 C CA . ASP A 1 412 ? -15.981 14.865 1.395 1.00 41.53 412 ASP A CA 1
ATOM 3326 C C . ASP A 1 412 ? -15.934 13.621 2.297 1.00 41.53 412 ASP A C 1
ATOM 3328 O O . ASP A 1 412 ? -14.868 13.213 2.754 1.00 41.53 412 ASP A O 1
ATOM 3332 N N . GLU A 1 413 ? -17.097 13.008 2.532 1.00 47.00 413 GLU A N 1
ATOM 3333 C CA . GLU A 1 413 ? -17.309 11.892 3.477 1.00 47.00 413 GLU A CA 1
ATOM 3334 C C . GLU A 1 413 ? -16.577 10.587 3.076 1.00 47.00 413 GLU A C 1
ATOM 3336 O O . GLU A 1 413 ? -16.509 9.648 3.863 1.00 47.00 413 GLU A O 1
ATOM 3341 N N . GLN A 1 414 ? -15.981 10.525 1.876 1.00 54.09 414 GLN A N 1
ATOM 3342 C CA . GLN A 1 414 ? -15.116 9.433 1.413 1.00 54.09 414 GLN A CA 1
ATOM 3343 C C . GLN A 1 414 ? -13.919 10.005 0.636 1.00 54.09 414 GLN A C 1
ATOM 3345 O O . GLN A 1 414 ? -14.071 10.521 -0.479 1.00 54.09 414 GLN A O 1
ATOM 3350 N N . GLN A 1 415 ? -12.711 9.900 1.200 1.00 63.44 415 GLN A N 1
ATOM 3351 C CA . GLN A 1 415 ? -11.489 10.211 0.456 1.00 63.44 415 GLN A CA 1
ATOM 3352 C C . GLN A 1 415 ? -11.263 9.119 -0.591 1.00 63.44 415 GLN A C 1
ATOM 3354 O O . GLN A 1 415 ? -10.961 7.970 -0.270 1.00 63.44 415 GLN A O 1
ATOM 3359 N N . THR A 1 416 ? -11.450 9.484 -1.857 1.00 71.81 416 THR A N 1
ATOM 3360 C CA . THR A 1 416 ? -11.133 8.632 -2.997 1.00 71.81 416 THR A CA 1
ATOM 3361 C C . THR A 1 416 ? -9.962 9.242 -3.749 1.00 71.81 416 THR A C 1
ATOM 3363 O O . THR A 1 416 ? -10.049 10.365 -4.252 1.00 71.81 416 THR A O 1
ATOM 3366 N N . GLU A 1 417 ? -8.881 8.481 -3.852 1.00 79.69 417 GLU A N 1
ATOM 3367 C CA . GLU A 1 417 ? -7.799 8.725 -4.792 1.00 79.69 417 GLU A CA 1
ATOM 3368 C C . GLU A 1 417 ? -8.064 7.956 -6.079 1.00 79.69 417 GLU A C 1
ATOM 3370 O O . GLU A 1 417 ? -8.257 6.743 -6.073 1.00 79.69 417 GLU A O 1
ATOM 3375 N N . LYS A 1 418 ? -8.058 8.655 -7.211 1.00 80.19 418 LYS A N 1
ATOM 3376 C CA . LYS A 1 418 ? -8.153 8.038 -8.532 1.00 80.19 418 LYS A CA 1
ATOM 3377 C C . LYS A 1 418 ? -6.857 8.253 -9.284 1.00 80.19 418 LYS A C 1
ATOM 3379 O O . LYS A 1 418 ? -6.502 9.386 -9.604 1.00 80.19 418 LYS A O 1
ATOM 3384 N N . PHE A 1 419 ? -6.180 7.163 -9.606 1.00 82.25 419 PHE A N 1
ATOM 3385 C CA . PHE A 1 419 ? -5.020 7.168 -10.481 1.00 82.25 419 PHE A CA 1
ATOM 3386 C C . PHE A 1 419 ? -5.467 6.768 -11.882 1.00 82.25 419 PHE A C 1
ATOM 3388 O O . PHE A 1 419 ? -5.975 5.667 -12.089 1.00 82.25 419 PHE A O 1
ATOM 3395 N N . ILE A 1 420 ? -5.290 7.668 -12.845 1.00 85.19 420 ILE A N 1
ATOM 3396 C CA . ILE A 1 420 ? -5.710 7.452 -14.228 1.00 85.19 420 ILE A CA 1
ATOM 3397 C C . ILE A 1 420 ? -4.482 7.104 -15.067 1.00 85.19 420 ILE A C 1
ATOM 3399 O O . ILE A 1 420 ? -3.505 7.856 -15.095 1.00 85.19 420 ILE A O 1
ATOM 3403 N N . PHE A 1 421 ? -4.540 5.975 -15.766 1.00 88.00 421 PHE A N 1
ATOM 3404 C CA . PHE A 1 421 ? -3.497 5.460 -16.650 1.00 88.00 421 PHE A CA 1
ATOM 3405 C C . PHE A 1 421 ? -3.991 5.431 -18.084 1.00 88.00 421 PHE A C 1
ATOM 3407 O O . PHE A 1 421 ? -5.180 5.239 -18.340 1.00 88.00 421 PHE A O 1
ATOM 3414 N N . LYS A 1 422 ? -3.068 5.586 -19.027 1.00 90.12 422 LYS A N 1
ATOM 3415 C CA . LYS A 1 422 ? -3.359 5.450 -20.450 1.00 90.12 422 LYS A CA 1
ATOM 3416 C C . LYS A 1 422 ? -2.111 4.986 -21.179 1.00 90.12 422 LYS A C 1
ATOM 3418 O O . LYS A 1 422 ? -1.029 5.515 -20.945 1.00 90.12 422 LYS A O 1
ATOM 3423 N N . ASP A 1 423 ? -2.288 4.043 -22.096 1.00 93.25 423 ASP A N 1
ATOM 3424 C CA . ASP A 1 423 ? -1.236 3.634 -23.021 1.00 93.25 423 ASP A CA 1
ATOM 3425 C C . ASP A 1 423 ? -0.958 4.785 -24.004 1.00 93.25 423 ASP A C 1
ATOM 3427 O O . ASP A 1 423 ? -1.826 5.179 -24.787 1.00 93.25 423 ASP A O 1
ATOM 3431 N N . VAL A 1 424 ? 0.250 5.345 -23.955 1.00 94.81 424 VAL A N 1
ATOM 3432 C CA . VAL A 1 424 ? 0.658 6.523 -24.731 1.00 94.81 424 VAL A CA 1
ATOM 3433 C C . VAL A 1 424 ? 1.876 6.193 -25.588 1.00 94.81 424 VAL A C 1
ATOM 3435 O O . VAL A 1 424 ? 2.926 5.790 -25.086 1.00 94.81 424 VAL A O 1
ATOM 3438 N N . LEU A 1 425 ? 1.762 6.470 -26.886 1.00 96.31 425 LEU A N 1
ATOM 3439 C CA . LEU A 1 425 ? 2.890 6.576 -27.807 1.00 96.31 425 LEU A CA 1
ATOM 3440 C C . LEU A 1 425 ? 2.730 7.840 -28.644 1.00 96.31 425 LEU A C 1
ATOM 3442 O O . LEU A 1 425 ? 1.685 8.045 -29.256 1.00 96.31 425 LEU A O 1
ATOM 3446 N N . ILE A 1 426 ? 3.778 8.659 -28.688 1.00 96.81 426 ILE A N 1
ATOM 3447 C CA . ILE A 1 426 ? 3.815 9.879 -29.497 1.00 96.81 426 ILE A CA 1
ATOM 3448 C C . ILE A 1 426 ? 4.583 9.560 -30.778 1.00 96.81 426 ILE A C 1
ATOM 3450 O O . ILE A 1 426 ? 5.768 9.239 -30.722 1.00 96.81 426 ILE A O 1
ATOM 3454 N N . SER A 1 427 ? 3.920 9.606 -31.928 1.00 97.06 427 SER A N 1
ATOM 3455 C CA . SER A 1 427 ? 4.472 9.110 -33.197 1.00 97.06 427 SER A CA 1
ATOM 3456 C C . SER A 1 427 ? 4.897 10.216 -34.162 1.00 97.06 427 SER A C 1
ATOM 3458 O O . SER A 1 427 ? 4.461 11.364 -34.054 1.00 97.06 427 SER A O 1
ATOM 3460 N N . ASN A 1 428 ? 5.744 9.872 -35.133 1.00 97.00 428 ASN A N 1
ATOM 3461 C CA . ASN A 1 428 ? 5.877 10.667 -36.354 1.00 97.00 428 ASN A CA 1
ATOM 3462 C C . ASN A 1 428 ? 4.681 10.408 -37.296 1.00 97.00 428 ASN A C 1
ATOM 3464 O O . ASN A 1 428 ? 4.006 9.384 -37.153 1.00 97.00 428 ASN A O 1
ATOM 3468 N N . PRO A 1 429 ? 4.420 11.277 -38.293 1.00 95.69 429 PRO A N 1
ATOM 3469 C CA . PRO A 1 429 ? 3.289 11.109 -39.209 1.00 95.69 429 PRO A CA 1
ATOM 3470 C C . PRO A 1 429 ? 3.254 9.749 -39.925 1.00 95.69 429 PRO A C 1
ATOM 3472 O O . PRO A 1 429 ? 2.180 9.204 -40.172 1.00 95.69 429 PRO A O 1
ATOM 3475 N N . GLU A 1 430 ? 4.420 9.174 -40.227 1.00 95.06 430 GLU A N 1
ATOM 3476 C CA . GLU A 1 430 ? 4.560 7.890 -40.920 1.00 95.06 430 GLU A CA 1
ATOM 3477 C C . GLU A 1 430 ? 4.433 6.665 -39.999 1.00 95.06 430 GLU A C 1
ATOM 3479 O O . GLU A 1 430 ? 4.432 5.536 -40.495 1.00 95.06 430 GLU A O 1
ATOM 3484 N N . LYS A 1 431 ? 4.340 6.859 -38.674 1.00 94.69 431 LYS A N 1
ATOM 3485 C CA . LYS A 1 431 ? 4.286 5.784 -37.665 1.00 94.69 431 LYS A CA 1
ATOM 3486 C C . LYS A 1 431 ? 5.447 4.787 -37.774 1.00 94.69 431 LYS A C 1
ATOM 3488 O O . LYS A 1 431 ? 5.293 3.569 -37.641 1.00 94.69 431 LYS A O 1
ATOM 3493 N N . THR A 1 432 ? 6.634 5.317 -38.043 1.00 95.25 432 THR A N 1
ATOM 3494 C CA . THR A 1 432 ? 7.899 4.573 -38.105 1.00 95.25 432 THR A CA 1
ATOM 3495 C C . THR A 1 432 ? 8.793 4.832 -36.894 1.00 95.25 432 THR A C 1
ATOM 3497 O O . THR A 1 432 ? 9.720 4.061 -36.655 1.00 95.25 432 THR A O 1
ATOM 3500 N N . ALA A 1 433 ? 8.500 5.864 -36.105 1.00 96.94 433 ALA A N 1
ATOM 3501 C CA . ALA A 1 433 ? 9.132 6.156 -34.830 1.00 96.94 433 ALA A CA 1
ATOM 3502 C C . ALA A 1 433 ? 8.088 6.571 -33.795 1.00 96.94 433 ALA A C 1
ATOM 3504 O O . ALA A 1 433 ? 7.134 7.287 -34.103 1.00 96.94 433 ALA A O 1
ATOM 3505 N N . PHE A 1 434 ? 8.299 6.127 -32.561 1.00 98.00 434 PHE A N 1
ATOM 3506 C CA . PHE A 1 434 ? 7.423 6.406 -31.435 1.00 98.00 434 PHE A CA 1
ATOM 3507 C C . PHE A 1 434 ? 8.254 6.798 -30.219 1.00 98.00 434 PHE A C 1
ATOM 3509 O O . PHE A 1 434 ? 9.249 6.148 -29.907 1.00 98.00 434 PHE A O 1
ATOM 3516 N N . ILE A 1 435 ? 7.822 7.832 -29.510 1.00 97.75 435 ILE A N 1
ATOM 3517 C CA . ILE A 1 435 ? 8.340 8.223 -28.204 1.00 97.75 435 ILE A CA 1
ATOM 3518 C C . ILE A 1 435 ? 7.413 7.634 -27.146 1.00 97.75 435 ILE A C 1
ATOM 3520 O O . ILE A 1 435 ? 6.194 7.805 -27.199 1.00 97.75 435 ILE A O 1
ATOM 3524 N N . PHE A 1 436 ? 8.012 6.948 -26.181 1.00 97.62 436 PHE A N 1
ATOM 3525 C CA . PHE A 1 436 ? 7.350 6.323 -25.048 1.00 97.62 436 PHE A CA 1
ATOM 3526 C C . PHE A 1 436 ? 7.715 7.093 -23.770 1.00 97.62 436 PHE A C 1
ATOM 3528 O O . PHE A 1 436 ? 8.777 6.834 -23.192 1.00 97.62 436 PHE A O 1
ATOM 3535 N N . PRO A 1 437 ? 6.897 8.082 -23.355 1.00 96.19 437 PRO A N 1
ATOM 3536 C CA . PRO A 1 437 ? 7.040 8.718 -22.050 1.00 96.19 437 PRO A CA 1
ATOM 3537 C C . PRO A 1 437 ? 6.622 7.731 -20.959 1.00 96.19 437 PRO A C 1
ATOM 3539 O O . PRO A 1 437 ? 5.583 7.082 -21.081 1.00 96.19 437 PRO A O 1
ATOM 3542 N N . VAL A 1 438 ? 7.408 7.606 -19.895 1.00 95.00 438 VAL A N 1
ATOM 3543 C CA . VAL A 1 438 ? 7.174 6.589 -18.867 1.00 95.00 438 VAL A CA 1
ATOM 3544 C C . VAL A 1 438 ? 7.606 7.059 -17.483 1.00 95.00 438 VAL A C 1
ATOM 3546 O O . VAL A 1 438 ? 8.571 7.813 -17.351 1.00 95.00 438 VAL A O 1
ATOM 3549 N N . ILE A 1 439 ? 6.892 6.586 -16.462 1.00 92.44 439 ILE A N 1
ATOM 3550 C CA . ILE A 1 439 ? 7.268 6.706 -15.052 1.00 92.44 439 ILE A CA 1
ATOM 3551 C C . ILE A 1 439 ? 7.904 5.385 -14.617 1.00 92.44 439 ILE A C 1
ATOM 3553 O O . ILE A 1 439 ? 7.337 4.319 -14.859 1.00 92.44 439 ILE A O 1
ATOM 3557 N N . LEU A 1 440 ? 9.075 5.454 -13.996 1.00 89.81 440 LEU A N 1
ATOM 3558 C CA . LEU A 1 440 ? 9.873 4.338 -13.496 1.00 89.81 440 LEU A CA 1
ATOM 3559 C C . LEU A 1 440 ? 9.909 4.401 -11.967 1.00 89.81 440 LEU A C 1
ATOM 3561 O O . LEU A 1 440 ? 10.170 5.470 -11.423 1.00 89.81 440 LEU A O 1
ATOM 3565 N N . ASN A 1 441 ? 9.674 3.286 -11.277 1.00 84.75 441 ASN A N 1
ATOM 3566 C CA . ASN A 1 441 ? 9.760 3.234 -9.813 1.00 84.75 441 ASN A CA 1
ATOM 3567 C C . ASN A 1 441 ? 11.102 2.653 -9.366 1.00 84.75 441 ASN A C 1
ATOM 3569 O O . ASN A 1 441 ? 11.551 1.643 -9.912 1.00 84.75 441 ASN A O 1
ATOM 3573 N N . ASN A 1 442 ? 11.756 3.320 -8.418 1.00 81.75 442 ASN A N 1
ATOM 3574 C CA . ASN A 1 442 ? 13.053 2.943 -7.876 1.00 81.75 442 ASN A CA 1
ATOM 3575 C C . ASN A 1 442 ? 12.930 1.780 -6.873 1.00 81.75 442 ASN A C 1
ATOM 3577 O O . ASN A 1 442 ? 12.087 1.791 -5.982 1.00 81.75 442 ASN A O 1
ATOM 3581 N N . LYS A 1 443 ? 13.835 0.796 -6.968 1.00 73.00 443 LYS A N 1
ATOM 3582 C CA . LYS A 1 443 ? 13.893 -0.351 -6.038 1.00 73.00 443 LYS A CA 1
ATOM 3583 C C . LYS A 1 443 ? 14.294 0.026 -4.614 1.00 73.00 443 LYS A C 1
ATOM 3585 O O . LYS A 1 443 ? 13.908 -0.661 -3.671 1.00 73.00 443 LYS A O 1
ATOM 3590 N N . GLU A 1 444 ? 15.128 1.049 -4.468 1.00 62.88 444 GLU A N 1
ATOM 3591 C CA . GLU A 1 444 ? 15.595 1.542 -3.175 1.00 62.88 444 GLU A CA 1
ATOM 3592 C C . GLU A 1 444 ? 14.844 2.830 -2.842 1.00 62.88 444 GLU A C 1
ATOM 3594 O O . GLU A 1 444 ? 14.798 3.753 -3.657 1.00 62.88 444 GLU A O 1
ATOM 3599 N N . VAL A 1 445 ? 14.257 2.884 -1.642 1.00 54.06 445 VAL A N 1
ATOM 3600 C CA . VAL A 1 445 ? 13.746 4.129 -1.058 1.00 54.06 445 VAL A CA 1
ATOM 3601 C C . VAL A 1 445 ? 14.939 5.078 -0.987 1.00 54.06 445 VAL A C 1
ATOM 3603 O O . VAL A 1 445 ? 15.958 4.727 -0.385 1.00 54.06 445 VAL A O 1
ATOM 3606 N N . GLN A 1 446 ? 14.866 6.238 -1.643 1.00 46.94 446 GLN A N 1
ATOM 3607 C CA . GLN A 1 446 ? 15.905 7.249 -1.455 1.00 46.94 446 GLN A CA 1
ATOM 3608 C C . GLN A 1 446 ? 15.988 7.556 0.046 1.00 46.94 446 GLN A C 1
ATOM 3610 O O . GLN A 1 446 ? 14.950 7.743 0.674 1.00 46.94 446 GLN A O 1
ATOM 3615 N N . ASN A 1 447 ? 17.206 7.524 0.608 1.00 38.41 447 ASN A N 1
ATOM 3616 C CA . ASN A 1 447 ? 17.491 7.706 2.037 1.00 38.41 447 ASN A CA 1
ATOM 3617 C C . ASN A 1 447 ? 16.523 8.679 2.733 1.00 38.41 447 ASN A C 1
ATOM 3619 O O . ASN A 1 447 ? 16.282 9.780 2.237 1.00 38.41 447 ASN A O 1
ATOM 3623 N N . GLU A 1 448 ? 16.086 8.268 3.926 1.00 38.84 448 GLU A N 1
ATOM 3624 C CA . GLU A 1 448 ? 15.134 8.875 4.876 1.00 38.84 448 GLU A CA 1
ATOM 3625 C C . GLU A 1 448 ? 15.387 10.359 5.253 1.00 38.84 448 GLU A C 1
ATOM 3627 O O . GLU A 1 448 ? 14.628 10.940 6.021 1.00 38.84 448 GLU A O 1
ATOM 3632 N N . ASP A 1 449 ? 16.393 11.024 4.677 1.00 35.34 449 ASP A N 1
ATOM 3633 C CA . ASP A 1 449 ? 16.776 12.409 4.989 1.00 35.34 449 ASP A CA 1
ATOM 3634 C C . ASP A 1 449 ? 16.122 13.478 4.092 1.00 35.34 449 ASP A C 1
ATOM 3636 O O . ASP A 1 449 ? 16.357 14.675 4.280 1.00 35.34 449 ASP A O 1
ATOM 3640 N N . VAL A 1 450 ? 15.300 13.104 3.104 1.00 37.75 450 VAL A N 1
ATOM 3641 C CA . VAL A 1 450 ? 14.639 14.085 2.226 1.00 37.75 450 VAL A CA 1
ATOM 3642 C C . VAL A 1 450 ? 13.134 13.862 2.211 1.00 37.75 450 VAL A C 1
ATOM 3644 O O . VAL A 1 450 ? 12.603 13.165 1.350 1.00 37.75 450 VAL A O 1
ATOM 3647 N N . TYR A 1 451 ? 12.442 14.575 3.103 1.00 37.66 451 TYR A N 1
ATOM 3648 C CA . TYR A 1 451 ? 10.976 14.736 3.207 1.00 37.66 451 TYR A CA 1
ATOM 3649 C C . TYR A 1 451 ? 10.252 15.129 1.888 1.00 37.66 451 TYR A C 1
ATOM 3651 O O . TYR A 1 451 ? 9.040 15.317 1.876 1.00 37.66 451 TYR A O 1
ATOM 3659 N N . TYR A 1 452 ? 10.984 15.286 0.776 1.00 43.25 452 TYR A N 1
ATOM 3660 C CA . TYR A 1 452 ? 10.527 15.807 -0.514 1.00 43.25 452 TYR A CA 1
ATOM 3661 C C . TYR A 1 452 ? 11.090 15.055 -1.741 1.00 43.25 452 TYR A C 1
ATOM 3663 O O . TYR A 1 452 ? 11.082 15.612 -2.839 1.00 43.25 452 TYR A O 1
ATOM 3671 N N . SER A 1 453 ? 11.621 13.833 -1.601 1.00 49.06 453 SER A N 1
ATOM 3672 C CA . SER A 1 453 ? 12.096 13.058 -2.765 1.00 49.06 453 SER A CA 1
ATOM 3673 C C . SER A 1 453 ? 11.056 12.037 -3.234 1.00 49.06 453 SER A C 1
ATOM 3675 O O . SER A 1 453 ? 10.456 11.330 -2.429 1.00 49.06 453 SER A O 1
ATOM 3677 N N . SER A 1 454 ? 10.794 11.991 -4.544 1.00 64.56 454 SER A N 1
ATOM 3678 C CA . SER A 1 454 ? 9.899 10.998 -5.135 1.00 64.56 454 SER A CA 1
ATOM 3679 C C . SER A 1 454 ? 10.641 9.685 -5.381 1.00 64.56 454 SER A C 1
ATOM 3681 O O . SER A 1 454 ? 11.735 9.687 -5.941 1.00 64.56 454 SER A O 1
ATOM 3683 N N . ASN A 1 455 ? 10.011 8.549 -5.065 1.00 77.19 455 ASN A N 1
ATOM 3684 C CA . ASN A 1 455 ? 10.517 7.222 -5.456 1.00 77.19 455 ASN A CA 1
ATOM 3685 C C . ASN A 1 455 ? 10.348 6.941 -6.962 1.00 77.19 455 ASN A C 1
ATOM 3687 O O . ASN A 1 455 ? 10.732 5.882 -7.452 1.00 77.19 455 ASN A O 1
ATOM 3691 N N . GLU A 1 456 ? 9.797 7.889 -7.715 1.00 85.25 456 GLU A N 1
ATOM 3692 C CA . GLU A 1 456 ? 9.494 7.764 -9.133 1.00 85.25 456 GLU A CA 1
ATOM 3693 C C . GLU A 1 456 ? 10.371 8.703 -9.974 1.00 85.25 456 GLU A C 1
ATOM 3695 O O . GLU A 1 456 ? 10.598 9.857 -9.598 1.00 85.25 456 GLU A O 1
ATOM 3700 N N . ASP A 1 457 ? 10.803 8.215 -11.138 1.00 89.81 457 ASP A N 1
ATOM 3701 C CA . ASP A 1 457 ? 11.507 8.968 -12.177 1.00 89.81 457 ASP A CA 1
ATOM 3702 C C . ASP A 1 457 ? 10.696 8.995 -13.480 1.00 89.81 457 ASP A C 1
ATOM 3704 O O . ASP A 1 457 ? 10.102 8.002 -13.889 1.00 89.81 457 ASP A O 1
ATOM 3708 N N . PHE A 1 458 ? 10.741 10.106 -14.202 1.00 92.62 458 PHE A N 1
ATOM 3709 C CA . PHE A 1 458 ? 10.241 10.265 -15.559 1.00 92.62 458 PHE A CA 1
ATOM 3710 C C . PHE A 1 458 ? 11.356 10.068 -16.585 1.00 92.62 458 PHE A C 1
ATOM 3712 O O . PHE A 1 458 ? 12.472 10.578 -16.429 1.00 92.62 458 PHE A O 1
ATOM 3719 N N . LYS A 1 459 ? 11.044 9.348 -17.666 1.00 94.56 459 LYS A N 1
ATOM 3720 C CA . LYS A 1 459 ? 11.980 9.057 -18.754 1.00 94.56 459 LYS A CA 1
ATOM 3721 C C . LYS A 1 459 ? 11.273 8.931 -20.105 1.00 94.56 459 LYS A C 1
ATOM 3723 O O . LYS A 1 459 ? 10.081 8.643 -20.177 1.00 94.56 459 LYS A O 1
ATOM 3728 N N . PHE A 1 460 ? 12.043 9.082 -21.183 1.00 96.56 460 PHE A N 1
ATOM 3729 C CA . PHE A 1 460 ? 11.627 8.716 -22.533 1.00 96.56 460 PHE A CA 1
ATOM 3730 C C . PHE A 1 460 ? 12.405 7.511 -23.068 1.00 96.56 460 PHE A C 1
ATOM 3732 O O . PHE A 1 460 ? 13.630 7.436 -22.949 1.00 96.56 460 PHE A O 1
ATOM 3739 N N . TYR A 1 461 ? 11.691 6.619 -23.748 1.00 97.25 461 TYR A N 1
ATOM 3740 C CA . TYR A 1 461 ? 12.267 5.640 -24.670 1.00 97.25 461 TYR A CA 1
ATOM 3741 C C . TYR A 1 461 ? 11.813 5.940 -26.100 1.00 97.25 461 TYR A C 1
ATOM 3743 O O . TYR A 1 461 ? 10.794 6.598 -26.309 1.00 97.25 461 TYR A O 1
ATOM 3751 N N . ALA A 1 462 ? 12.554 5.444 -27.088 1.00 97.62 462 ALA A N 1
ATOM 3752 C CA . ALA A 1 462 ? 12.190 5.541 -28.497 1.00 97.62 462 ALA A CA 1
ATOM 3753 C C . ALA A 1 462 ? 12.034 4.143 -29.103 1.00 97.62 462 ALA A C 1
ATOM 3755 O O . ALA A 1 462 ? 12.941 3.318 -29.016 1.00 97.62 462 ALA A O 1
ATOM 3756 N N . LEU A 1 463 ? 10.895 3.870 -29.731 1.00 98.00 463 LEU A N 1
ATOM 3757 C CA . LEU A 1 463 ? 10.646 2.646 -30.484 1.00 98.00 463 LEU A CA 1
ATOM 3758 C C . LEU A 1 463 ? 10.735 2.968 -31.976 1.00 98.00 463 LEU A C 1
ATOM 3760 O O . LEU A 1 463 ? 9.952 3.773 -32.481 1.00 98.00 463 LEU A O 1
ATOM 3764 N N . LEU A 1 464 ? 11.679 2.349 -32.681 1.00 97.56 464 LEU A N 1
ATOM 3765 C CA . LEU A 1 464 ? 11.872 2.564 -34.115 1.00 97.56 464 LEU A CA 1
ATOM 3766 C C . LEU A 1 464 ? 11.499 1.316 -34.904 1.00 97.56 464 LEU A C 1
ATOM 3768 O O . LEU A 1 464 ? 11.861 0.200 -34.527 1.00 97.56 464 LEU A O 1
ATOM 3772 N N . LYS A 1 465 ? 10.803 1.521 -36.020 1.00 96.69 465 LYS A N 1
ATOM 3773 C CA . LYS A 1 465 ? 10.465 0.476 -36.980 1.00 96.69 465 LYS A CA 1
ATOM 3774 C C . LYS A 1 465 ? 11.640 0.234 -37.925 1.00 96.69 465 LYS A C 1
ATOM 3776 O O . LYS A 1 465 ? 12.118 1.153 -38.592 1.00 96.69 465 LYS A O 1
ATOM 3781 N N . ASN A 1 466 ? 12.077 -1.013 -38.004 1.00 92.75 466 ASN A N 1
ATOM 3782 C CA . ASN A 1 466 ? 13.120 -1.476 -38.907 1.00 92.75 466 ASN A CA 1
ATOM 3783 C C . ASN A 1 466 ? 12.564 -1.670 -40.330 1.00 92.75 466 ASN A C 1
ATOM 3785 O O . ASN A 1 466 ? 11.354 -1.748 -40.556 1.00 92.75 466 ASN A O 1
ATOM 3789 N N . THR A 1 467 ? 13.457 -1.779 -41.315 1.00 89.44 467 THR A N 1
ATOM 3790 C CA . THR A 1 467 ? 13.088 -1.962 -42.731 1.00 89.44 467 THR A CA 1
ATOM 3791 C C . THR A 1 467 ? 12.373 -3.284 -43.010 1.00 89.44 467 THR A C 1
ATOM 3793 O O . THR A 1 467 ? 11.583 -3.358 -43.947 1.00 89.44 467 THR A O 1
ATOM 3796 N N . ASP A 1 468 ? 12.619 -4.312 -42.197 1.00 91.31 468 ASP A N 1
ATOM 3797 C CA . ASP A 1 468 ? 11.947 -5.615 -42.255 1.00 91.31 468 ASP A CA 1
ATOM 3798 C C . ASP A 1 468 ? 10.577 -5.628 -41.546 1.00 91.31 468 ASP A C 1
ATOM 3800 O O . ASP A 1 468 ? 9.883 -6.644 -41.549 1.00 91.31 468 ASP A O 1
ATOM 3804 N N . GLY A 1 469 ? 10.171 -4.496 -40.961 1.00 90.31 469 GLY A N 1
ATOM 3805 C CA . GLY A 1 469 ? 8.915 -4.334 -40.237 1.00 90.31 469 GLY A CA 1
ATOM 3806 C C . GLY A 1 469 ? 8.967 -4.718 -38.758 1.00 90.31 469 GLY A C 1
ATOM 3807 O O . GLY A 1 469 ? 7.962 -4.513 -38.079 1.00 90.31 469 GLY A O 1
ATOM 3808 N N . SER A 1 470 ? 10.098 -5.225 -38.255 1.00 93.88 470 SER A N 1
ATOM 3809 C CA . SER A 1 470 ? 10.320 -5.435 -36.818 1.00 93.88 470 SER A CA 1
ATOM 3810 C C . SER A 1 470 ? 10.552 -4.109 -36.085 1.00 93.88 470 SER A C 1
ATOM 3812 O O . SER A 1 470 ? 10.721 -3.063 -36.716 1.00 93.88 470 SER A O 1
ATOM 3814 N N . TYR A 1 471 ? 10.565 -4.136 -34.752 1.00 96.38 471 TYR A N 1
ATOM 3815 C CA . TYR A 1 471 ? 10.786 -2.948 -33.932 1.00 96.38 471 TYR A CA 1
ATOM 3816 C C . TYR A 1 471 ? 12.002 -3.098 -33.023 1.00 96.38 471 TYR A C 1
ATOM 3818 O O . TYR A 1 471 ? 12.296 -4.174 -32.504 1.00 96.38 471 TYR A O 1
ATOM 3826 N N . THR A 1 472 ? 12.692 -1.981 -32.802 1.00 95.19 472 THR A N 1
ATOM 3827 C CA . THR A 1 472 ? 13.815 -1.892 -31.869 1.00 95.19 472 THR A CA 1
ATOM 3828 C C . THR A 1 472 ? 13.546 -0.796 -30.843 1.00 95.19 472 THR A C 1
ATOM 3830 O O . THR A 1 472 ? 13.262 0.346 -31.209 1.00 95.19 472 THR A O 1
ATOM 3833 N N . LEU A 1 473 ? 13.643 -1.142 -29.556 1.00 97.19 473 LEU A N 1
ATOM 3834 C CA . LEU A 1 473 ? 13.513 -0.202 -28.443 1.00 97.19 473 LEU A CA 1
ATOM 3835 C C . LEU A 1 473 ? 14.877 0.402 -28.083 1.00 97.19 473 LEU A C 1
ATOM 3837 O O . LEU A 1 473 ? 15.864 -0.318 -27.907 1.00 97.19 473 LEU A O 1
ATOM 3841 N N . TYR A 1 474 ? 14.909 1.718 -27.918 1.00 95.25 474 TYR A N 1
ATOM 3842 C CA . TYR A 1 474 ? 16.089 2.498 -27.576 1.00 95.25 474 TYR A CA 1
ATOM 3843 C C . TYR A 1 474 ? 15.859 3.333 -26.316 1.00 95.25 474 TYR A C 1
ATOM 3845 O O . TYR A 1 474 ? 14.800 3.926 -26.124 1.00 95.25 474 TYR A O 1
ATOM 3853 N N . ASP A 1 475 ? 16.888 3.406 -25.479 1.00 92.69 475 ASP A N 1
ATOM 3854 C CA . ASP A 1 475 ? 17.042 4.414 -24.438 1.00 92.69 475 ASP A CA 1
ATOM 3855 C C . ASP A 1 475 ? 17.446 5.739 -25.100 1.00 92.69 475 ASP A C 1
ATOM 3857 O O . ASP A 1 475 ? 18.447 5.790 -25.827 1.00 92.69 475 ASP A O 1
ATOM 3861 N N . TRP A 1 476 ? 16.659 6.793 -24.874 1.00 94.38 476 TRP A N 1
ATOM 3862 C CA . TRP A 1 476 ? 16.912 8.118 -25.428 1.00 94.38 476 TRP A CA 1
ATOM 3863 C C . TRP A 1 476 ? 17.683 8.980 -24.428 1.00 94.38 476 TRP A C 1
ATOM 3865 O O . TRP A 1 476 ? 17.118 9.784 -23.689 1.00 94.38 476 TRP A O 1
ATOM 3875 N N . TYR A 1 477 ? 19.010 8.840 -24.431 1.00 88.81 477 TYR A N 1
ATOM 3876 C CA . TYR A 1 477 ? 19.884 9.470 -23.435 1.00 88.81 477 TYR A CA 1
ATOM 3877 C C . TYR A 1 477 ? 20.052 10.987 -23.597 1.00 88.81 477 TYR A C 1
ATOM 3879 O O . TYR A 1 477 ? 20.756 11.605 -22.795 1.00 88.81 477 TYR A O 1
ATOM 3887 N N . TYR A 1 478 ? 19.423 11.599 -24.611 1.00 88.69 478 TYR A N 1
ATOM 3888 C CA . TYR A 1 478 ? 19.288 13.057 -24.685 1.00 88.69 478 TYR A CA 1
ATOM 3889 C C . TYR A 1 478 ? 18.610 13.602 -23.420 1.00 88.69 478 TYR A C 1
ATOM 3891 O O . TYR A 1 478 ? 19.008 14.644 -22.901 1.00 88.69 478 TYR A O 1
ATOM 3899 N N . PHE A 1 479 ? 17.642 12.850 -22.884 1.00 87.38 479 PHE A N 1
ATOM 3900 C CA . PHE A 1 479 ? 17.027 13.113 -21.592 1.00 87.38 479 PHE A CA 1
ATOM 3901 C C . PHE A 1 479 ? 17.571 12.138 -20.544 1.00 87.38 479 PHE A C 1
ATOM 3903 O O . PHE A 1 479 ? 17.493 10.918 -20.690 1.00 87.38 479 PHE A O 1
ATOM 3910 N N . LYS A 1 480 ? 18.119 12.681 -19.455 1.00 86.00 480 LYS A N 1
ATOM 3911 C CA . LYS A 1 480 ? 18.394 11.892 -18.247 1.00 86.00 480 LYS A CA 1
ATOM 3912 C C . LYS A 1 480 ? 17.066 11.544 -17.555 1.00 86.00 480 LYS A C 1
ATOM 3914 O O . LYS A 1 480 ? 16.100 12.274 -17.768 1.00 86.00 480 LYS A O 1
ATOM 3919 N N . PRO A 1 481 ? 17.005 10.481 -16.731 1.00 88.06 481 PRO A N 1
ATOM 3920 C CA . PRO A 1 481 ? 15.891 10.295 -15.803 1.00 88.06 481 PRO A CA 1
ATOM 3921 C C . PRO A 1 481 ? 15.716 11.539 -14.920 1.00 88.06 481 PRO A C 1
ATOM 3923 O O . PRO A 1 481 ? 16.710 12.150 -14.515 1.00 88.06 481 PRO A O 1
ATOM 3926 N N . LEU A 1 482 ? 14.470 11.929 -14.662 1.00 88.06 482 LEU A N 1
ATOM 3927 C CA . LEU A 1 482 ? 14.114 13.128 -13.900 1.00 88.06 482 LEU A CA 1
ATOM 3928 C C . LEU A 1 482 ? 13.170 12.750 -12.765 1.00 88.06 482 LEU A C 1
ATOM 3930 O O . LEU A 1 482 ? 12.201 12.054 -13.024 1.00 88.06 482 LEU A O 1
ATOM 3934 N N . SER A 1 483 ? 13.380 13.246 -11.548 1.00 86.25 483 SER A N 1
ATOM 3935 C CA . SER A 1 483 ? 12.466 12.959 -10.434 1.00 86.25 483 SER A CA 1
ATOM 3936 C C . SER A 1 483 ? 11.027 13.373 -10.766 1.00 86.25 483 SER A C 1
ATOM 3938 O O . SER A 1 483 ? 10.785 14.488 -11.238 1.00 86.25 483 SER A O 1
ATOM 3940 N N . TYR A 1 484 ? 10.074 12.476 -10.520 1.00 82.12 484 TYR A N 1
ATOM 3941 C CA . TYR A 1 484 ? 8.669 12.621 -10.883 1.00 82.12 484 TYR A CA 1
ATOM 3942 C C . TYR A 1 484 ? 7.760 12.523 -9.664 1.00 82.12 484 TYR A C 1
ATOM 3944 O O . TYR A 1 484 ? 7.798 11.543 -8.936 1.00 82.12 484 TYR A O 1
ATOM 3952 N N . TRP A 1 485 ? 6.891 13.510 -9.464 1.00 74.69 485 TRP A N 1
ATOM 3953 C CA . TRP A 1 485 ? 5.952 13.494 -8.343 1.00 74.69 485 TRP A CA 1
ATOM 3954 C C . TRP A 1 485 ? 4.598 12.957 -8.785 1.00 74.69 485 TRP A C 1
ATOM 3956 O O . TRP A 1 485 ? 4.111 13.282 -9.871 1.00 74.69 485 TRP A O 1
ATOM 3966 N N . SER A 1 486 ? 3.975 12.156 -7.923 1.00 67.69 486 SER A N 1
ATOM 3967 C CA . SER A 1 486 ? 2.794 11.361 -8.261 1.00 67.69 486 SER A CA 1
ATOM 3968 C C . SER A 1 486 ? 1.595 12.172 -8.753 1.00 67.69 486 SER A C 1
ATOM 3970 O O . SER A 1 486 ? 0.858 11.698 -9.622 1.00 67.69 486 SER A O 1
ATOM 3972 N N . ASN A 1 487 ? 1.466 13.410 -8.275 1.00 69.38 487 ASN A N 1
ATOM 3973 C CA . ASN A 1 487 ? 0.395 14.344 -8.607 1.00 69.38 487 ASN A CA 1
ATOM 3974 C C . ASN A 1 487 ? 0.560 15.064 -9.960 1.00 69.38 487 ASN A C 1
ATOM 3976 O O . ASN A 1 487 ? -0.368 15.752 -10.391 1.00 69.38 487 ASN A O 1
ATOM 3980 N N . TYR A 1 488 ? 1.704 14.940 -10.641 1.00 77.69 488 TYR A N 1
ATOM 3981 C CA . TYR A 1 488 ? 1.871 15.508 -11.980 1.00 77.69 488 TYR A CA 1
ATOM 3982 C C . TYR A 1 488 ? 1.214 14.639 -13.062 1.00 77.69 488 TYR A C 1
ATOM 3984 O O . TYR A 1 488 ? 1.028 13.431 -12.906 1.00 77.69 488 TYR A O 1
ATOM 3992 N N . SER A 1 489 ? 0.876 15.275 -14.188 1.00 86.69 489 SER A N 1
ATOM 3993 C CA . SER A 1 489 ? 0.443 14.596 -15.414 1.00 86.69 489 SER A CA 1
ATOM 3994 C C . SER A 1 489 ? 1.651 14.183 -16.254 1.00 86.69 489 SER A C 1
ATOM 3996 O O . SER A 1 489 ? 2.517 15.016 -16.551 1.00 86.69 489 SER A O 1
ATOM 3998 N N . LEU A 1 490 ? 1.678 12.920 -16.698 1.00 91.69 490 LEU A N 1
ATOM 3999 C CA . LEU A 1 490 ? 2.731 12.390 -17.569 1.00 91.69 490 LEU A CA 1
ATOM 4000 C C . LEU A 1 490 ? 2.854 13.202 -18.859 1.00 91.69 490 LEU A C 1
ATOM 4002 O O . LEU A 1 490 ? 3.961 13.532 -19.278 1.00 91.69 490 LEU A O 1
ATOM 4006 N N . LEU A 1 491 ? 1.723 13.531 -19.487 1.00 92.25 491 LEU A N 1
ATOM 4007 C CA . LEU A 1 491 ? 1.708 14.237 -20.768 1.00 92.25 491 LEU A CA 1
ATOM 4008 C C . LEU A 1 491 ? 2.126 15.702 -20.609 1.00 92.25 491 LEU A C 1
ATOM 4010 O O . LEU A 1 491 ? 2.853 16.218 -21.457 1.00 92.25 491 LEU A O 1
ATOM 4014 N N . ARG A 1 492 ? 1.790 16.337 -19.480 1.00 90.50 492 ARG A N 1
ATOM 4015 C CA . ARG A 1 492 ? 2.267 17.688 -19.149 1.00 90.50 492 ARG A CA 1
ATOM 4016 C C . ARG A 1 492 ? 3.775 17.721 -18.917 1.00 90.50 492 ARG A C 1
ATOM 4018 O O . ARG A 1 492 ? 4.463 18.668 -19.319 1.00 90.50 492 ARG A O 1
ATOM 4025 N N . CYS A 1 493 ? 4.299 16.685 -18.264 1.00 91.38 493 CYS A N 1
ATOM 4026 C CA . CYS A 1 493 ? 5.734 16.501 -18.088 1.00 91.38 493 CYS A CA 1
ATOM 4027 C C . CYS A 1 493 ? 6.411 16.303 -19.453 1.00 91.38 493 CYS A C 1
ATOM 4029 O O . CYS A 1 493 ? 7.359 17.019 -19.784 1.00 91.38 493 CYS A O 1
ATOM 4031 N N . ALA A 1 494 ? 5.849 15.434 -20.300 1.00 94.19 494 ALA A N 1
ATOM 4032 C CA . ALA A 1 494 ? 6.339 15.216 -21.654 1.00 94.19 494 ALA A CA 1
ATOM 4033 C C . ALA A 1 494 ? 6.348 16.508 -22.490 1.00 94.19 494 ALA A C 1
ATOM 4035 O O . ALA A 1 494 ? 7.370 16.822 -23.098 1.00 94.19 494 ALA A O 1
ATOM 4036 N N . GLU A 1 495 ? 5.273 17.304 -22.456 1.00 94.50 495 GLU A N 1
ATOM 4037 C CA . GLU A 1 495 ? 5.201 18.627 -23.091 1.00 94.50 495 GLU A CA 1
ATOM 4038 C C . GLU A 1 495 ? 6.308 19.550 -22.598 1.00 94.50 495 GLU A C 1
ATOM 4040 O O . GLU A 1 495 ? 7.006 20.170 -23.398 1.00 94.50 495 GLU A O 1
ATOM 4045 N N . THR A 1 496 ? 6.510 19.618 -21.283 1.00 92.31 496 THR A N 1
ATOM 4046 C CA . THR A 1 496 ? 7.512 20.502 -20.684 1.00 92.31 496 THR A CA 1
ATOM 4047 C C . THR A 1 496 ? 8.913 20.228 -21.219 1.00 92.31 496 THR A C 1
ATOM 4049 O O . THR A 1 496 ? 9.659 21.180 -21.436 1.00 92.31 496 THR A O 1
ATOM 4052 N N . HIS A 1 497 ? 9.249 18.968 -21.497 1.00 92.56 497 HIS A N 1
ATOM 4053 C CA . HIS A 1 497 ? 10.551 18.594 -22.044 1.00 92.56 497 HIS A CA 1
ATOM 4054 C C . HIS A 1 497 ? 10.612 18.663 -23.573 1.00 92.56 497 HIS A C 1
ATOM 4056 O O . HIS A 1 497 ? 11.574 19.204 -24.122 1.00 92.56 497 HIS A O 1
ATOM 4062 N N . LEU A 1 498 ? 9.590 18.169 -24.273 1.00 94.06 498 LEU A N 1
ATOM 4063 C CA . LEU A 1 498 ? 9.592 18.091 -25.734 1.00 94.06 498 LEU A CA 1
ATOM 4064 C C . LEU A 1 498 ? 9.378 19.448 -26.410 1.00 94.06 498 LEU A C 1
ATOM 4066 O O . LEU A 1 498 ? 9.927 19.657 -27.491 1.00 94.06 498 LEU A O 1
ATOM 4070 N N . LYS A 1 499 ? 8.675 20.404 -25.785 1.00 92.50 499 LYS A N 1
ATOM 4071 C CA . LYS A 1 499 ? 8.440 21.746 -26.362 1.00 92.50 499 LYS A CA 1
ATOM 4072 C C . LYS A 1 499 ? 9.717 22.554 -26.612 1.00 92.50 499 LYS A C 1
ATOM 4074 O O . LYS A 1 499 ? 9.697 23.550 -27.326 1.00 92.50 499 LYS A O 1
ATOM 4079 N N . HIS A 1 500 ? 10.829 22.171 -25.982 1.00 90.06 500 HIS A N 1
ATOM 4080 C CA . HIS A 1 500 ? 12.121 22.829 -26.180 1.00 90.06 500 HIS A CA 1
ATOM 4081 C C . HIS A 1 500 ? 12.793 22.442 -27.501 1.00 90.06 500 HIS A C 1
ATOM 4083 O O . HIS A 1 500 ? 13.681 23.159 -27.957 1.00 90.06 500 HIS A O 1
ATOM 4089 N N . ILE A 1 501 ? 12.386 21.318 -28.095 1.00 93.56 501 ILE A N 1
ATOM 4090 C CA . ILE A 1 501 ? 13.013 20.734 -29.287 1.00 93.56 501 ILE A CA 1
ATOM 4091 C C . ILE A 1 501 ? 12.000 20.322 -30.366 1.00 93.56 501 ILE A C 1
ATOM 4093 O O . ILE A 1 501 ? 12.405 19.834 -31.414 1.00 93.56 501 ILE A O 1
ATOM 4097 N N . SER A 1 502 ? 10.702 20.508 -30.121 1.00 93.56 502 SER A N 1
ATOM 4098 C CA . SER A 1 502 ? 9.599 20.169 -31.026 1.00 93.56 502 SER A CA 1
ATOM 4099 C C . SER A 1 502 ? 8.399 21.095 -30.795 1.00 93.56 502 SER A C 1
ATOM 4101 O O . SER A 1 502 ? 8.378 21.877 -29.843 1.00 93.56 502 SER A O 1
ATOM 4103 N N . ASN A 1 503 ? 7.367 20.962 -31.627 1.00 91.00 503 ASN A N 1
ATOM 4104 C CA . ASN A 1 503 ? 6.072 21.635 -31.471 1.00 91.00 503 ASN A CA 1
ATOM 4105 C C . ASN A 1 503 ? 5.034 20.842 -30.643 1.00 91.00 503 ASN A C 1
ATOM 4107 O O . ASN A 1 503 ? 3.844 21.149 -30.725 1.00 91.00 503 ASN A O 1
ATOM 4111 N N . PHE A 1 504 ? 5.469 19.834 -29.880 1.00 94.19 504 PHE A N 1
ATOM 4112 C CA . PHE A 1 504 ? 4.587 18.946 -29.123 1.00 94.19 504 PHE A CA 1
ATOM 4113 C C . PHE A 1 504 ? 3.788 19.668 -28.022 1.00 94.19 504 PHE A C 1
ATOM 4115 O O . PHE A 1 504 ? 4.340 20.477 -27.272 1.00 94.19 504 PHE A O 1
ATOM 4122 N N . THR A 1 505 ? 2.513 19.300 -27.876 1.00 92.25 505 THR A N 1
ATOM 4123 C CA . THR A 1 505 ? 1.629 19.667 -26.752 1.00 92.25 505 THR A CA 1
ATOM 4124 C C . THR A 1 505 ? 0.965 18.423 -26.165 1.00 92.25 505 THR A C 1
ATOM 4126 O O . THR A 1 505 ? 0.748 17.462 -26.899 1.00 92.25 505 THR A O 1
ATOM 4129 N N . GLU A 1 506 ? 0.574 18.444 -24.887 1.00 87.94 506 GLU A N 1
ATOM 4130 C CA . GLU A 1 506 ? 0.032 17.263 -24.188 1.00 87.94 506 GLU A CA 1
ATOM 4131 C C . GLU A 1 506 ? -1.212 16.623 -24.839 1.00 87.94 506 GLU A C 1
ATOM 4133 O O . GLU A 1 506 ? -1.433 15.425 -24.680 1.00 87.94 506 GLU A O 1
ATOM 4138 N N . ASP A 1 507 ? -1.969 17.380 -25.639 1.00 86.81 507 ASP A N 1
ATOM 4139 C CA 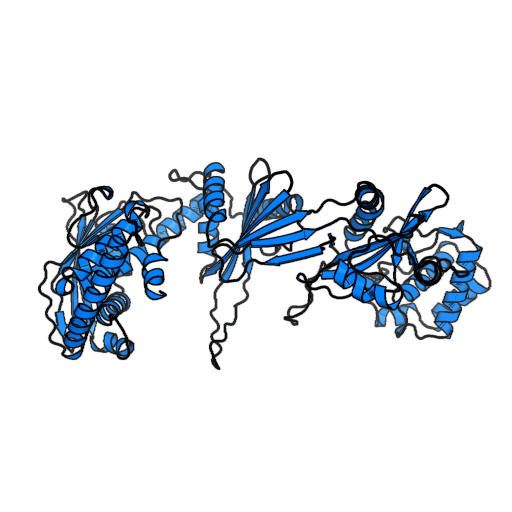. ASP A 1 507 ? -3.155 16.905 -26.369 1.00 86.81 507 ASP A CA 1
ATOM 4140 C C . ASP A 1 507 ? -2.847 16.169 -27.695 1.00 86.81 507 ASP A C 1
ATOM 4142 O O . ASP A 1 507 ? -3.763 15.764 -28.416 1.00 86.81 507 ASP A O 1
ATOM 4146 N N . GLN A 1 508 ? -1.573 16.030 -28.078 1.00 89.31 508 GLN A N 1
ATOM 4147 C CA . GLN A 1 508 ? -1.166 15.444 -29.360 1.00 89.31 508 GLN A CA 1
ATOM 4148 C C . GLN A 1 508 ? -0.686 13.994 -29.218 1.00 89.31 508 GLN A C 1
ATOM 4150 O O . GLN A 1 508 ? 0.038 13.639 -28.295 1.00 89.31 508 GLN A O 1
ATOM 4155 N N . GLU A 1 509 ? -1.003 13.161 -30.211 1.00 90.44 509 GLU A N 1
ATOM 4156 C CA . GLU A 1 509 ? -0.435 11.805 -30.363 1.00 90.44 509 GLU A CA 1
ATOM 4157 C C . GLU A 1 509 ? 0.591 11.725 -31.515 1.00 90.44 509 GLU A C 1
ATOM 4159 O O . GLU A 1 509 ? 1.255 10.705 -31.714 1.00 90.44 509 GLU A O 1
ATOM 4164 N N . ILE A 1 510 ? 0.729 12.805 -32.296 1.00 94.75 510 ILE A N 1
ATOM 4165 C CA . ILE A 1 510 ? 1.611 12.893 -33.467 1.00 94.75 510 ILE A CA 1
ATOM 4166 C C . ILE A 1 510 ? 2.396 14.207 -33.415 1.00 94.75 510 ILE A C 1
ATOM 4168 O O . ILE A 1 510 ? 1.794 15.279 -33.383 1.00 94.75 510 ILE A O 1
ATOM 4172 N N . ILE A 1 511 ? 3.728 14.129 -33.488 1.00 96.06 511 ILE A N 1
ATOM 4173 C CA . ILE A 1 511 ? 4.598 15.297 -33.687 1.00 96.06 511 ILE A CA 1
ATOM 4174 C C . ILE A 1 511 ? 4.836 15.461 -35.184 1.00 96.06 511 ILE A C 1
ATOM 4176 O O . ILE A 1 511 ? 5.604 14.713 -35.792 1.00 96.06 511 ILE A O 1
ATOM 4180 N N . ASN A 1 512 ? 4.185 16.454 -35.786 1.00 94.69 512 ASN A N 1
ATOM 4181 C CA . ASN A 1 512 ? 4.398 16.816 -37.185 1.00 94.69 512 ASN A CA 1
ATOM 4182 C C . ASN A 1 512 ? 5.499 17.885 -37.302 1.00 94.69 512 ASN A C 1
ATOM 4184 O O . ASN A 1 512 ? 5.228 19.053 -37.583 1.00 94.69 512 ASN A O 1
ATOM 4188 N N . ASP A 1 513 ? 6.733 17.475 -37.016 1.00 95.06 513 ASP A N 1
ATOM 4189 C CA . ASP A 1 513 ? 7.942 18.298 -37.093 1.00 95.06 513 ASP A CA 1
ATOM 4190 C C . ASP A 1 513 ? 9.103 17.426 -37.589 1.00 95.06 513 ASP A C 1
ATOM 4192 O O . ASP A 1 513 ? 9.727 16.690 -36.824 1.00 95.06 513 ASP A O 1
ATOM 4196 N N . SER A 1 514 ? 9.375 17.464 -38.896 1.00 93.44 514 SER A N 1
ATOM 4197 C CA . SER A 1 514 ? 10.438 16.648 -39.492 1.00 93.44 514 SER A CA 1
ATOM 4198 C C . SER A 1 514 ? 11.821 17.034 -38.969 1.00 93.44 514 SER A C 1
ATOM 4200 O O . SER A 1 514 ? 12.668 16.165 -38.795 1.00 93.44 514 SER A O 1
ATOM 4202 N N . ALA A 1 515 ? 12.049 18.316 -38.659 1.00 94.62 515 ALA A N 1
ATOM 4203 C CA . ALA A 1 515 ? 13.331 18.775 -38.140 1.00 94.62 515 ALA A CA 1
ATOM 4204 C C . ALA A 1 515 ? 13.598 18.206 -36.743 1.00 94.62 515 ALA A C 1
ATOM 4206 O O . ALA A 1 515 ? 14.737 17.843 -36.446 1.00 94.62 515 ALA A O 1
ATOM 4207 N N . PHE A 1 516 ? 12.569 18.082 -35.905 1.00 95.62 516 PHE A N 1
ATOM 4208 C CA . PHE A 1 516 ? 12.681 17.381 -34.629 1.00 95.62 516 PHE A CA 1
ATOM 4209 C C . PHE A 1 516 ? 13.104 15.916 -34.827 1.00 95.62 516 PHE A C 1
ATOM 4211 O O . PHE A 1 516 ? 14.121 15.480 -34.278 1.00 95.62 516 PHE A O 1
ATOM 4218 N N . TRP A 1 517 ? 12.364 15.161 -35.645 1.00 95.75 517 TRP A N 1
ATOM 4219 C CA . TRP A 1 517 ? 12.655 13.741 -35.856 1.00 95.75 517 TRP A CA 1
ATOM 4220 C C . TRP A 1 517 ? 14.046 13.531 -36.459 1.00 95.75 517 TRP A C 1
ATOM 4222 O O . TRP A 1 517 ? 14.816 12.726 -35.936 1.00 95.75 517 TRP A O 1
ATOM 4232 N N . ASP A 1 518 ? 14.413 14.300 -37.485 1.00 94.44 518 ASP A N 1
ATOM 4233 C CA . ASP A 1 518 ? 15.698 14.179 -38.178 1.00 94.44 518 ASP A CA 1
ATOM 4234 C C . ASP A 1 518 ? 16.892 14.533 -37.287 1.00 94.44 518 ASP A C 1
ATOM 4236 O O . ASP A 1 518 ? 17.939 13.895 -37.389 1.00 94.44 518 ASP A O 1
ATOM 4240 N N . ASN A 1 519 ? 16.754 15.518 -36.391 1.00 93.69 519 ASN A N 1
ATOM 4241 C CA . ASN A 1 519 ? 17.871 15.989 -35.570 1.00 93.69 519 ASN A CA 1
ATOM 4242 C C . ASN A 1 519 ? 18.015 15.268 -34.229 1.00 93.69 519 ASN A C 1
ATOM 4244 O O . ASN A 1 519 ? 19.131 15.216 -33.712 1.00 93.69 519 ASN A O 1
ATOM 4248 N N . TYR A 1 520 ? 16.939 14.714 -33.664 1.00 94.19 520 TYR A N 1
ATOM 4249 C CA . TYR A 1 520 ? 16.965 14.174 -32.299 1.00 94.19 520 TYR A CA 1
ATOM 4250 C C . TYR A 1 520 ? 16.686 12.672 -32.201 1.00 94.19 520 TYR A C 1
ATOM 4252 O O . TYR A 1 520 ? 17.089 12.058 -31.212 1.00 94.19 520 TYR A O 1
ATOM 4260 N N . ILE A 1 521 ? 16.057 12.072 -33.218 1.00 94.94 521 ILE A N 1
ATOM 4261 C CA . ILE A 1 521 ? 15.703 10.645 -33.229 1.00 94.94 521 ILE A CA 1
ATOM 4262 C C . ILE A 1 521 ? 16.411 9.910 -34.370 1.00 94.94 521 ILE A C 1
ATOM 4264 O O . ILE A 1 521 ? 17.111 8.928 -34.135 1.00 94.94 521 ILE A O 1
ATOM 4268 N N . PHE A 1 522 ? 16.283 10.393 -35.608 1.00 94.62 522 PHE A N 1
ATOM 4269 C CA . PHE A 1 522 ? 16.851 9.752 -36.794 1.00 94.62 522 PHE A CA 1
ATOM 4270 C C . PHE A 1 522 ? 18.281 10.172 -37.116 1.00 94.62 522 PHE A C 1
ATOM 4272 O O . PHE A 1 522 ? 18.890 9.597 -38.021 1.00 94.62 522 PHE A O 1
ATOM 4279 N N . LYS A 1 523 ? 18.840 11.132 -36.375 1.00 92.38 523 LYS A N 1
ATOM 4280 C CA . LYS A 1 523 ? 20.199 11.614 -36.600 1.00 92.38 523 LYS A CA 1
ATOM 4281 C C . LYS A 1 523 ? 21.199 10.471 -36.447 1.00 92.38 523 LYS A C 1
ATOM 4283 O O . LYS A 1 523 ? 21.364 9.911 -35.360 1.00 92.38 523 LYS A O 1
ATOM 4288 N N . ARG A 1 524 ? 21.868 10.135 -37.550 1.00 86.69 524 ARG A N 1
ATOM 4289 C CA . ARG A 1 524 ? 22.903 9.101 -37.613 1.00 86.69 524 ARG A CA 1
ATOM 4290 C C . ARG A 1 524 ? 24.264 9.729 -37.884 1.00 86.69 524 ARG A C 1
ATOM 4292 O O . ARG A 1 524 ? 24.418 10.506 -38.824 1.00 86.69 524 ARG A O 1
ATOM 4299 N N . SER A 1 525 ? 25.252 9.340 -37.093 1.00 85.62 525 SER A N 1
ATOM 4300 C CA . SER A 1 525 ? 26.675 9.537 -37.361 1.00 85.62 525 SER A CA 1
ATOM 4301 C C . SER A 1 525 ? 27.318 8.215 -37.788 1.00 85.62 525 SER A C 1
ATOM 4303 O O . SER A 1 525 ? 26.666 7.173 -37.861 1.00 85.62 525 SER A O 1
ATOM 4305 N N . ALA A 1 526 ? 28.625 8.232 -38.067 1.00 82.38 526 ALA A N 1
ATOM 4306 C CA . ALA A 1 526 ? 29.373 7.027 -38.435 1.00 82.38 526 ALA A CA 1
ATOM 4307 C C . ALA A 1 526 ? 29.339 5.922 -37.354 1.00 82.38 526 ALA A C 1
ATOM 4309 O O . ALA A 1 526 ? 29.586 4.762 -37.666 1.00 82.38 526 ALA A O 1
ATOM 4310 N N . ARG A 1 527 ? 29.018 6.275 -36.100 1.00 78.56 527 ARG A N 1
ATOM 4311 C CA . ARG A 1 527 ? 28.900 5.361 -34.949 1.00 78.56 527 ARG A CA 1
ATOM 4312 C C . ARG A 1 527 ? 27.491 4.784 -34.730 1.00 78.56 527 ARG A C 1
ATOM 4314 O O . ARG A 1 527 ? 27.316 3.985 -33.810 1.00 78.56 527 ARG A O 1
ATOM 4321 N N . GLY A 1 528 ? 26.506 5.191 -35.534 1.00 83.44 528 GLY A N 1
ATOM 4322 C CA . GLY A 1 528 ? 25.092 4.841 -35.369 1.00 83.44 528 GLY A CA 1
ATOM 4323 C C . GLY A 1 528 ? 24.230 6.055 -35.013 1.00 83.44 528 GLY A C 1
ATOM 4324 O O . GLY A 1 528 ? 24.500 7.166 -35.460 1.00 83.44 528 GLY A O 1
ATOM 4325 N N . TYR A 1 529 ? 23.167 5.852 -34.233 1.00 86.38 529 TYR A N 1
ATOM 4326 C CA . TYR A 1 529 ? 22.280 6.940 -33.805 1.00 86.38 529 TYR A CA 1
ATOM 4327 C C . TYR A 1 529 ? 22.934 7.843 -32.751 1.00 86.38 529 TYR A C 1
ATOM 4329 O O . TYR A 1 529 ? 23.524 7.360 -31.789 1.00 86.38 529 TYR A O 1
ATOM 4337 N N . ASP A 1 530 ? 22.780 9.159 -32.904 1.00 85.69 530 ASP A N 1
ATOM 4338 C CA . ASP A 1 530 ? 23.498 10.159 -32.100 1.00 85.69 530 ASP A CA 1
ATOM 4339 C C . ASP A 1 530 ? 23.047 10.270 -30.642 1.00 85.69 530 ASP A C 1
ATOM 4341 O O . ASP A 1 530 ? 23.831 10.754 -29.822 1.00 85.69 530 ASP A O 1
ATOM 4345 N N . TYR A 1 531 ? 21.811 9.867 -30.330 1.00 89.69 531 TYR A N 1
ATOM 4346 C CA . TYR A 1 531 ? 21.186 10.020 -29.006 1.00 89.69 531 TYR A CA 1
ATOM 4347 C C . TYR A 1 531 ? 20.501 8.751 -28.488 1.00 89.69 531 TYR A C 1
ATOM 4349 O O . TYR A 1 531 ? 19.850 8.784 -27.443 1.00 89.69 531 TYR A O 1
ATOM 4357 N N . LEU A 1 532 ? 20.610 7.644 -29.224 1.00 92.25 532 LEU A N 1
ATOM 4358 C CA . LEU A 1 532 ? 19.872 6.419 -28.945 1.00 92.25 532 LEU A CA 1
ATOM 4359 C C . LEU A 1 532 ? 20.832 5.274 -28.650 1.00 92.25 532 LEU A C 1
ATOM 4361 O O . LEU A 1 532 ? 21.777 5.026 -29.394 1.00 92.25 532 LEU A O 1
ATOM 4365 N N . THR A 1 533 ? 20.565 4.536 -27.578 1.00 89.44 533 THR A N 1
ATOM 4366 C CA . THR A 1 533 ? 21.259 3.281 -27.267 1.00 89.44 533 THR A CA 1
ATOM 4367 C C . THR A 1 533 ? 20.237 2.166 -27.157 1.00 89.44 533 THR A C 1
ATOM 4369 O O . THR A 1 533 ? 19.243 2.307 -26.455 1.00 89.44 533 THR A O 1
ATOM 4372 N N . GLN A 1 534 ? 20.453 1.058 -27.862 1.00 91.69 534 GLN A N 1
ATOM 4373 C CA . GLN A 1 534 ? 19.496 -0.047 -27.874 1.00 91.69 534 GLN A CA 1
ATOM 4374 C C . GLN A 1 534 ? 19.305 -0.628 -26.464 1.00 91.69 534 GLN A C 1
ATOM 4376 O O . GLN A 1 534 ? 20.280 -0.889 -25.754 1.00 91.69 534 GLN A O 1
ATOM 4381 N N . VAL A 1 535 ? 18.048 -0.851 -26.074 1.00 91.44 535 VAL A N 1
ATOM 4382 C CA . VAL A 1 535 ? 17.701 -1.516 -24.813 1.00 91.44 535 VAL A CA 1
ATOM 4383 C C . VAL A 1 535 ? 17.913 -3.018 -24.976 1.00 91.44 535 VAL A C 1
ATOM 4385 O O . VAL A 1 535 ? 17.261 -3.662 -25.800 1.00 91.44 535 VAL A O 1
ATOM 4388 N N . ILE A 1 536 ? 18.828 -3.574 -24.184 1.00 89.25 536 ILE A N 1
ATOM 4389 C CA . ILE A 1 536 ? 19.201 -4.992 -24.216 1.00 89.25 536 ILE A CA 1
ATOM 4390 C C . ILE A 1 536 ? 19.229 -5.570 -22.800 1.00 89.25 536 ILE A C 1
ATOM 4392 O O . ILE A 1 536 ? 19.540 -4.867 -21.839 1.00 89.25 536 ILE A O 1
ATOM 4396 N N . SER A 1 537 ? 18.939 -6.861 -22.696 1.00 86.00 537 SER A N 1
ATOM 4397 C CA . SER A 1 537 ? 19.096 -7.653 -21.470 1.00 86.00 537 SER A CA 1
ATOM 4398 C C . SER A 1 537 ? 20.502 -8.253 -21.342 1.00 86.00 537 SER A C 1
ATOM 4400 O O . SER A 1 537 ? 21.292 -8.210 -22.282 1.00 86.00 537 SER A O 1
ATOM 4402 N N . ALA A 1 538 ? 20.818 -8.858 -20.194 1.00 83.25 538 ALA A N 1
ATOM 4403 C CA . ALA A 1 538 ? 22.133 -9.447 -19.906 1.00 83.25 538 ALA A CA 1
ATOM 4404 C C . ALA A 1 538 ? 22.646 -10.460 -20.957 1.00 83.25 538 ALA A C 1
ATOM 4406 O O . ALA A 1 538 ? 23.854 -10.553 -21.187 1.00 83.25 538 ALA A O 1
ATOM 4407 N N . ASN A 1 539 ? 21.732 -11.173 -21.623 1.00 87.44 539 ASN A N 1
ATOM 4408 C CA . ASN A 1 539 ? 22.023 -12.204 -22.630 1.00 87.44 539 ASN A CA 1
ATOM 4409 C C . ASN A 1 539 ? 21.778 -11.708 -24.067 1.00 87.44 539 ASN A C 1
ATOM 4411 O O . ASN A 1 539 ? 21.320 -12.469 -24.913 1.00 87.44 539 ASN A O 1
ATOM 4415 N N . GLU A 1 540 ? 21.944 -10.411 -24.314 1.00 90.50 540 GLU A N 1
ATOM 4416 C CA . GLU A 1 540 ? 21.818 -9.813 -25.641 1.00 90.50 540 GLU A CA 1
ATOM 4417 C C . GLU A 1 540 ? 22.998 -8.862 -25.877 1.00 90.50 540 GLU A C 1
ATOM 4419 O O . GLU A 1 540 ? 23.393 -8.117 -24.982 1.00 90.50 540 GLU A O 1
ATOM 4424 N N . SER A 1 541 ? 23.541 -8.849 -27.095 1.00 91.62 541 SER A N 1
ATOM 4425 C CA . SER A 1 541 ? 24.570 -7.894 -27.530 1.00 91.62 541 SER A CA 1
ATOM 4426 C C . SER A 1 541 ? 24.001 -6.908 -28.548 1.00 91.62 541 SER A C 1
ATOM 4428 O O . SER A 1 541 ? 23.117 -7.248 -29.333 1.00 91.62 541 SER A O 1
ATOM 4430 N N . ILE A 1 542 ? 24.557 -5.695 -28.588 1.00 91.94 542 ILE A N 1
ATOM 4431 C CA . ILE A 1 542 ? 24.269 -4.746 -29.672 1.00 91.94 542 ILE A CA 1
ATOM 4432 C C . ILE A 1 542 ? 25.068 -5.184 -30.896 1.00 91.94 542 ILE A C 1
ATOM 4434 O O . ILE A 1 542 ? 26.287 -5.352 -30.806 1.00 91.94 542 ILE A O 1
ATOM 4438 N N . ALA A 1 543 ? 24.385 -5.367 -32.022 1.00 91.12 543 ALA A N 1
ATOM 4439 C CA . ALA A 1 543 ? 25.017 -5.733 -33.279 1.00 91.12 543 ALA A CA 1
ATOM 4440 C C . ALA A 1 543 ? 25.465 -4.479 -34.041 1.00 91.12 543 ALA A C 1
ATOM 4442 O O . ALA A 1 543 ? 24.668 -3.566 -34.237 1.00 91.12 543 ALA A O 1
ATOM 4443 N N . LEU A 1 544 ? 26.721 -4.450 -34.487 1.00 91.56 544 LEU A N 1
ATOM 4444 C CA . LEU A 1 544 ? 27.295 -3.366 -35.290 1.00 91.56 544 LEU A CA 1
ATOM 4445 C C . LEU A 1 544 ? 28.005 -3.942 -36.511 1.00 91.56 544 LEU A C 1
ATOM 4447 O O . LEU A 1 544 ? 28.664 -4.980 -36.413 1.00 91.56 544 LEU A O 1
ATOM 4451 N N . SER A 1 545 ? 27.918 -3.252 -37.643 1.00 92.19 545 SER A N 1
ATOM 4452 C CA . SER A 1 545 ? 28.802 -3.532 -38.771 1.00 92.19 545 SER A CA 1
ATOM 4453 C C . SER A 1 545 ? 30.251 -3.234 -38.388 1.00 92.19 545 SER A C 1
ATOM 4455 O O . SER A 1 545 ? 30.540 -2.430 -37.492 1.00 92.19 545 SER A O 1
ATOM 4457 N N . LYS A 1 546 ? 31.200 -3.829 -39.115 1.00 91.81 546 LYS A N 1
ATOM 4458 C CA . LYS A 1 546 ? 32.626 -3.544 -38.907 1.00 91.81 546 LYS A CA 1
ATOM 4459 C C . LYS A 1 546 ? 32.956 -2.042 -38.962 1.00 91.81 546 LYS A C 1
ATOM 4461 O O . LYS A 1 546 ? 33.718 -1.565 -38.125 1.00 91.81 546 LYS A O 1
ATOM 4466 N N . SER A 1 547 ? 32.365 -1.300 -39.899 1.00 91.94 547 SER A N 1
ATOM 4467 C CA . SER A 1 547 ? 32.578 0.147 -40.034 1.00 91.94 547 SER A CA 1
ATOM 4468 C C . SER A 1 547 ? 32.022 0.951 -38.861 1.00 91.94 547 SER A C 1
ATOM 4470 O O . SER A 1 547 ? 32.679 1.886 -38.412 1.00 91.94 547 SER A O 1
ATOM 4472 N N . GLU A 1 548 ? 30.846 0.585 -38.346 1.00 93.19 548 GLU A N 1
ATOM 4473 C CA . GLU A 1 548 ? 30.253 1.254 -37.180 1.00 93.19 548 GLU A CA 1
ATOM 4474 C C . GLU A 1 548 ? 31.076 0.982 -35.921 1.00 93.19 548 GLU A C 1
ATOM 4476 O O . GLU A 1 548 ? 31.319 1.893 -35.131 1.00 93.19 548 GLU A O 1
ATOM 4481 N N . PHE A 1 549 ? 31.566 -0.250 -35.758 1.00 95.25 549 PHE A N 1
ATOM 4482 C CA . PHE A 1 549 ? 32.456 -0.586 -34.653 1.00 95.25 549 PHE A CA 1
ATOM 4483 C C . PHE A 1 549 ? 33.779 0.188 -34.729 1.00 95.25 549 PHE A C 1
ATOM 4485 O O . PHE A 1 549 ? 34.213 0.760 -33.732 1.00 95.25 549 PHE A O 1
ATOM 4492 N N . ASP A 1 550 ? 34.408 0.257 -35.905 1.00 94.31 550 ASP A N 1
ATOM 4493 C CA . ASP A 1 550 ? 35.659 1.004 -36.080 1.00 94.31 550 ASP A CA 1
ATOM 4494 C C . ASP A 1 550 ? 35.463 2.510 -35.821 1.00 94.31 550 ASP A C 1
ATOM 4496 O O . ASP A 1 550 ? 36.318 3.146 -35.199 1.00 94.31 550 ASP A O 1
ATOM 4500 N N . ALA A 1 551 ? 34.315 3.070 -36.217 1.00 93.94 551 ALA A N 1
ATOM 4501 C CA . ALA A 1 551 ? 33.939 4.441 -35.882 1.00 93.94 551 ALA A CA 1
ATOM 4502 C C . ALA A 1 551 ? 33.743 4.638 -34.369 1.00 93.94 551 ALA A C 1
ATOM 4504 O O . ALA A 1 551 ? 34.216 5.632 -33.822 1.00 93.94 551 ALA A O 1
ATOM 4505 N N . GLN A 1 552 ? 33.111 3.687 -33.671 1.00 93.56 552 GLN A N 1
ATOM 4506 C CA . GLN A 1 552 ? 32.976 3.743 -32.212 1.00 93.56 552 GLN A CA 1
ATOM 4507 C C . GLN A 1 552 ? 34.315 3.641 -31.479 1.00 93.56 552 GLN A C 1
ATOM 4509 O O . GLN A 1 552 ? 34.500 4.319 -30.472 1.00 93.56 552 GLN A O 1
ATOM 4514 N N . VAL A 1 553 ? 35.257 2.827 -31.967 1.00 96.31 553 VAL A N 1
ATOM 4515 C CA . VAL A 1 553 ? 36.613 2.747 -31.399 1.00 96.31 553 VAL A CA 1
ATOM 4516 C C . VAL A 1 553 ? 37.334 4.085 -31.542 1.00 96.31 553 VAL A C 1
ATOM 4518 O O . VAL A 1 553 ? 37.954 4.540 -30.581 1.00 96.31 553 VAL A O 1
ATOM 4521 N N . GLN A 1 554 ? 37.239 4.721 -32.712 1.00 95.69 554 GLN A N 1
ATOM 4522 C CA . GLN A 1 554 ? 37.825 6.040 -32.943 1.00 95.69 554 GLN A CA 1
ATOM 4523 C C . GLN A 1 554 ? 37.204 7.099 -32.020 1.00 95.69 554 GLN A C 1
ATOM 4525 O O . GLN A 1 554 ? 37.936 7.819 -31.350 1.00 95.69 554 GLN A O 1
ATOM 4530 N N . ASP A 1 555 ? 35.879 7.116 -31.892 1.00 94.12 555 ASP A N 1
ATOM 4531 C CA . ASP A 1 555 ? 35.162 8.023 -30.988 1.00 94.12 555 ASP A CA 1
ATOM 4532 C C . ASP A 1 555 ? 35.562 7.809 -29.516 1.00 94.12 555 ASP A C 1
ATOM 4534 O O . ASP A 1 555 ? 35.823 8.764 -28.793 1.00 94.12 555 ASP A O 1
ATOM 4538 N N . CYS A 1 556 ? 35.723 6.559 -29.063 1.00 96.19 556 CYS A N 1
ATOM 4539 C CA . CYS A 1 556 ? 36.233 6.276 -27.717 1.00 96.19 556 CYS A CA 1
ATOM 4540 C C . CYS A 1 556 ? 37.658 6.798 -27.493 1.00 96.19 556 CYS A C 1
ATOM 4542 O O . CYS A 1 556 ? 37.975 7.232 -26.386 1.00 96.19 556 CYS A O 1
ATOM 4544 N N . ILE A 1 557 ? 38.523 6.737 -28.511 1.00 97.06 557 ILE A N 1
ATOM 4545 C CA . ILE A 1 557 ? 39.873 7.312 -28.441 1.00 97.06 557 ILE A CA 1
ATOM 4546 C C . ILE A 1 557 ? 39.778 8.827 -28.294 1.00 97.06 557 ILE A C 1
ATOM 4548 O O . ILE A 1 557 ? 40.438 9.384 -27.423 1.00 97.06 557 ILE A O 1
ATOM 4552 N N . ASP A 1 558 ? 38.958 9.473 -29.117 1.00 95.69 558 ASP A N 1
ATOM 4553 C CA . ASP A 1 558 ? 38.819 10.927 -29.122 1.00 95.69 558 ASP A CA 1
ATOM 4554 C C . ASP A 1 558 ? 38.234 11.424 -27.789 1.00 95.69 558 ASP A C 1
ATOM 4556 O O . ASP A 1 558 ? 38.818 12.305 -27.160 1.00 95.69 558 ASP A O 1
ATOM 4560 N N . ILE A 1 559 ? 37.194 10.760 -27.269 1.00 94.38 559 ILE A N 1
ATOM 4561 C CA . ILE A 1 559 ? 36.615 11.041 -25.946 1.00 94.38 559 ILE A CA 1
ATOM 4562 C C . ILE A 1 559 ? 37.670 10.930 -24.836 1.00 94.38 559 ILE A C 1
ATOM 4564 O O . ILE A 1 559 ? 37.752 11.808 -23.982 1.00 94.38 559 ILE A O 1
ATOM 4568 N N . LEU A 1 560 ? 38.482 9.868 -24.830 1.00 94.94 560 LEU A N 1
ATOM 4569 C CA . LEU A 1 560 ? 39.509 9.657 -23.801 1.00 94.94 560 LEU A CA 1
ATOM 4570 C C . LEU A 1 560 ? 40.701 10.622 -23.915 1.00 94.94 560 LEU A C 1
ATOM 4572 O O . LEU A 1 560 ? 41.433 10.794 -22.941 1.00 94.94 560 LEU A O 1
ATOM 4576 N N . LEU A 1 561 ? 40.929 11.212 -25.090 1.00 94.94 561 LEU A N 1
ATOM 4577 C CA . LEU A 1 561 ? 41.954 12.237 -25.295 1.00 94.94 561 LEU A CA 1
ATOM 4578 C C . LEU A 1 561 ? 41.461 13.634 -24.909 1.00 94.94 561 LEU A C 1
ATOM 4580 O O . LEU A 1 561 ? 42.267 14.460 -24.484 1.00 94.94 561 LEU A O 1
ATOM 4584 N N . GLU A 1 562 ? 40.168 13.901 -25.078 1.00 95.06 562 GLU A N 1
ATOM 4585 C CA . GLU A 1 562 ? 39.567 15.215 -24.843 1.00 95.06 562 GLU A CA 1
ATOM 4586 C C . GLU A 1 562 ? 39.072 15.393 -23.402 1.00 95.06 562 GLU A C 1
ATOM 4588 O O . GLU A 1 562 ? 39.211 16.477 -22.835 1.00 95.06 562 GLU A O 1
ATOM 4593 N N . TYR A 1 563 ? 38.538 14.332 -22.792 1.00 91.94 563 TYR A N 1
ATOM 4594 C CA . TYR A 1 563 ? 37.854 14.397 -21.504 1.00 91.94 563 TYR A CA 1
ATOM 4595 C C . TYR A 1 563 ? 38.490 13.501 -20.445 1.00 91.94 563 TYR A C 1
ATOM 4597 O O . TYR A 1 563 ? 39.020 12.417 -20.705 1.00 91.94 563 TYR A O 1
ATOM 4605 N N . ASP A 1 564 ? 38.380 13.945 -19.197 1.00 89.38 564 ASP A N 1
ATOM 4606 C CA . ASP A 1 564 ? 38.709 13.131 -18.042 1.00 89.38 564 ASP A CA 1
ATOM 4607 C C . ASP A 1 564 ? 37.644 12.045 -17.829 1.00 89.38 564 ASP A C 1
ATOM 4609 O O . ASP A 1 564 ? 36.450 12.310 -17.940 1.00 89.38 564 ASP A O 1
ATOM 4613 N N . VAL A 1 565 ? 38.056 10.831 -17.441 1.00 89.69 565 VAL A N 1
ATOM 4614 C CA . VAL A 1 565 ? 37.135 9.726 -17.111 1.00 89.69 565 VAL A CA 1
ATOM 4615 C C . VAL A 1 565 ? 36.100 10.137 -16.060 1.00 89.69 565 VAL A C 1
ATOM 4617 O O . VAL A 1 565 ? 34.978 9.641 -16.105 1.00 89.69 565 VAL A O 1
ATOM 4620 N N . VAL A 1 566 ? 36.460 11.026 -15.124 1.00 87.56 566 VAL A N 1
ATOM 4621 C CA . VAL A 1 566 ? 35.545 11.483 -14.063 1.00 87.56 566 VAL A CA 1
ATOM 4622 C C . VAL A 1 566 ? 34.416 12.383 -14.565 1.00 87.56 566 VAL A C 1
ATOM 4624 O O . VAL A 1 566 ? 33.385 12.462 -13.901 1.00 87.56 566 VAL A O 1
ATOM 4627 N N . ASP A 1 567 ? 34.592 12.999 -15.735 1.00 89.50 567 ASP A N 1
ATOM 4628 C CA . ASP A 1 567 ? 33.644 13.946 -16.329 1.00 89.50 567 ASP A CA 1
ATOM 4629 C C . ASP A 1 567 ? 32.733 13.289 -17.380 1.00 89.50 567 ASP A C 1
ATOM 4631 O O . ASP A 1 567 ? 31.817 13.924 -17.905 1.00 89.50 567 ASP A O 1
ATOM 4635 N N . LEU A 1 568 ? 32.962 12.009 -17.692 1.00 91.19 568 LEU A N 1
ATOM 4636 C CA . LEU A 1 568 ? 32.202 11.288 -18.708 1.00 91.19 568 LEU A CA 1
ATOM 4637 C C . LEU A 1 568 ? 30.788 10.940 -18.238 1.00 91.19 568 LEU A C 1
ATOM 4639 O O . LEU A 1 568 ? 30.565 10.446 -17.130 1.00 91.19 568 LEU A O 1
ATOM 4643 N N . TYR A 1 569 ? 29.822 11.114 -19.139 1.00 89.00 569 TYR A N 1
ATOM 4644 C CA . TYR A 1 569 ? 28.451 10.666 -18.929 1.00 89.00 569 TYR A CA 1
ATOM 4645 C C . TYR A 1 569 ? 28.335 9.139 -19.026 1.00 89.00 569 TYR A C 1
ATOM 4647 O O . TYR A 1 569 ? 29.111 8.472 -19.712 1.00 89.00 569 TYR A O 1
ATOM 4655 N N . ASP A 1 570 ? 27.293 8.573 -18.410 1.00 88.06 570 ASP A N 1
ATOM 4656 C CA . ASP A 1 570 ? 27.108 7.118 -18.344 1.00 88.06 570 ASP A CA 1
ATOM 4657 C C . ASP A 1 570 ? 27.072 6.440 -19.719 1.00 88.06 570 ASP A C 1
ATOM 4659 O O . ASP A 1 570 ? 27.630 5.359 -19.875 1.00 88.06 570 ASP A O 1
ATOM 4663 N N . HIS A 1 571 ? 26.465 7.058 -20.737 1.00 87.25 571 HIS A N 1
ATOM 4664 C CA . HIS A 1 571 ? 26.437 6.486 -22.088 1.00 87.25 571 HIS A CA 1
ATOM 4665 C C . HIS A 1 571 ? 27.840 6.419 -22.723 1.00 87.25 571 HIS A C 1
ATOM 4667 O O . HIS A 1 571 ? 28.169 5.416 -23.355 1.00 87.25 571 HIS A O 1
ATOM 4673 N N . GLN A 1 572 ? 28.695 7.423 -22.488 1.00 91.25 572 GLN A N 1
ATOM 4674 C CA . GLN A 1 572 ? 30.084 7.437 -22.964 1.00 91.25 572 GLN A CA 1
ATOM 4675 C C . GLN A 1 572 ? 30.908 6.360 -22.256 1.00 91.25 572 GLN A C 1
ATOM 4677 O O . GLN A 1 572 ? 31.632 5.606 -22.904 1.00 91.25 572 GLN A O 1
ATOM 4682 N N . LEU A 1 573 ? 30.746 6.229 -20.933 1.00 93.50 573 LEU A N 1
ATOM 4683 C CA . LEU A 1 573 ? 31.374 5.153 -20.167 1.00 93.50 573 LEU A CA 1
ATOM 4684 C C . LEU A 1 573 ? 30.949 3.784 -20.714 1.00 93.50 573 LEU A C 1
ATOM 4686 O O . LEU A 1 573 ? 31.806 2.968 -21.047 1.00 93.50 573 LEU A O 1
ATOM 4690 N N . LYS A 1 574 ? 29.642 3.548 -20.895 1.00 91.75 574 LYS A N 1
ATOM 4691 C CA . LYS A 1 574 ? 29.113 2.296 -21.464 1.00 91.75 574 LYS A CA 1
ATOM 4692 C C . LYS A 1 574 ? 29.716 1.981 -22.836 1.00 91.75 574 LYS A C 1
ATOM 4694 O O . LYS A 1 574 ? 30.096 0.834 -23.072 1.00 91.75 574 LYS A O 1
ATOM 4699 N N . GLN A 1 575 ? 29.832 2.977 -23.716 1.00 92.62 575 GLN A N 1
ATOM 4700 C CA . GLN A 1 575 ? 30.444 2.819 -25.037 1.00 92.62 575 GLN A CA 1
ATOM 4701 C C . GLN A 1 575 ? 31.918 2.405 -24.929 1.00 92.62 575 GLN A C 1
ATOM 4703 O O . GLN A 1 575 ? 32.316 1.413 -25.538 1.00 92.62 575 GLN A O 1
ATOM 4708 N N . ILE A 1 576 ? 32.711 3.104 -24.108 1.00 95.75 576 ILE A N 1
ATOM 4709 C CA . ILE A 1 576 ? 34.138 2.804 -23.910 1.00 95.75 576 ILE A CA 1
ATOM 4710 C C . ILE A 1 576 ? 34.327 1.388 -23.357 1.00 95.75 576 ILE A C 1
ATOM 4712 O O . ILE A 1 576 ? 35.142 0.628 -23.888 1.00 95.75 576 ILE A O 1
ATOM 4716 N N . LEU A 1 577 ? 33.546 1.005 -22.338 1.00 95.25 577 LEU A N 1
ATOM 4717 C CA . LEU A 1 577 ? 33.582 -0.342 -21.759 1.00 95.25 577 LEU A CA 1
ATOM 4718 C C . LEU A 1 577 ? 33.310 -1.399 -22.832 1.00 95.25 577 LEU A C 1
ATOM 4720 O O . LEU A 1 577 ? 34.093 -2.338 -22.976 1.00 95.25 577 LEU A O 1
ATOM 4724 N N . ARG A 1 578 ? 32.244 -1.227 -23.624 1.00 95.12 578 ARG A N 1
ATOM 4725 C CA . ARG A 1 578 ? 31.886 -2.170 -24.690 1.00 95.12 578 ARG A CA 1
ATOM 4726 C C . ARG A 1 578 ? 32.954 -2.250 -25.773 1.00 95.12 578 ARG A C 1
ATOM 4728 O O . ARG A 1 578 ? 33.281 -3.358 -26.189 1.00 95.12 578 ARG A O 1
ATOM 4735 N N . CYS A 1 579 ? 33.535 -1.131 -26.206 1.00 96.50 579 CYS A N 1
ATOM 4736 C CA . CYS A 1 579 ? 34.627 -1.127 -27.183 1.00 96.50 579 CYS A CA 1
ATOM 4737 C C . CYS A 1 579 ? 35.842 -1.915 -26.673 1.00 96.50 579 CYS A C 1
ATOM 4739 O O . CYS A 1 579 ? 36.322 -2.816 -27.364 1.00 96.50 579 CYS A O 1
ATOM 4741 N N . ILE A 1 580 ? 36.295 -1.637 -25.445 1.00 96.81 580 ILE A N 1
ATOM 4742 C CA . ILE A 1 580 ? 37.433 -2.334 -24.826 1.00 96.81 580 ILE A CA 1
ATOM 4743 C C . ILE A 1 580 ? 37.142 -3.831 -24.683 1.00 96.81 580 ILE A C 1
ATOM 4745 O O . ILE A 1 580 ? 37.935 -4.657 -25.140 1.00 96.81 580 ILE A O 1
ATOM 4749 N N . ASN A 1 581 ? 35.989 -4.185 -24.114 1.00 96.44 581 ASN A N 1
ATOM 4750 C CA . ASN A 1 581 ? 35.570 -5.573 -23.937 1.00 96.44 581 ASN A CA 1
ATOM 4751 C C . ASN A 1 581 ? 35.484 -6.317 -25.277 1.00 96.44 581 ASN A C 1
ATOM 4753 O O . ASN A 1 581 ? 35.967 -7.441 -25.384 1.00 96.44 581 ASN A O 1
ATOM 4757 N N . THR A 1 582 ? 34.938 -5.688 -26.323 1.00 96.62 582 THR A N 1
ATOM 4758 C CA . THR A 1 582 ? 34.841 -6.283 -27.669 1.00 96.62 582 THR A CA 1
ATOM 4759 C C . THR A 1 582 ? 36.225 -6.574 -28.250 1.00 96.62 582 THR A C 1
ATOM 4761 O O . THR A 1 582 ? 36.464 -7.669 -28.763 1.00 96.62 582 THR A O 1
ATOM 4764 N N . ILE A 1 583 ? 37.164 -5.627 -28.130 1.00 96.62 583 ILE A N 1
ATOM 4765 C CA . ILE A 1 583 ? 38.549 -5.802 -28.591 1.00 96.62 583 ILE A CA 1
ATOM 4766 C C . ILE A 1 583 ? 39.229 -6.947 -27.842 1.00 96.62 583 ILE A C 1
ATOM 4768 O O . ILE A 1 583 ? 39.861 -7.797 -28.471 1.00 96.62 583 ILE A O 1
ATOM 4772 N N . GLN A 1 584 ? 39.097 -6.980 -26.516 1.00 93.56 584 GLN A N 1
ATOM 4773 C CA . GLN A 1 584 ? 39.732 -7.987 -25.667 1.00 93.56 584 GLN A CA 1
ATOM 4774 C C . GLN A 1 584 ? 39.148 -9.382 -25.905 1.00 93.56 584 GLN A C 1
ATOM 4776 O O . GLN A 1 584 ? 39.904 -10.327 -26.140 1.00 93.56 584 GLN A O 1
ATOM 4781 N N . LYS A 1 585 ? 37.815 -9.502 -25.927 1.00 93.56 585 LYS A N 1
ATOM 4782 C CA . LYS A 1 585 ? 37.101 -10.760 -26.176 1.00 93.56 585 LYS A CA 1
ATOM 4783 C C . LYS A 1 585 ? 37.417 -11.326 -27.560 1.00 93.56 585 LYS A C 1
ATOM 4785 O O . LYS A 1 585 ? 37.716 -12.511 -27.693 1.00 93.56 585 LYS A O 1
ATOM 4790 N N . GLY A 1 586 ? 37.390 -10.476 -28.587 1.00 91.06 586 GLY A N 1
ATOM 4791 C CA . GLY A 1 586 ? 37.678 -10.858 -29.971 1.00 91.06 586 GLY A CA 1
ATOM 4792 C C . GLY A 1 586 ? 39.168 -10.955 -30.314 1.00 91.06 586 GLY A C 1
ATOM 4793 O O . GLY A 1 586 ? 39.496 -11.351 -31.430 1.00 91.06 586 GLY A O 1
ATOM 4794 N N . LYS A 1 587 ? 40.073 -10.579 -29.396 1.00 92.06 587 LYS A N 1
ATOM 4795 C CA . LYS A 1 587 ? 41.522 -10.427 -29.645 1.00 92.06 587 LYS A CA 1
ATOM 4796 C C . LYS A 1 587 ? 41.816 -9.609 -30.913 1.00 92.06 587 LYS A C 1
ATOM 4798 O O . LYS A 1 587 ? 42.647 -9.991 -31.735 1.00 92.06 587 LYS A O 1
ATOM 4803 N N . LEU A 1 588 ? 41.106 -8.494 -31.095 1.00 93.81 588 LEU A N 1
ATOM 4804 C CA . LEU A 1 588 ? 41.179 -7.689 -32.318 1.00 93.81 588 LEU A CA 1
ATOM 4805 C C . LEU A 1 588 ? 42.484 -6.869 -32.368 1.00 93.81 588 LEU A C 1
ATOM 4807 O O . LEU A 1 588 ? 42.783 -6.132 -31.436 1.00 93.81 588 LEU A O 1
ATOM 4811 N N . THR A 1 589 ? 43.229 -6.928 -33.478 1.00 89.25 589 THR A N 1
ATOM 4812 C CA . THR A 1 589 ? 44.611 -6.397 -33.584 1.00 89.25 589 THR A CA 1
ATOM 4813 C C . THR A 1 589 ? 44.780 -5.147 -34.463 1.00 89.25 589 THR A C 1
ATOM 4815 O O . THR A 1 589 ? 45.900 -4.779 -34.814 1.00 89.25 589 THR A O 1
ATOM 4818 N N . GLY A 1 590 ? 43.690 -4.471 -34.843 1.00 91.00 590 GLY A N 1
ATOM 4819 C CA . GLY A 1 590 ? 43.753 -3.249 -35.659 1.00 91.00 590 GLY A CA 1
ATOM 4820 C C . GLY A 1 590 ? 44.528 -2.106 -34.984 1.00 91.00 590 GLY A C 1
ATOM 4821 O O . GLY A 1 590 ? 44.573 -2.026 -33.758 1.00 91.00 590 GLY A O 1
ATOM 4822 N N . VAL A 1 591 ? 45.112 -1.194 -35.776 1.00 94.00 591 VAL A N 1
ATOM 4823 C CA . VAL A 1 591 ? 45.911 -0.054 -35.267 1.00 94.00 591 VAL A CA 1
ATOM 4824 C C . VAL A 1 591 ? 45.131 0.767 -34.235 1.00 94.00 591 VAL A C 1
ATOM 4826 O O . VAL A 1 591 ? 45.644 1.022 -33.149 1.00 94.00 591 VAL A O 1
ATOM 4829 N N . GLN A 1 592 ? 43.876 1.117 -34.537 1.00 94.94 592 GLN A N 1
ATOM 4830 C CA . GLN A 1 592 ? 43.030 1.871 -33.607 1.00 94.94 592 GLN A CA 1
ATOM 4831 C C . GLN A 1 592 ? 42.613 1.039 -32.390 1.00 94.94 592 GLN A C 1
ATOM 4833 O O . GLN A 1 592 ? 42.604 1.549 -31.278 1.00 94.94 592 GLN A O 1
ATOM 4838 N N . ASN A 1 593 ? 42.367 -0.262 -32.556 1.00 96.06 593 ASN A N 1
ATOM 4839 C CA . ASN A 1 593 ? 42.034 -1.143 -31.433 1.00 96.06 593 ASN A CA 1
ATOM 4840 C C . ASN A 1 593 ? 43.186 -1.204 -30.426 1.00 96.06 593 ASN A C 1
ATOM 4842 O O . ASN A 1 593 ? 42.979 -1.019 -29.230 1.00 96.06 593 ASN A O 1
ATOM 4846 N N . THR A 1 594 ? 44.412 -1.398 -30.921 1.00 95.56 594 THR A N 1
ATOM 4847 C CA . THR A 1 594 ? 45.623 -1.366 -30.096 1.00 95.56 594 THR A CA 1
ATOM 4848 C C . THR A 1 594 ? 45.775 -0.004 -29.421 1.00 95.56 594 THR A C 1
ATOM 4850 O O . THR A 1 594 ? 46.019 0.047 -28.220 1.00 95.56 594 THR A O 1
ATOM 4853 N N . LYS A 1 595 ? 45.550 1.095 -30.156 1.00 96.75 595 LYS A N 1
ATOM 4854 C CA . LYS A 1 595 ? 45.608 2.456 -29.607 1.00 96.75 595 LYS A CA 1
ATOM 4855 C C . LYS A 1 595 ? 44.611 2.665 -28.463 1.00 96.75 595 LYS A C 1
ATOM 4857 O O . LYS A 1 595 ? 45.015 3.175 -27.424 1.00 96.75 595 LYS A O 1
ATOM 4862 N N . LEU A 1 596 ? 43.350 2.248 -28.612 1.00 97.50 596 LEU A N 1
ATOM 4863 C CA . LEU A 1 596 ? 42.337 2.370 -27.558 1.00 97.50 596 LEU A CA 1
ATOM 4864 C C . LEU A 1 596 ? 42.720 1.566 -26.308 1.00 97.50 596 LEU A C 1
ATOM 4866 O O . LEU A 1 596 ? 42.620 2.076 -25.193 1.00 97.50 596 LEU A O 1
ATOM 4870 N N . ILE A 1 597 ? 43.202 0.329 -26.479 1.00 96.62 597 ILE A N 1
ATOM 4871 C CA . ILE A 1 597 ? 43.644 -0.501 -25.351 1.00 96.62 597 ILE A CA 1
ATOM 4872 C C . ILE A 1 597 ? 44.830 0.144 -24.630 1.00 96.62 597 ILE A C 1
ATOM 4874 O O . ILE A 1 597 ? 44.773 0.293 -23.409 1.00 96.62 597 ILE A O 1
ATOM 4878 N N . THR A 1 598 ? 45.863 0.578 -25.355 1.00 95.50 598 THR A N 1
ATOM 4879 C CA . THR A 1 598 ? 47.023 1.265 -24.767 1.00 95.50 598 THR A CA 1
ATOM 4880 C C . THR A 1 598 ? 46.602 2.539 -24.038 1.00 95.50 598 THR A C 1
ATOM 4882 O O . THR A 1 598 ? 46.945 2.709 -22.871 1.00 95.50 598 THR A O 1
ATOM 4885 N N . LEU A 1 599 ? 45.773 3.377 -24.666 1.00 95.75 599 LEU A N 1
ATOM 4886 C CA . LEU A 1 599 ? 45.276 4.613 -24.062 1.00 95.75 599 LEU A CA 1
ATOM 4887 C C . LEU A 1 599 ? 44.485 4.340 -22.774 1.00 95.75 599 LEU A C 1
ATOM 4889 O O . LEU A 1 599 ? 44.696 5.003 -21.762 1.00 95.75 599 LEU A O 1
ATOM 4893 N N . SER A 1 600 ? 43.621 3.319 -22.768 1.00 94.44 600 SER A N 1
ATOM 4894 C CA . SER A 1 600 ? 42.865 2.933 -21.568 1.00 94.44 600 SER A CA 1
ATOM 4895 C C . SER A 1 600 ? 43.772 2.515 -20.397 1.00 94.44 600 SER A C 1
ATOM 4897 O O . SER A 1 600 ? 43.444 2.768 -19.234 1.00 94.44 600 SER A O 1
ATOM 4899 N N . GLN A 1 601 ? 44.928 1.905 -20.689 1.00 93.56 601 GLN A N 1
ATOM 4900 C CA . GLN A 1 601 ? 45.910 1.478 -19.691 1.00 93.56 601 GLN A CA 1
ATOM 4901 C C . GLN A 1 601 ? 46.722 2.664 -19.163 1.00 93.56 601 GLN A C 1
ATOM 4903 O O . GLN A 1 601 ? 46.861 2.807 -17.945 1.00 93.56 601 GLN A O 1
ATOM 4908 N N . GLU A 1 602 ? 47.208 3.525 -20.061 1.00 93.19 602 GLU A N 1
ATOM 4909 C CA . GLU A 1 602 ? 47.974 4.736 -19.736 1.00 93.19 602 GLU A CA 1
ATOM 4910 C C . GLU A 1 602 ? 47.154 5.722 -18.900 1.00 93.19 602 GLU A C 1
ATOM 4912 O O . GLU A 1 602 ? 47.640 6.256 -17.905 1.00 93.19 602 GLU A O 1
ATOM 4917 N N . LEU A 1 603 ? 45.874 5.897 -19.238 1.00 92.12 603 LEU A N 1
ATOM 4918 C CA . LEU A 1 603 ? 44.949 6.740 -18.481 1.00 92.12 603 LEU A CA 1
ATOM 4919 C C . LEU A 1 603 ? 44.417 6.068 -17.212 1.00 92.12 603 LEU A C 1
ATOM 4921 O O . LEU A 1 603 ? 43.585 6.652 -16.520 1.00 92.12 603 LEU A O 1
ATOM 4925 N N . HIS A 1 604 ? 44.855 4.847 -16.891 1.00 92.12 604 HIS A N 1
ATOM 4926 C CA . HIS A 1 604 ? 44.362 4.066 -15.757 1.00 92.12 604 HIS A CA 1
ATOM 4927 C C . HIS A 1 604 ? 42.824 4.001 -15.696 1.00 92.12 604 HIS A C 1
ATOM 4929 O O . HIS A 1 604 ? 42.239 4.136 -14.616 1.00 92.12 604 HIS A O 1
ATOM 4935 N N . PHE A 1 605 ? 42.168 3.802 -16.846 1.00 93.25 605 PHE A N 1
ATOM 4936 C CA . PHE A 1 605 ? 40.719 3.944 -17.020 1.00 93.25 605 PHE A CA 1
ATOM 4937 C C . PHE A 1 605 ? 39.914 3.220 -15.932 1.00 93.25 605 PHE A C 1
ATOM 4939 O O . PHE A 1 605 ? 39.138 3.851 -15.222 1.00 93.25 605 PHE A O 1
ATOM 4946 N N . GLN A 1 606 ? 40.178 1.928 -15.706 1.00 90.06 606 GLN A N 1
ATOM 4947 C CA . GLN A 1 606 ? 39.478 1.132 -14.689 1.00 90.06 606 GLN A CA 1
ATOM 4948 C C . GLN A 1 606 ? 39.649 1.692 -13.269 1.00 90.06 606 GLN A C 1
ATOM 4950 O O . GLN A 1 606 ? 38.694 1.769 -12.500 1.00 90.06 606 GLN A O 1
ATOM 4955 N N . LYS A 1 607 ? 40.864 2.126 -12.909 1.00 89.88 607 LYS A N 1
ATOM 4956 C CA . LYS A 1 607 ? 41.139 2.706 -11.586 1.00 89.88 607 LYS A CA 1
ATOM 4957 C C . LYS A 1 607 ? 40.370 4.010 -11.386 1.00 89.88 607 LYS A C 1
ATOM 4959 O O . LYS A 1 607 ? 39.959 4.301 -10.268 1.00 89.88 607 LYS A O 1
ATOM 4964 N N . ARG A 1 608 ? 40.209 4.806 -12.444 1.00 91.38 608 ARG A N 1
ATOM 4965 C CA . ARG A 1 608 ? 39.459 6.068 -12.411 1.00 91.38 608 ARG A CA 1
ATOM 4966 C C . ARG A 1 608 ? 37.959 5.825 -12.385 1.00 91.38 608 ARG A C 1
ATOM 4968 O O . ARG A 1 608 ? 37.282 6.446 -11.578 1.00 91.38 608 ARG A O 1
ATOM 4975 N N . LEU A 1 609 ? 37.475 4.867 -13.169 1.00 91.88 609 LEU A N 1
ATOM 4976 C CA . LEU A 1 609 ? 36.089 4.419 -13.130 1.00 91.88 609 LEU A CA 1
ATOM 4977 C C . LEU A 1 609 ? 35.695 3.965 -11.717 1.00 91.88 609 LEU A C 1
ATOM 4979 O O . LEU A 1 609 ? 34.687 4.422 -11.195 1.00 91.88 609 LEU A O 1
ATOM 4983 N N . ASN A 1 610 ? 36.553 3.195 -11.040 1.00 89.75 610 ASN A N 1
ATOM 4984 C CA . ASN A 1 610 ? 36.337 2.764 -9.652 1.00 89.75 610 ASN A CA 1
ATOM 4985 C C . ASN A 1 610 ? 36.294 3.914 -8.625 1.00 89.75 610 ASN A C 1
ATOM 4987 O O . ASN A 1 610 ? 35.893 3.686 -7.489 1.00 89.75 610 ASN A O 1
ATOM 4991 N N . LYS A 1 611 ? 36.733 5.134 -8.976 1.00 87.88 611 LYS A N 1
ATOM 4992 C CA . LYS A 1 611 ? 36.596 6.309 -8.096 1.00 87.88 611 LYS A CA 1
ATOM 4993 C C . LYS A 1 611 ? 35.223 6.965 -8.195 1.00 87.88 611 LYS A C 1
ATOM 4995 O O . LYS A 1 611 ? 34.806 7.606 -7.240 1.00 87.88 611 LYS A O 1
ATOM 5000 N N . ILE A 1 612 ? 34.571 6.854 -9.349 1.00 87.75 612 ILE A N 1
ATOM 5001 C CA . ILE A 1 612 ? 33.296 7.526 -9.639 1.00 87.75 612 ILE A CA 1
ATOM 5002 C C . ILE A 1 612 ? 32.108 6.561 -9.664 1.00 87.75 612 ILE A C 1
ATOM 5004 O O . ILE A 1 612 ? 30.962 7.002 -9.617 1.00 87.75 612 ILE A O 1
ATOM 5008 N N . ARG A 1 613 ? 32.367 5.254 -9.762 1.00 86.25 613 ARG A N 1
ATOM 5009 C CA . ARG A 1 613 ? 31.367 4.188 -9.803 1.00 86.25 613 ARG A CA 1
ATOM 5010 C C . ARG A 1 613 ? 31.811 3.047 -8.895 1.00 86.25 613 ARG A C 1
ATOM 5012 O O . ARG A 1 613 ? 32.933 2.553 -9.011 1.00 86.25 613 ARG A O 1
ATOM 5019 N N . THR A 1 614 ? 30.913 2.606 -8.024 1.00 83.50 614 THR A N 1
ATOM 5020 C CA . THR A 1 614 ? 31.134 1.417 -7.196 1.00 83.50 614 THR A CA 1
ATOM 5021 C C . THR A 1 614 ? 31.015 0.174 -8.070 1.00 83.50 614 THR A C 1
ATOM 5023 O O . THR A 1 614 ? 30.049 0.037 -8.820 1.00 83.50 614 THR A O 1
ATOM 5026 N N . ALA A 1 615 ? 31.996 -0.723 -7.984 1.00 84.88 615 ALA A N 1
ATOM 5027 C CA . ALA A 1 615 ? 31.981 -2.008 -8.671 1.00 84.88 615 ALA A CA 1
ATOM 5028 C C . ALA A 1 615 ? 31.742 -3.145 -7.671 1.00 84.88 615 ALA A C 1
ATOM 5030 O O . ALA A 1 615 ? 32.338 -3.150 -6.592 1.00 84.88 615 ALA A O 1
ATOM 5031 N N . ASP A 1 616 ? 30.939 -4.131 -8.061 1.00 82.19 616 ASP A N 1
ATOM 5032 C CA . ASP A 1 616 ? 30.933 -5.455 -7.441 1.00 82.19 616 ASP A CA 1
ATOM 5033 C C . ASP A 1 616 ? 31.760 -6.394 -8.326 1.00 82.19 616 ASP A C 1
ATOM 5035 O O . ASP A 1 616 ? 31.343 -6.803 -9.411 1.00 82.19 616 ASP A O 1
ATOM 5039 N N . LYS A 1 617 ? 32.990 -6.684 -7.887 1.00 85.19 617 LYS A N 1
ATOM 5040 C CA . LYS A 1 617 ? 34.008 -7.402 -8.671 1.00 85.19 617 LYS A CA 1
ATOM 5041 C C . LYS A 1 617 ? 34.281 -6.701 -10.009 1.00 85.19 617 LYS A C 1
ATOM 5043 O O . LYS A 1 617 ? 34.911 -5.647 -10.026 1.00 85.19 617 LYS A O 1
ATOM 5048 N N . ASN A 1 618 ? 33.863 -7.299 -11.121 1.00 85.50 618 ASN A N 1
ATOM 5049 C CA . ASN A 1 618 ? 34.013 -6.765 -12.471 1.00 85.50 618 ASN A CA 1
ATOM 5050 C C . ASN A 1 618 ? 32.724 -6.121 -13.002 1.00 85.50 618 ASN A C 1
ATOM 5052 O O . ASN A 1 618 ? 32.719 -5.645 -14.133 1.00 85.50 618 ASN A O 1
ATOM 5056 N N . TYR A 1 619 ? 31.649 -6.100 -12.217 1.00 87.00 619 TYR A N 1
ATOM 5057 C CA . TYR A 1 619 ? 30.354 -5.557 -12.597 1.00 87.00 619 TYR A CA 1
ATOM 5058 C C . TYR A 1 619 ? 30.140 -4.151 -12.019 1.00 87.00 619 TYR A C 1
ATOM 5060 O O . TYR A 1 619 ? 30.395 -3.913 -10.841 1.00 87.00 619 TYR A O 1
ATOM 5068 N N . TYR A 1 620 ? 29.644 -3.225 -12.841 1.00 87.75 620 TYR A N 1
ATOM 5069 C CA . TYR A 1 620 ? 29.292 -1.855 -12.459 1.00 87.75 620 TYR A CA 1
ATOM 5070 C C . TYR A 1 620 ? 27.763 -1.693 -12.445 1.00 87.75 620 TYR A C 1
ATOM 5072 O O . TYR A 1 620 ? 27.180 -1.465 -13.511 1.00 87.75 620 TYR A O 1
ATOM 5080 N N . PRO A 1 621 ? 27.097 -1.759 -11.270 1.00 79.88 621 PRO A N 1
ATOM 5081 C CA . PRO A 1 621 ? 25.637 -1.703 -11.161 1.00 79.88 621 PRO A CA 1
ATOM 5082 C C . PRO A 1 621 ? 25.010 -0.476 -11.824 1.00 79.88 621 PRO A C 1
ATOM 5084 O O . PRO A 1 621 ? 24.088 -0.607 -12.619 1.00 79.88 621 PRO A O 1
ATOM 5087 N N . GLN A 1 622 ? 25.585 0.705 -11.596 1.00 78.31 622 GLN A N 1
ATOM 5088 C CA . GLN A 1 622 ? 25.083 1.977 -12.136 1.00 78.31 622 GLN A CA 1
ATOM 5089 C C . GLN A 1 622 ? 25.170 2.064 -13.669 1.00 78.31 622 GLN A C 1
ATOM 5091 O O . GLN A 1 622 ? 24.418 2.800 -14.303 1.00 78.31 622 GLN A O 1
ATOM 5096 N N . LEU A 1 623 ? 26.075 1.301 -14.290 1.00 84.31 623 LEU A N 1
ATOM 5097 C CA . LEU A 1 623 ? 26.195 1.224 -15.748 1.00 84.31 623 LEU A CA 1
ATOM 5098 C C . LEU A 1 623 ? 25.482 -0.004 -16.331 1.00 84.31 623 LEU A C 1
ATOM 5100 O O . LEU A 1 623 ? 25.305 -0.074 -17.547 1.00 84.31 623 LEU A O 1
ATOM 5104 N N . ASN A 1 624 ? 25.063 -0.946 -15.484 1.00 83.38 624 ASN A N 1
ATOM 5105 C CA . ASN A 1 624 ? 24.566 -2.266 -15.857 1.00 83.38 624 ASN A CA 1
ATOM 5106 C C . ASN A 1 624 ? 25.507 -2.995 -16.843 1.00 83.38 624 ASN A C 1
ATOM 5108 O O . ASN A 1 624 ? 25.052 -3.541 -17.846 1.00 83.38 624 ASN A O 1
ATOM 5112 N N . LEU A 1 625 ? 26.827 -2.950 -16.600 1.00 88.19 625 LEU A N 1
ATOM 5113 C CA . LEU A 1 625 ? 27.852 -3.571 -17.455 1.00 88.19 625 LEU A CA 1
ATOM 5114 C C . LEU A 1 625 ? 29.035 -4.126 -16.660 1.00 88.19 625 LEU A C 1
ATOM 5116 O O . LEU A 1 625 ? 29.441 -3.580 -15.638 1.00 88.19 625 LEU A O 1
ATOM 5120 N N . GLU A 1 626 ? 29.634 -5.177 -17.199 1.00 90.94 626 GLU A N 1
ATOM 5121 C CA . GLU A 1 626 ? 30.880 -5.786 -16.755 1.00 90.94 626 GLU A CA 1
ATOM 5122 C C . GLU A 1 626 ? 32.082 -5.180 -17.496 1.00 90.94 626 GLU A C 1
ATOM 5124 O O . GLU A 1 626 ? 31.985 -4.810 -18.667 1.00 90.94 626 GLU A O 1
ATOM 5129 N N . TYR A 1 627 ? 33.236 -5.110 -16.839 1.00 91.62 627 TYR A N 1
ATOM 5130 C CA . TYR A 1 627 ? 34.513 -4.746 -17.450 1.00 91.62 627 TYR A CA 1
ATOM 5131 C C . TYR A 1 627 ? 35.530 -5.866 -17.242 1.00 91.62 627 TYR A C 1
ATOM 5133 O O . TYR A 1 627 ? 35.960 -6.129 -16.116 1.00 91.62 627 TYR A O 1
ATOM 5141 N N . GLY A 1 628 ? 35.936 -6.508 -18.337 1.00 85.50 628 GLY A N 1
ATOM 5142 C CA . GLY A 1 628 ? 36.796 -7.687 -18.291 1.00 85.50 628 GLY A CA 1
ATOM 5143 C C . GLY A 1 628 ? 36.084 -8.965 -17.823 1.00 85.50 628 GLY A C 1
ATOM 5144 O O . GLY A 1 628 ? 34.918 -8.965 -17.427 1.00 85.50 628 GLY A O 1
ATOM 5145 N N . GLU A 1 629 ? 36.798 -10.086 -17.910 1.00 81.56 629 GLU A N 1
ATOM 5146 C CA . GLU A 1 629 ? 36.249 -11.424 -17.660 1.00 81.56 629 GLU A CA 1
ATOM 5147 C C . GLU A 1 629 ? 35.976 -11.701 -16.166 1.00 81.56 629 GLU A C 1
ATOM 5149 O O . GLU A 1 629 ? 36.782 -11.302 -15.319 1.00 81.56 629 GLU A O 1
ATOM 5154 N N . PRO A 1 630 ? 34.905 -12.450 -15.824 1.00 84.69 630 PRO A N 1
ATOM 5155 C CA . PRO A 1 630 ? 33.883 -13.001 -16.725 1.00 84.69 630 PRO A CA 1
ATOM 5156 C C . PRO A 1 630 ? 32.836 -11.951 -17.143 1.00 84.69 630 PRO A C 1
ATOM 5158 O O . PRO A 1 630 ? 32.163 -11.388 -16.283 1.00 84.69 630 PRO A O 1
ATOM 5161 N N . MET A 1 631 ? 32.665 -11.706 -18.448 1.00 87.19 631 MET A N 1
ATOM 5162 C CA . MET A 1 631 ? 31.694 -10.719 -18.966 1.00 87.19 631 MET A CA 1
ATOM 5163 C C . MET A 1 631 ? 30.467 -11.372 -19.629 1.00 87.19 631 MET A C 1
ATOM 5165 O O . MET A 1 631 ? 30.566 -12.467 -20.185 1.00 87.19 631 MET A O 1
ATOM 5169 N N . THR A 1 632 ? 29.313 -10.697 -19.600 1.00 89.31 632 THR A N 1
ATOM 5170 C CA . THR A 1 632 ? 28.053 -11.170 -20.209 1.00 89.31 632 THR A CA 1
ATOM 5171 C C . THR A 1 632 ? 27.862 -10.604 -21.622 1.00 89.31 632 THR A C 1
ATOM 5173 O O . THR A 1 632 ? 28.679 -9.822 -22.110 1.00 89.31 632 THR A O 1
ATOM 5176 N N . GLU A 1 633 ? 26.818 -11.028 -22.345 1.00 91.38 633 GLU A N 1
ATOM 5177 C CA . GLU A 1 633 ? 26.607 -10.621 -23.745 1.00 91.38 633 GLU A CA 1
ATOM 5178 C C . GLU A 1 633 ? 26.360 -9.120 -23.906 1.00 91.38 633 GLU A C 1
ATOM 5180 O O . GLU A 1 633 ? 26.839 -8.508 -24.863 1.00 91.38 633 GLU A O 1
ATOM 5185 N N . ARG A 1 634 ? 25.727 -8.486 -22.919 1.00 91.19 634 ARG A N 1
ATOM 5186 C CA . ARG A 1 634 ? 25.534 -7.031 -22.917 1.00 91.19 634 ARG A CA 1
ATOM 5187 C C . ARG A 1 634 ? 26.832 -6.234 -22.831 1.00 91.19 634 ARG A C 1
ATOM 5189 O O . ARG A 1 634 ? 26.826 -5.059 -23.186 1.00 91.19 634 ARG A O 1
ATOM 5196 N N . SER A 1 635 ? 27.929 -6.817 -22.348 1.00 92.88 635 SER A N 1
ATOM 5197 C CA . SER A 1 635 ? 29.158 -6.072 -22.057 1.00 92.88 635 SER A CA 1
ATOM 5198 C C . SER A 1 635 ? 30.020 -5.814 -23.294 1.00 92.88 635 SER A C 1
ATOM 5200 O O . SER A 1 635 ? 31.027 -5.120 -23.180 1.00 92.88 635 SER A O 1
ATOM 5202 N N . TYR A 1 636 ? 29.653 -6.331 -24.469 1.00 94.38 636 TYR A N 1
ATOM 5203 C CA . TYR A 1 636 ? 30.399 -6.155 -25.717 1.00 94.38 636 TYR A CA 1
ATOM 5204 C C . TYR A 1 636 ? 29.463 -6.015 -26.931 1.00 94.38 636 TYR A C 1
ATOM 5206 O O . TYR A 1 636 ? 28.247 -6.196 -26.838 1.00 94.38 636 TYR A O 1
ATOM 5214 N N . TYR A 1 637 ? 30.036 -5.641 -28.073 1.00 95.06 637 TYR A N 1
ATOM 5215 C CA . TYR A 1 637 ? 29.352 -5.549 -29.358 1.00 95.06 637 TYR A CA 1
ATOM 5216 C C . TYR A 1 637 ? 29.509 -6.839 -30.157 1.00 95.06 637 TYR A C 1
ATOM 5218 O O . TYR A 1 637 ? 30.591 -7.430 -30.204 1.00 95.06 637 TYR A O 1
ATOM 5226 N N . LEU A 1 638 ? 28.441 -7.244 -30.840 1.00 94.31 638 LEU A N 1
ATOM 5227 C CA . LEU A 1 638 ? 28.488 -8.304 -31.837 1.00 94.31 638 LEU A CA 1
ATOM 5228 C C . LEU A 1 638 ? 28.817 -7.685 -33.200 1.00 94.31 638 LEU A C 1
ATOM 5230 O O . LEU A 1 638 ? 28.002 -6.967 -33.777 1.00 94.31 638 LEU A O 1
ATOM 5234 N N . ILE A 1 639 ? 30.019 -7.950 -33.709 1.00 92.62 639 ILE A N 1
ATOM 5235 C CA . ILE A 1 639 ? 30.450 -7.444 -35.018 1.00 92.62 639 ILE A CA 1
ATOM 5236 C C . ILE A 1 639 ? 29.969 -8.414 -36.101 1.00 92.62 639 ILE A C 1
ATOM 5238 O O . ILE A 1 639 ? 30.284 -9.603 -36.013 1.00 92.62 639 ILE A O 1
ATOM 5242 N N . HIS A 1 640 ? 29.231 -7.916 -37.096 1.00 85.75 640 HIS A N 1
ATOM 5243 C CA . HIS A 1 640 ? 28.727 -8.699 -38.233 1.00 85.75 640 HIS A CA 1
ATOM 5244 C C . HIS A 1 640 ? 29.275 -8.231 -39.584 1.00 85.75 640 HIS A C 1
ATOM 5246 O O . HIS A 1 640 ? 29.675 -7.044 -39.705 1.00 85.75 640 HIS A O 1
#

Solvent-accessible surface area (backbone atoms only — not comparable to full-atom values): 35236 Å² total; per-residue (Å²): 120,74,74,65,49,71,78,58,68,76,81,79,78,88,52,41,63,50,50,77,74,43,24,41,32,32,26,55,87,43,74,71,46,65,71,21,69,67,62,45,50,36,45,56,52,24,45,55,51,44,38,52,50,48,54,52,50,53,51,37,38,75,70,59,79,44,59,67,89,79,45,56,72,54,59,43,27,52,52,51,33,54,52,46,27,42,76,44,37,89,57,24,42,58,42,49,33,51,49,54,49,48,49,62,56,41,60,76,50,38,39,26,69,68,37,51,27,46,76,55,83,80,60,75,89,70,61,75,55,41,34,38,42,35,41,33,68,37,35,35,34,71,67,39,31,34,33,35,40,36,42,35,27,60,79,46,73,84,46,73,66,46,77,46,82,46,65,49,52,32,59,65,50,44,67,80,46,74,78,50,62,91,48,36,40,44,52,43,40,44,46,47,41,56,77,60,42,42,62,74,53,47,51,59,50,49,34,73,49,39,72,89,57,69,53,53,68,56,48,52,51,52,48,53,52,46,38,57,75,70,39,67,77,34,72,67,48,46,54,53,44,50,52,52,49,52,63,74,50,65,85,52,97,63,94,70,64,69,93,37,54,77,42,71,47,71,45,95,83,68,45,39,38,38,38,29,29,50,47,90,63,59,65,74,48,72,69,74,99,47,83,50,74,51,82,35,39,36,32,36,44,37,39,37,40,56,54,100,89,40,67,35,40,30,36,31,80,46,78,36,82,52,68,64,62,53,50,49,57,61,59,36,42,25,28,42,73,86,72,43,81,35,70,68,48,27,52,55,48,49,55,56,46,61,74,30,72,71,25,35,37,41,41,72,44,74,52,88,52,56,72,66,49,48,47,49,41,62,69,64,42,47,60,55,52,53,55,42,26,68,39,92,63,39,66,32,63,54,72,48,40,50,47,37,50,47,69,52,56,99,84,50,80,56,44,38,39,36,41,34,29,40,65,65,55,38,20,38,88,84,68,46,39,30,38,35,66,37,38,35,34,47,69,61,78,73,69,96,86,50,101,81,68,55,57,28,28,34,40,53,33,35,42,36,54,45,97,90,69,50,76,48,50,23,41,34,65,81,54,67,76,37,85,35,61,78,74,47,36,46,42,58,52,48,23,69,61,42,46,80,64,42,89,47,48,60,95,54,55,58,45,89,43,67,69,36,44,47,67,64,65,66,28,67,53,71,62,40,53,76,38,52,43,75,69,68,42,65,86,33,51,56,75,34,46,59,65,29,46,54,37,43,44,51,50,43,41,52,49,63,73,76,45,57,78,86,76,55,52,70,69,57,50,50,49,42,43,19,48,52,35,31,35,61,76,66,66,51,79,48,73,66,51,49,48,41,54,52,48,42,58,77,68,37,41,69,68,50,46,58,73,78,40,73,59,63,88,49,32,28,53,92,70,72,38,32,57,54,85,91,59,56,42,50,20,23,56,42,74,96

pLDDT: mean 82.35, std 15.46, range [26.0, 98.0]

Secondary structure (DSSP, 8-state):
-HHHHHHHTT-----S-----EEEEEEE-PPPEE--HHHHHHHHHHHHHHHHHHHHHHHHHHHTS--GGGS-HHHHHHHHHHHHHHHSHHHHHHHHHHHHHHHHHHHTT--SPEEEEESS---GGG-S-SEEEEEEEEEE-SS-EEEEEEEEESS-TTSPPEEEEEEE-HHHHHHTTTT--TTHHHHHHHHHHHHTTHHHHHHHHHHHH-TT---HHHHHHHHHHHHHHHTTTSHHHHHHHHHHHHHHTTT--S---GGGEEEEEE-TTSSEEEEEEEE----EEEETTEEEE--PEEEEEEEEEEETTEEEEEEEEEEES-HHHHHHHHHHTTB-TTS-B-HHHHHHHHHHHHTSTTSEEEEEEEE---HHHHHHIIIIIHHHHHHHHTSTT-SEEEEE-EEEEEE--TTSSS-EEEEEEE---EE-TTSSEEEEEEEEEESSPP-TT-TT--SEEEEEEEEEE-TTS-EEEEEETTSPPEEE-TTS-HHHHHHHHHTTTS---TT-SB---HHHIIIIIS-EETTEESSEEE---TT--EEE-HHHHHHHHHHHHHHHHHS-GGG--HHHHHHHHHHHHHHHHHT---HHHHHHHHHHHHTTHHHHHHHHS--BTTEEGGGTEE-SSS--GGGSEEE-

Nearest PDB structures (foldseek):
  5k95-assembly1_A  TM=2.152E-01  e=4.620E+00  Neisseria gonorrhoeae FA 1090

Sequence (640 aa):
MKSFFLLLSLTWLGTTFAQVQEHFLVTSNSSIRITDPICKKMAEESKTEIQEEIKRLNKKQKKGDINLKNLRLEQQSYFEAIQTLGNNPEINFAPYSLADALIRTYRQTVEGPIYLSLQKITLKSLGAATLEISINDIQVSSSESAMDVVVKNLKNPSTPAQTIHFSCPTGRLLLDNSDSGRLAWLNFWGEFFQEVKALEQLEKVIMQVDPSLVTADERDRQTDEVLSKLGLTSKEYLSKGTEQARKLLKDVPYQIPFNQVIGVFISKDEQKLSLLSGSSEPEIQYDGEEEISYLNFQSTRWNFEKKDGHWHIYYSNHYTADSLTVVRSFYNAGIGSDKRYSEENWVNENEAENLSELFNHIEFVHEAATVETQTLIRTEIQPKLAKLFSEGNSAYDHFCQRISQQTSSYWDEQQTEKFIFKDVLISNPEKTAFIFPVILNNKEVQNEDVYYSSNEDFKFYALLKNTDGSYTLYDWYYFKPLSYWSNYSLLRCAETHLKHISNFTEDQEIINDSAFWDNYIFKRSARGYDYLTQVISANESIALSKSEFDAQVQDCIDILLEYDVVDLYDHQLKQILRCINTIQKGKLTGVQNTKLITLSQELHFQKRLNKIRTADKNYYPQLNLEYGEPMTERSYYLIH

Radius of gyration: 35.46 Å; Cα contacts (8 Å, |Δi|>4): 1053; chains: 1; bounding box: 87×49×95 Å

Foldseek 3Di:
DVVVCVLQVLPDDAFFQADDAAEEEEEEPAQAAAPAPVLVVLLVQLLVQLLVVVVVVVVCVVVVVDDLVPDDPQSNQSVQLSVVCNVPVNGNLLSNLVVVVCCNQCVLFHNHRYGYDYNDDPDPVSPDHQKYWYWYDFYHDQFKTKIKIWIAGPVDNVQDIDIDIAMDGLVVLCVVLVPPDHNSSSSSSNVSCVVSVVVVVVVVRNCSNPVSGDGSVVVLVVLVVLCVVVCQQPPVNLVVQLVVVCVLCVVPPDDDPSVQWRGKDADPVRQKIKTKGKDQDWDFDDDDPDTDTDRWIKMKIWIWGADPNDIKIKMAIDTHPDPSSVRSRLQSQQAHNVSDGDPVSNVVSVVVVRVALRIAIEAEAEDDDDPVLVCCCVPPNVVLVCLALPPPLDQFNDKFQFQAWDWDDPPDSHTYIYTYGYRAWAAAPVRQKTKGWMKTAGPDDDDPPDPDFASIWIAIKMWGQDPVRDIFIWGQQVDDTHTDDRHHGSLCVVCVPCVVQFVDHSPHSYGHDVNSCCPRPVPADQLGHPGIDTRDHLAAAAADEPRNLLVLLVVLLVCLVPDQLLPDDLVSVLSLQQSLCQCVVVVPDDPSSVVSNVSCVVSVNVVRCVVNFPDDVQATSVSRFGHDPPGTNHRYYHYD

Mean predicted aligned error: 14.92 Å